Protein AF-A0A9N9VLT6-F1 (afdb_monomer_lite)

pLDDT: mean 82.5, std 13.99, range [30.88, 97.56]

Organism: NCBI:txid160324

Foldseek 3Di:
DPPVVVVCCVCPVVVHQWDFDDFLQLLLLVLLVDQFAWEFEAAAQWTKTWGGDRSRTLLQLIFTDRDHLPLLLVLQCVVLCVPDDDQDDPLSSVQSSVCLLPQAAADLDLVVVVVQCVDPPDWSWDWDADPVRDTRTDTNSRHLSLCCQQPVVSSPDPDGHSLVRNVSSLVSDDPVRSLVHQQHYEYAARSCPHHCSQSSSQSSNCVVDDVPRDGDYDDDPHRNCSSVSSVVVLCPDPCNVVLIDGSVNVPVPLVVLLVVLLVVLVVQLVLLVLLLVQQVPPDCPVHDHSVVVSCVVVVVVVVVVVVVCVVPPADQLCPGPPDDPVRSVSSVVSVVSVVCVVVVQPPPDQDLVSLLVLLPFPLLVLLLLLLLLLLLLVLCSVCQLVQLVLLVDDSSVSSNLSNLLSVLLSVLLNVLSVVCSVVVCLLVSLLVLLVLLLVLLVCLQPDPNSVSNSVSSSSNSSSSSNNNSSSLVVQCVLCVPDPSNSVSSSVVSVVSSVCSNVCSVVQADSVCPNSSNSNSVSSSVSSNVSSVSSNCSVVVVVVGDSADPDPSRNVSVVSVVVVVVSVVSVVVD

InterPro domains:
  IPR004000 Actin family [PF00022] (2-256)
  IPR004000 Actin family [PR00190] (2-15)
  IPR004000 Actin family [PR00190] (27-46)
  IPR004000 Actin family [PR00190] (124-140)
  IPR004000 Actin family [SM00268] (1-260)
  IPR036259 MFS transporter superfamily [G3DSA:1.20.1250.20] (227-548)
  IPR036259 MFS transporter superfamily [SSF103473] (250-545)
  IPR043129 ATPase, nucleotide binding domain [SSF53067] (2-39)
  IPR043129 ATPase, nucleotide binding domain [SSF53067] (34-256)

Structure (mmCIF, N/CA/C/O backbone):
data_AF-A0A9N9VLT6-F1
#
_entry.id   AF-A0A9N9VLT6-F1
#
loop_
_atom_site.group_PDB
_atom_site.id
_atom_site.type_symbol
_atom_site.label_atom_id
_atom_site.label_alt_id
_atom_site.label_comp_id
_atom_site.label_asym_id
_atom_site.label_entity_id
_atom_site.label_seq_id
_atom_site.pdbx_PDB_ins_code
_atom_site.Cartn_x
_atom_site.Cartn_y
_atom_site.Cartn_z
_atom_site.occupancy
_atom_site.B_iso_or_equiv
_atom_site.auth_seq_id
_atom_site.auth_comp_id
_atom_site.auth_asym_id
_atom_site.auth_atom_id
_atom_site.pdbx_PDB_model_num
ATOM 1 N N . MET A 1 1 ? -1.567 -5.854 13.292 1.00 41.25 1 MET A N 1
ATOM 2 C CA . MET A 1 1 ? -0.605 -6.472 12.370 1.00 41.25 1 MET A CA 1
ATOM 3 C C . MET A 1 1 ? -0.709 -5.633 11.121 1.00 41.25 1 MET A C 1
ATOM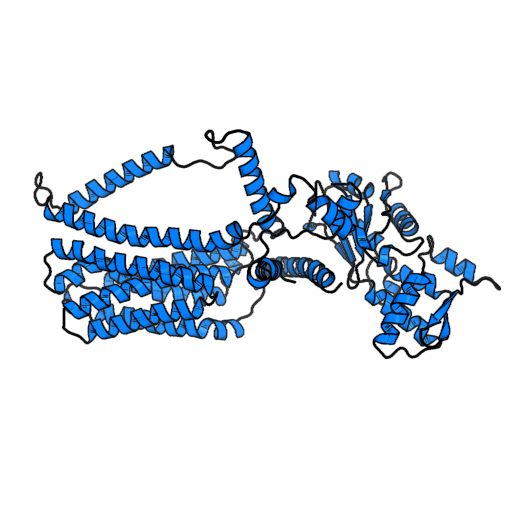 5 O O . MET A 1 1 ? -1.828 -5.259 10.789 1.00 41.25 1 MET A O 1
ATOM 9 N N . ASN A 1 2 ? 0.382 -5.251 10.448 1.00 59.62 2 ASN A N 1
ATOM 10 C CA . ASN A 1 2 ? 0.246 -4.342 9.299 1.00 59.62 2 ASN A CA 1
ATOM 11 C C . ASN A 1 2 ? -0.688 -4.935 8.226 1.00 59.62 2 ASN A C 1
ATOM 13 O O . ASN A 1 2 ? -0.518 -6.097 7.862 1.00 59.62 2 ASN A O 1
ATOM 17 N N . ARG A 1 3 ? -1.687 -4.175 7.744 1.00 60.47 3 ARG A N 1
ATOM 18 C CA . ARG A 1 3 ? -2.652 -4.628 6.723 1.00 60.47 3 ARG A CA 1
ATOM 19 C C . ARG A 1 3 ? -1.933 -5.138 5.479 1.00 60.47 3 ARG A C 1
ATOM 21 O O . ARG A 1 3 ? -2.335 -6.159 4.933 1.00 60.47 3 ARG A O 1
ATOM 28 N N . GLU A 1 4 ? -0.856 -4.472 5.068 1.00 59.03 4 GLU A N 1
ATOM 29 C CA . GLU A 1 4 ? -0.032 -4.896 3.928 1.00 59.03 4 GLU A CA 1
ATOM 30 C C . GLU A 1 4 ? 0.646 -6.233 4.203 1.00 59.03 4 GLU A C 1
ATOM 32 O O . GLU A 1 4 ? 0.506 -7.161 3.418 1.00 59.03 4 GLU A O 1
ATOM 37 N N . LYS A 1 5 ? 1.269 -6.376 5.375 1.00 64.75 5 LYS A N 1
ATOM 38 C CA . LYS A 1 5 ? 1.907 -7.628 5.797 1.00 64.75 5 LYS A CA 1
ATOM 39 C C . LYS A 1 5 ? 0.900 -8.772 5.966 1.00 64.75 5 LYS A C 1
ATOM 41 O O . LYS A 1 5 ? 1.207 -9.913 5.656 1.00 64.75 5 LYS A O 1
ATOM 46 N N . THR A 1 6 ? -0.311 -8.467 6.428 1.00 73.25 6 THR A N 1
ATOM 47 C CA . THR A 1 6 ? -1.417 -9.432 6.536 1.00 73.25 6 THR A CA 1
ATOM 48 C C . THR A 1 6 ? -1.866 -9.880 5.153 1.00 73.25 6 THR A C 1
ATOM 50 O O . THR A 1 6 ? -1.984 -11.071 4.909 1.00 73.25 6 THR A O 1
ATOM 53 N N . THR A 1 7 ? -2.042 -8.933 4.231 1.00 73.69 7 THR A N 1
ATOM 54 C CA . THR A 1 7 ? -2.403 -9.214 2.834 1.00 73.69 7 THR A CA 1
ATOM 55 C C . THR A 1 7 ? -1.322 -10.056 2.153 1.00 73.69 7 THR A C 1
ATOM 57 O O . THR A 1 7 ? -1.642 -11.052 1.515 1.00 73.69 7 THR A O 1
ATOM 60 N N . GLN A 1 8 ? -0.050 -9.709 2.369 1.00 69.88 8 GLN A N 1
ATOM 61 C CA . GLN A 1 8 ? 1.105 -10.461 1.888 1.00 69.88 8 GLN A CA 1
ATOM 62 C C . GLN A 1 8 ? 1.084 -11.902 2.404 1.00 69.88 8 GLN A C 1
ATOM 64 O O . GLN A 1 8 ? 1.137 -12.833 1.617 1.00 69.88 8 GLN A O 1
ATOM 69 N N . ILE A 1 9 ? 0.942 -12.111 3.716 1.00 73.06 9 ILE A N 1
ATOM 70 C CA . ILE A 1 9 ? 0.896 -13.461 4.298 1.00 73.06 9 ILE A CA 1
ATOM 71 C C . ILE A 1 9 ? -0.294 -14.255 3.748 1.00 73.06 9 ILE A C 1
ATOM 73 O O . ILE A 1 9 ? -0.147 -15.429 3.421 1.00 73.06 9 ILE A O 1
ATOM 77 N N . VAL A 1 10 ? -1.463 -13.627 3.610 1.00 78.38 10 VAL A N 1
ATOM 78 C CA . VAL A 1 10 ? -2.670 -14.296 3.113 1.00 78.38 10 VAL A CA 1
ATOM 79 C C . VAL A 1 10 ? -2.521 -14.749 1.657 1.00 78.38 10 VAL A C 1
ATOM 81 O O . VAL A 1 10 ? -2.908 -15.872 1.336 1.00 78.38 10 VAL A O 1
ATOM 84 N N . PHE A 1 11 ? -1.936 -13.927 0.787 1.00 80.38 11 PHE A N 1
ATOM 85 C CA . PHE A 1 11 ? -1.731 -14.308 -0.611 1.00 80.38 11 PHE A CA 1
ATOM 86 C C . PHE A 1 11 ? -0.478 -15.162 -0.820 1.00 80.38 11 PHE A C 1
ATOM 88 O O . PHE A 1 11 ? -0.570 -16.234 -1.407 1.00 80.38 11 PHE A O 1
ATOM 95 N N . GLU A 1 12 ? 0.679 -14.732 -0.319 1.00 76.81 12 GLU A N 1
ATOM 96 C CA . GLU A 1 12 ? 1.973 -15.364 -0.606 1.00 76.81 12 GLU A CA 1
ATOM 97 C C . GLU A 1 12 ? 2.242 -16.599 0.259 1.00 76.81 12 GLU A C 1
ATOM 99 O O . GLU A 1 12 ? 2.795 -17.580 -0.226 1.00 76.81 12 GLU A O 1
ATOM 104 N N . SER A 1 13 ? 1.875 -16.571 1.547 1.00 79.25 13 SER A N 1
ATOM 105 C CA . SER A 1 13 ? 2.158 -17.689 2.464 1.00 79.25 13 SER A CA 1
ATOM 106 C C . SER A 1 13 ? 1.001 -18.681 2.558 1.00 79.25 13 SER A C 1
ATOM 108 O O . SER A 1 13 ? 1.231 -19.885 2.615 1.00 79.25 13 SER A O 1
ATOM 110 N N . LEU A 1 14 ? -0.240 -18.187 2.598 1.00 85.06 14 LEU A N 1
ATOM 111 C CA . LEU A 1 14 ? -1.438 -19.019 2.754 1.00 85.06 14 LEU A CA 1
ATOM 112 C C . LEU A 1 14 ? -2.096 -19.392 1.417 1.00 85.06 14 LEU A C 1
ATOM 114 O O . LEU A 1 14 ? -2.955 -20.271 1.403 1.00 85.06 14 LEU A O 1
ATOM 118 N N . GLY A 1 15 ? -1.709 -18.755 0.305 1.00 79.06 15 GLY A N 1
ATOM 119 C CA . GLY A 1 15 ? -2.224 -19.079 -1.028 1.00 79.06 15 GLY A CA 1
ATOM 120 C C . GLY A 1 15 ? -3.724 -18.822 -1.193 1.00 79.06 15 GLY A C 1
ATOM 121 O O . GLY A 1 15 ? -4.392 -19.534 -1.945 1.00 79.06 15 GLY A O 1
ATOM 122 N N . ALA A 1 16 ? -4.291 -17.856 -0.462 1.00 83.94 16 ALA A N 1
ATOM 123 C CA . ALA A 1 16 ? -5.726 -17.602 -0.507 1.00 83.94 16 ALA A CA 1
ATOM 124 C C . ALA A 1 16 ? -6.155 -17.045 -1.882 1.00 83.94 16 ALA A C 1
ATOM 126 O O . ALA A 1 16 ? -5.515 -16.134 -2.403 1.00 83.94 16 ALA A O 1
ATOM 127 N N . PRO A 1 17 ? -7.273 -17.515 -2.467 1.00 81.81 17 PRO A N 1
ATOM 128 C CA . PRO A 1 17 ? -7.721 -17.053 -3.785 1.00 81.81 17 PRO A CA 1
ATOM 129 C C . PRO A 1 17 ? -8.266 -15.616 -3.765 1.00 81.81 17 PRO A C 1
ATOM 131 O O . PRO A 1 17 ? -8.241 -14.916 -4.780 1.00 81.81 17 PRO A O 1
ATOM 134 N N . ALA A 1 18 ? -8.778 -15.179 -2.615 1.00 81.81 18 ALA A N 1
ATOM 135 C CA . ALA A 1 18 ? -9.333 -13.855 -2.404 1.00 81.81 18 ALA A CA 1
ATOM 136 C C . ALA A 1 18 ? -9.219 -13.466 -0.925 1.00 81.81 18 ALA A C 1
ATOM 138 O O . ALA A 1 18 ? -9.254 -14.332 -0.047 1.00 81.81 18 ALA A O 1
ATOM 139 N N . PHE A 1 19 ? -9.107 -12.169 -0.648 1.00 84.50 19 PHE A N 1
ATOM 140 C CA . PHE A 1 19 ? -8.961 -11.642 0.704 1.00 84.50 19 PHE A CA 1
ATOM 141 C C . PHE A 1 19 ? -9.762 -10.355 0.903 1.00 84.50 19 PHE A C 1
ATOM 143 O O . PHE A 1 19 ? -9.741 -9.449 0.069 1.00 84.50 19 PHE A O 1
ATOM 150 N N . TYR A 1 20 ? -10.425 -10.247 2.053 1.00 81.81 20 TYR A N 1
ATOM 151 C CA . TYR A 1 20 ? -11.079 -9.027 2.507 1.00 81.81 20 TYR A CA 1
ATOM 152 C C . TYR A 1 20 ? -10.730 -8.767 3.969 1.00 81.81 20 TYR A C 1
ATOM 154 O O . TYR A 1 20 ? -10.853 -9.653 4.813 1.00 81.81 20 TYR A O 1
ATOM 162 N N . LEU A 1 21 ? -10.317 -7.535 4.271 1.00 82.06 21 LEU A N 1
ATOM 163 C CA . LEU A 1 21 ? -10.025 -7.099 5.632 1.00 82.06 21 LEU A CA 1
ATOM 164 C C . LEU A 1 21 ? -11.030 -6.030 6.061 1.00 82.06 21 LEU A C 1
ATOM 166 O O . LEU A 1 21 ? -11.066 -4.939 5.488 1.00 82.06 21 LEU A O 1
ATOM 170 N N . ALA A 1 22 ? -11.805 -6.337 7.098 1.00 80.62 22 ALA A N 1
ATOM 171 C CA . ALA A 1 22 ? -12.849 -5.472 7.634 1.00 80.62 22 ALA A CA 1
ATOM 172 C C . ALA A 1 22 ? -12.503 -4.944 9.031 1.00 80.62 22 ALA A C 1
ATOM 174 O O . ALA A 1 22 ? -11.790 -5.586 9.802 1.00 80.62 22 ALA A O 1
ATOM 175 N N . LYS A 1 23 ? -13.061 -3.781 9.386 1.00 82.94 23 LYS A N 1
ATOM 176 C CA . LYS A 1 23 ? -12.949 -3.225 10.742 1.00 82.94 23 LYS A CA 1
ATOM 177 C C . LYS A 1 23 ? -13.940 -3.906 11.680 1.00 82.94 23 LYS A C 1
ATOM 179 O O . LYS A 1 23 ? -15.135 -3.931 11.389 1.00 82.94 23 LYS A O 1
ATOM 184 N N . GLN A 1 24 ? -13.464 -4.370 12.834 1.00 85.94 24 GLN A N 1
ATOM 185 C CA . GLN A 1 24 ? -14.283 -5.088 13.817 1.00 85.94 24 GLN A CA 1
ATOM 186 C C . GLN A 1 24 ? -15.5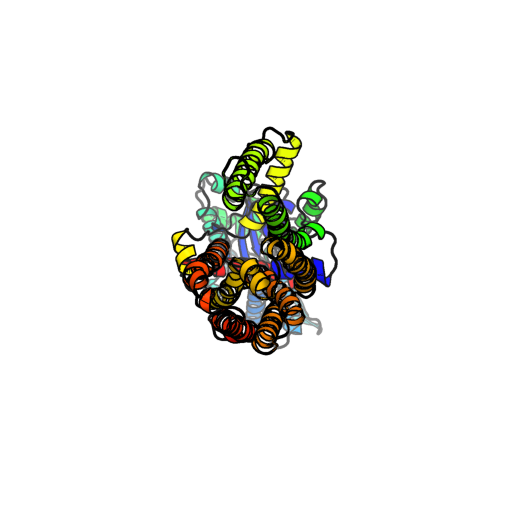31 -4.309 14.243 1.00 85.94 24 GLN A C 1
ATOM 188 O O . GLN A 1 24 ? -16.620 -4.873 14.266 1.00 85.94 24 GLN A O 1
ATOM 193 N N . SER A 1 25 ? -15.400 -3.008 14.517 1.00 87.62 25 SER A N 1
ATOM 194 C CA . SER A 1 25 ? -16.526 -2.159 14.926 1.00 87.62 25 SER A CA 1
ATOM 195 C C . SER A 1 25 ? -17.591 -2.023 13.835 1.00 87.62 25 SER A C 1
ATOM 197 O O . SER A 1 25 ? -18.778 -2.012 14.135 1.00 87.62 25 SER A O 1
ATOM 199 N N . VAL A 1 26 ? -17.195 -1.986 12.559 1.00 88.44 26 VAL A N 1
ATOM 200 C CA . VAL A 1 26 ? -18.152 -1.959 11.438 1.00 88.44 26 VAL A CA 1
ATOM 201 C C . VAL A 1 26 ? -18.900 -3.290 11.354 1.00 88.44 26 VAL A C 1
ATOM 203 O O . VAL A 1 26 ? -20.122 -3.302 11.238 1.00 88.44 26 VAL A O 1
ATOM 206 N N . LEU A 1 27 ? -18.189 -4.413 11.504 1.00 89.44 27 LEU A N 1
ATOM 207 C CA . LEU A 1 27 ? -18.819 -5.733 11.544 1.00 89.44 27 LEU A CA 1
ATOM 208 C C . LEU A 1 27 ? -19.771 -5.878 12.740 1.00 89.44 27 LEU A C 1
ATOM 210 O O . LEU A 1 27 ? -20.885 -6.369 12.583 1.00 89.44 27 LEU A O 1
ATOM 214 N N . ALA A 1 28 ? -19.377 -5.403 13.923 1.00 91.00 28 ALA A N 1
ATOM 215 C CA . ALA A 1 28 ? -20.227 -5.438 15.109 1.00 91.00 28 ALA A CA 1
ATOM 216 C C . ALA A 1 28 ? -21.525 -4.636 14.921 1.00 91.00 28 ALA A C 1
ATOM 218 O O . ALA A 1 28 ? -22.581 -5.060 15.389 1.00 91.00 28 ALA A O 1
ATOM 219 N N . LEU A 1 29 ? -21.474 -3.519 14.188 1.00 90.56 29 LEU A N 1
ATOM 220 C CA . LEU A 1 29 ? -22.670 -2.768 13.822 1.00 90.56 29 LEU A CA 1
ATOM 221 C C . LEU A 1 29 ? -23.565 -3.553 12.853 1.00 90.56 29 LEU A C 1
ATOM 223 O O . LEU A 1 29 ? -24.776 -3.623 13.068 1.00 90.56 29 LEU A O 1
ATOM 227 N N . TYR A 1 30 ? -22.984 -4.201 11.840 1.00 88.19 30 TYR A N 1
ATOM 228 C CA . TYR A 1 30 ? -23.737 -5.042 10.906 1.00 88.19 30 TYR A CA 1
ATOM 229 C C . TYR A 1 30 ? -24.411 -6.233 11.586 1.00 88.19 30 TYR A C 1
ATOM 231 O O . TYR A 1 30 ? -25.539 -6.566 11.230 1.00 88.19 30 TYR A O 1
ATOM 239 N N . ALA A 1 31 ? -23.795 -6.815 12.618 1.00 89.62 31 ALA A N 1
ATOM 240 C CA . ALA A 1 31 ? -24.431 -7.858 13.425 1.00 89.62 31 ALA A CA 1
ATOM 241 C C . ALA A 1 31 ? -25.713 -7.375 14.126 1.00 89.62 31 ALA A C 1
ATOM 243 O O . ALA A 1 31 ? -26.614 -8.170 14.375 1.00 89.62 31 ALA A O 1
ATOM 244 N N . SER A 1 32 ? -25.827 -6.070 14.396 1.00 87.88 32 SER A N 1
ATOM 245 C CA . SER A 1 32 ? -27.049 -5.449 14.927 1.00 87.88 32 SER A CA 1
ATOM 246 C C . SER A 1 32 ? -28.074 -5.066 13.845 1.00 87.88 32 SER A C 1
ATOM 248 O O . SER A 1 32 ? -29.080 -4.426 14.154 1.00 87.88 32 SER A O 1
ATOM 250 N N . GLY A 1 33 ? -27.821 -5.406 12.575 1.00 85.12 33 GLY A N 1
ATOM 251 C CA . GLY A 1 33 ? -28.697 -5.092 11.444 1.00 85.12 33 GLY A CA 1
ATOM 252 C C . GLY A 1 33 ? -28.711 -3.612 11.052 1.00 85.12 33 GLY A C 1
ATOM 253 O O . GLY A 1 33 ? -29.710 -3.129 10.524 1.00 85.12 33 GLY A O 1
ATOM 254 N N . ARG A 1 34 ? -27.639 -2.864 11.345 1.00 86.81 34 ARG A N 1
ATOM 255 C CA . ARG A 1 34 ? -27.557 -1.415 11.102 1.00 86.81 34 ARG A CA 1
ATOM 256 C C . ARG A 1 34 ? -26.361 -1.056 10.242 1.00 86.81 34 ARG A C 1
ATOM 258 O O . ARG A 1 34 ? -25.280 -1.602 10.419 1.00 86.81 34 ARG A O 1
ATOM 265 N N . ALA A 1 35 ? -26.554 -0.084 9.356 1.00 82.50 35 ALA A N 1
ATOM 266 C CA . ALA A 1 35 ? -25.477 0.509 8.565 1.00 82.50 35 ALA A CA 1
ATOM 267 C C . ALA A 1 35 ? -24.911 1.796 9.193 1.00 82.50 35 ALA A C 1
ATOM 269 O O . ALA A 1 35 ? -23.795 2.192 8.869 1.00 82.50 35 ALA A O 1
ATOM 270 N N . SER A 1 36 ? -25.650 2.433 10.107 1.00 90.44 36 SER A N 1
ATOM 271 C CA . SER A 1 36 ? -25.249 3.684 10.758 1.00 90.44 36 SER A CA 1
ATOM 272 C C . SER A 1 36 ? -25.483 3.621 12.264 1.00 90.44 36 SER A C 1
ATOM 274 O O . SER A 1 36 ? -26.509 3.116 12.722 1.00 90.44 36 SER A O 1
ATOM 276 N N . GLY A 1 37 ? -24.535 4.142 13.034 1.00 93.75 37 GLY A N 1
ATOM 277 C CA . GLY A 1 37 ? -24.543 4.119 14.491 1.00 93.75 37 GLY A CA 1
ATOM 278 C C . GLY A 1 37 ? -23.146 4.319 15.057 1.00 93.75 37 GLY A C 1
ATOM 279 O O . GLY A 1 37 ? -22.189 4.536 14.322 1.00 93.75 37 GLY A O 1
ATOM 280 N N . ILE A 1 38 ? -23.009 4.259 16.373 1.00 97.25 38 ILE A N 1
ATOM 281 C CA . ILE A 1 38 ? -21.710 4.321 17.040 1.00 97.25 38 ILE A CA 1
ATOM 282 C C . ILE A 1 38 ? -21.484 3.042 17.829 1.00 97.25 38 ILE A C 1
ATOM 284 O O . ILE A 1 38 ? -22.347 2.607 18.587 1.00 97.25 38 ILE A O 1
ATOM 288 N N . VAL A 1 39 ? -20.314 2.438 17.650 1.00 96.44 39 VAL A N 1
ATOM 289 C CA . VAL A 1 39 ? -19.941 1.211 18.350 1.00 96.44 39 VAL A CA 1
ATOM 290 C C . VAL A 1 39 ? -18.976 1.542 19.472 1.00 96.44 39 VAL A C 1
ATOM 292 O O . VAL A 1 39 ? -17.939 2.155 19.224 1.00 96.44 39 VAL A O 1
ATOM 295 N N . PHE A 1 40 ? -19.305 1.124 20.694 1.00 96.06 40 PHE A N 1
ATOM 296 C CA . PHE A 1 40 ? -18.354 1.101 21.802 1.00 96.06 40 PHE A CA 1
ATOM 297 C C . PHE A 1 40 ? -17.765 -0.302 21.904 1.00 96.06 40 PHE A C 1
ATOM 299 O O . PHE A 1 40 ? -18.404 -1.205 22.440 1.00 96.06 40 PHE A O 1
ATOM 306 N N . SER A 1 41 ? -16.574 -0.490 21.344 1.00 92.75 41 SER A N 1
ATOM 307 C CA . SER A 1 41 ? -15.859 -1.762 21.376 1.00 92.75 41 SER A CA 1
ATOM 308 C C . SER A 1 41 ? -14.894 -1.780 22.557 1.00 92.75 41 SER A C 1
ATOM 310 O O . SER A 1 41 ? -13.982 -0.960 22.595 1.00 92.75 41 SER A O 1
ATOM 312 N N . CYS A 1 42 ? -15.073 -2.697 23.507 1.00 91.88 42 CYS A N 1
ATOM 313 C CA . CYS A 1 42 ? -14.147 -2.915 24.620 1.00 91.88 42 CYS A CA 1
ATOM 314 C C . CYS A 1 42 ? -13.499 -4.300 24.495 1.00 91.88 42 CYS A C 1
ATOM 316 O O . CYS A 1 42 ? -14.127 -5.331 24.767 1.00 91.88 42 CYS A O 1
ATOM 318 N N . GLY A 1 43 ? -12.248 -4.314 24.029 1.00 85.12 43 GLY A N 1
ATOM 319 C CA . GLY A 1 43 ? -11.455 -5.524 23.827 1.00 85.12 43 GLY A CA 1
ATOM 320 C C . GLY A 1 43 ? -10.611 -5.899 25.047 1.00 85.12 43 GLY A C 1
ATOM 321 O O . GLY A 1 43 ? -10.799 -5.380 26.147 1.00 85.12 43 GLY A O 1
ATOM 322 N N . TYR A 1 44 ? -9.650 -6.806 24.845 1.00 85.25 44 TYR A N 1
ATOM 323 C CA . TYR A 1 44 ? -8.708 -7.203 25.895 1.00 85.25 44 TYR A CA 1
ATOM 324 C C . TYR A 1 44 ? -7.763 -6.059 26.277 1.00 85.25 44 TYR A C 1
ATOM 326 O O . TYR A 1 44 ? -7.670 -5.747 27.451 1.00 85.25 44 TYR A O 1
ATOM 334 N N . GLY A 1 45 ? -7.112 -5.400 25.314 1.00 82.62 45 GLY A N 1
ATOM 335 C CA . GLY A 1 45 ? -6.104 -4.373 25.617 1.00 82.62 45 GLY A CA 1
ATOM 336 C C . GLY A 1 45 ? -6.617 -2.933 25.681 1.00 82.62 45 GLY A C 1
ATOM 337 O O . GLY A 1 45 ? -6.035 -2.113 26.375 1.00 82.62 45 GLY A O 1
ATOM 338 N N . GLN A 1 46 ? -7.648 -2.589 24.905 1.00 86.31 46 GLN A N 1
ATOM 339 C CA . GLN A 1 46 ? -8.085 -1.199 24.709 1.00 86.31 46 GLN A CA 1
ATOM 340 C C . GLN A 1 46 ? -9.573 -1.122 24.362 1.00 86.31 46 GLN A C 1
ATOM 342 O O . GLN A 1 46 ? -10.192 -2.123 23.976 1.00 86.31 46 GLN A O 1
ATOM 347 N N . SER A 1 47 ? -10.120 0.093 24.447 1.00 91.12 47 SER A N 1
ATOM 348 C CA . SER A 1 47 ? -11.508 0.401 24.113 1.00 91.12 47 SER A CA 1
ATOM 349 C C . SER A 1 47 ? -11.624 1.549 23.112 1.00 91.12 47 SER A C 1
ATOM 351 O O . SER A 1 47 ? -10.854 2.510 23.140 1.00 91.12 47 SER A O 1
ATOM 353 N N . PHE A 1 48 ? -12.635 1.484 22.248 1.00 92.88 48 PHE A N 1
ATOM 354 C CA . PHE A 1 48 ? -12.842 2.439 21.163 1.00 92.88 48 PHE A CA 1
ATOM 355 C C . PHE A 1 48 ? -14.314 2.804 21.003 1.00 92.88 48 PHE A C 1
ATOM 357 O O . PHE A 1 48 ? -15.186 1.939 20.981 1.00 92.88 48 PHE A O 1
ATOM 364 N N . ALA A 1 49 ? -14.578 4.093 20.810 1.00 95.38 49 ALA A N 1
ATOM 365 C CA . ALA A 1 49 ? -15.836 4.606 20.291 1.00 95.38 49 ALA A CA 1
ATOM 366 C C . ALA A 1 49 ? -15.661 4.910 18.798 1.00 95.38 49 ALA A C 1
ATOM 368 O O . ALA A 1 49 ? -14.919 5.826 18.425 1.00 95.38 49 ALA A O 1
ATOM 369 N N . VAL A 1 50 ? -16.322 4.122 17.949 1.00 94.19 50 VAL A N 1
ATOM 370 C CA . VAL A 1 50 ? -16.200 4.183 16.489 1.00 94.19 50 VAL A CA 1
ATOM 371 C C . VAL A 1 50 ? -17.551 4.562 15.879 1.00 94.19 50 VAL A C 1
ATOM 373 O O . VAL A 1 50 ? -18.452 3.721 15.830 1.00 94.19 50 VAL A O 1
ATOM 376 N N . PRO A 1 51 ? -17.720 5.809 15.412 1.00 91.06 51 PRO A N 1
ATOM 377 C CA . PRO A 1 51 ? -18.918 6.225 14.704 1.00 91.06 51 PRO A CA 1
ATOM 378 C C . PRO A 1 51 ? -18.867 5.708 13.268 1.00 91.06 51 PRO A C 1
ATOM 380 O O . PRO A 1 51 ? -17.840 5.784 12.592 1.00 91.06 51 PRO A O 1
ATOM 383 N N . VAL A 1 52 ? -19.987 5.173 12.806 1.00 86.62 52 VAL A N 1
ATOM 384 C CA . VAL A 1 52 ? -20.170 4.571 11.490 1.00 86.62 52 VAL A CA 1
ATOM 385 C C . VAL A 1 52 ? -21.400 5.200 10.850 1.00 86.62 52 VAL A C 1
ATOM 387 O O . VAL A 1 52 ? -22.456 5.309 11.473 1.00 86.62 52 VAL A O 1
ATOM 390 N N . TYR A 1 53 ? -21.272 5.613 9.599 1.00 86.88 53 TYR A N 1
ATOM 391 C CA . TYR A 1 53 ? -22.353 6.201 8.825 1.00 86.88 53 TYR A CA 1
ATOM 392 C C . TYR A 1 53 ? -22.394 5.539 7.450 1.00 86.88 53 TYR A C 1
ATOM 394 O O . TYR A 1 53 ? -21.382 5.513 6.755 1.00 86.88 53 TYR A O 1
ATOM 402 N N . GLU A 1 54 ? -23.535 4.953 7.090 1.00 80.94 54 GLU A N 1
ATOM 403 C CA . GLU A 1 54 ? -23.768 4.259 5.814 1.00 80.94 54 GLU A CA 1
ATOM 404 C C . GLU A 1 54 ? -22.711 3.183 5.500 1.00 80.94 54 GLU A C 1
ATOM 406 O O . GLU A 1 54 ? -22.268 3.017 4.369 1.00 80.94 54 GLU A O 1
ATOM 411 N N . GLY A 1 55 ? -22.283 2.445 6.527 1.00 70.94 55 GLY A N 1
ATOM 412 C CA . GLY A 1 55 ? -21.265 1.396 6.431 1.00 70.94 55 GLY A CA 1
ATOM 413 C C . GLY A 1 55 ? -19.821 1.898 6.539 1.00 70.94 55 GLY A C 1
ATOM 414 O O . GLY A 1 55 ? -18.887 1.095 6.562 1.00 70.94 55 GLY A O 1
ATOM 415 N N . PHE A 1 56 ? -19.613 3.212 6.670 1.00 74.56 56 PHE A N 1
ATOM 416 C CA . PHE A 1 56 ? -18.291 3.832 6.727 1.00 74.56 56 PHE A CA 1
ATOM 417 C C . PHE A 1 56 ? -17.932 4.310 8.127 1.00 74.56 56 PHE A C 1
ATOM 419 O O . PHE A 1 56 ? -18.593 5.175 8.695 1.00 74.56 56 PHE A O 1
ATOM 426 N N . ALA A 1 57 ? -16.828 3.800 8.675 1.00 79.69 57 ALA A N 1
ATOM 427 C CA . ALA A 1 57 ? -16.290 4.298 9.938 1.00 79.69 57 ALA A CA 1
ATOM 428 C C . ALA A 1 57 ? -15.683 5.705 9.768 1.00 79.69 57 ALA A C 1
ATOM 430 O O . ALA A 1 57 ? -14.694 5.881 9.047 1.00 79.69 57 ALA A O 1
ATOM 431 N N . LEU A 1 58 ? -16.222 6.688 10.488 1.00 79.81 58 LEU A N 1
ATOM 432 C CA . LEU A 1 58 ? -15.789 8.085 10.477 1.00 79.81 58 LEU A CA 1
ATOM 433 C C . LEU A 1 58 ? -14.502 8.251 11.296 1.00 79.81 58 LEU A C 1
ATOM 435 O O . LEU A 1 58 ? -14.516 8.538 12.492 1.00 79.81 58 LEU A O 1
ATOM 439 N N . GLN A 1 59 ? -13.362 8.067 10.631 1.00 80.38 59 GLN A N 1
ATOM 440 C CA . GLN A 1 59 ? -12.041 8.005 11.270 1.00 80.38 59 GLN A CA 1
ATOM 441 C C . GLN A 1 59 ? -11.687 9.240 12.107 1.00 80.38 59 GLN A C 1
ATOM 443 O O . GLN A 1 59 ? -11.151 9.109 13.202 1.00 80.38 59 GLN A O 1
ATOM 448 N N . HIS A 1 60 ? -12.024 10.441 11.627 1.00 71.44 60 HIS A N 1
ATOM 449 C CA . HIS A 1 60 ? -11.742 11.693 12.339 1.00 71.44 60 HIS A CA 1
ATOM 450 C C . HIS A 1 60 ? -12.464 11.785 13.696 1.00 71.44 60 HIS A C 1
ATOM 452 O O . HIS A 1 60 ? -12.028 12.521 14.581 1.00 71.44 60 HIS A O 1
ATOM 458 N N . ALA A 1 61 ? -13.555 11.035 13.860 1.00 83.56 61 ALA A N 1
ATOM 459 C CA . ALA A 1 61 ? -14.395 11.038 15.044 1.00 83.56 61 ALA A CA 1
ATOM 460 C C . ALA A 1 61 ? -14.161 9.826 15.963 1.00 83.56 61 ALA A C 1
ATOM 462 O O . ALA A 1 61 ? -14.748 9.763 17.046 1.00 83.56 61 ALA A O 1
ATOM 463 N N . VAL A 1 62 ? -13.259 8.903 15.605 1.00 88.31 62 VAL A N 1
ATOM 464 C CA . VAL A 1 62 ? -12.868 7.799 16.491 1.00 88.31 62 VAL A CA 1
ATOM 465 C C . VAL A 1 62 ? -12.259 8.367 17.772 1.00 88.31 62 VAL A C 1
ATOM 467 O O . VAL A 1 62 ? -11.474 9.324 17.761 1.00 88.31 62 VAL A O 1
ATOM 470 N N . SER A 1 63 ? -12.679 7.817 18.907 1.00 89.06 63 SER A N 1
ATOM 471 C CA . SER A 1 63 ? -12.129 8.173 20.212 1.00 89.06 63 SER A CA 1
ATOM 472 C C . SER A 1 63 ? -11.700 6.913 20.939 1.00 89.06 63 SER A C 1
ATOM 474 O O . SER A 1 63 ? -12.464 5.959 21.050 1.00 89.06 63 SER A O 1
ATOM 476 N N . ARG A 1 64 ? -10.456 6.925 21.404 1.00 89.88 64 ARG A N 1
ATOM 477 C CA . ARG A 1 64 ? -9.825 5.824 22.119 1.00 89.88 64 ARG A CA 1
ATOM 478 C C . ARG A 1 64 ? -9.933 6.055 23.620 1.00 89.88 64 ARG A C 1
ATOM 480 O O . ARG A 1 64 ? -9.862 7.198 24.078 1.00 89.88 64 ARG A O 1
ATOM 487 N N . LEU A 1 65 ? -10.095 4.959 24.342 1.00 88.31 65 LEU A N 1
ATOM 488 C CA . LEU A 1 65 ? -10.005 4.875 25.786 1.00 88.31 65 LEU A CA 1
ATOM 489 C C . LEU A 1 65 ? -8.954 3.809 26.115 1.00 88.31 65 LEU A C 1
ATOM 491 O O . LEU A 1 65 ? -9.093 2.648 25.724 1.00 88.31 65 LEU A O 1
ATOM 495 N N . ASP A 1 66 ? -7.897 4.230 26.805 1.00 86.50 66 ASP A N 1
ATOM 496 C CA . ASP A 1 66 ? -6.725 3.417 27.160 1.00 86.50 66 ASP A CA 1
ATOM 497 C C . ASP A 1 66 ? -7.002 2.476 28.339 1.00 86.50 66 ASP A C 1
ATOM 499 O O . ASP A 1 66 ? -6.277 2.455 29.325 1.00 86.50 66 ASP A O 1
ATOM 503 N N . ILE A 1 67 ? -8.101 1.732 28.243 1.00 88.56 67 ILE A N 1
ATOM 504 C CA . ILE A 1 67 ? -8.468 0.672 29.174 1.00 88.56 67 ILE A CA 1
ATOM 505 C C . ILE A 1 67 ? -9.100 -0.481 28.392 1.00 88.56 67 ILE A C 1
ATOM 507 O O . ILE A 1 67 ? -9.890 -0.263 27.467 1.00 88.56 67 ILE A O 1
ATOM 511 N N . GLY A 1 68 ? -8.784 -1.709 28.764 1.00 90.06 68 GLY A N 1
ATOM 512 C CA . GLY A 1 68 ? -9.373 -2.928 28.238 1.00 90.06 68 GLY A CA 1
ATOM 513 C C . GLY A 1 68 ? -9.654 -3.952 29.334 1.00 90.06 68 GLY A C 1
ATOM 514 O O . GLY A 1 68 ? -9.540 -3.699 30.532 1.00 90.06 68 GLY A O 1
ATOM 515 N N . GLY A 1 69 ? -10.051 -5.152 28.919 1.00 89.19 69 GLY A N 1
ATOM 516 C CA . GLY A 1 69 ? -10.269 -6.279 29.820 1.00 89.19 69 GLY A CA 1
ATOM 517 C C . GLY A 1 69 ? -9.032 -6.709 30.621 1.00 89.19 69 GLY A C 1
ATOM 518 O O . GLY A 1 69 ? -9.216 -7.256 31.711 1.00 89.19 69 GLY A O 1
ATOM 519 N N . CYS A 1 70 ? -7.811 -6.476 30.125 1.00 88.50 70 CYS A N 1
ATOM 520 C CA . CYS A 1 70 ? -6.562 -6.760 30.834 1.00 88.50 70 CYS A CA 1
ATOM 521 C C . CYS A 1 70 ? -6.405 -5.846 32.046 1.00 88.50 70 CYS A C 1
ATOM 523 O O . CYS A 1 70 ? -6.260 -6.356 33.149 1.00 88.50 70 CYS A O 1
ATOM 525 N N . ASP A 1 71 ? -6.605 -4.538 31.881 1.00 89.94 71 ASP A N 1
ATOM 526 C CA . ASP A 1 71 ? -6.484 -3.565 32.971 1.00 89.94 71 ASP A CA 1
ATOM 527 C C . ASP A 1 71 ? -7.516 -3.828 34.072 1.00 89.94 71 ASP A C 1
ATOM 529 O O . ASP A 1 71 ? -7.216 -3.727 35.259 1.00 89.94 71 ASP A O 1
ATOM 533 N N . LEU A 1 72 ? -8.732 -4.240 33.689 1.00 91.19 72 LEU A N 1
ATOM 534 C CA . LEU A 1 72 ? -9.754 -4.672 34.646 1.00 91.19 72 LEU A CA 1
ATOM 535 C C . LEU A 1 72 ? -9.361 -5.958 35.384 1.00 91.19 72 LEU A C 1
ATOM 537 O O . LEU A 1 72 ? -9.734 -6.133 36.539 1.00 91.19 72 LEU A O 1
ATOM 541 N N . THR A 1 73 ? -8.640 -6.868 34.723 1.00 90.69 73 THR A N 1
ATOM 542 C CA . THR A 1 73 ? -8.129 -8.094 35.359 1.00 90.69 73 THR A CA 1
ATOM 543 C C . THR A 1 73 ? -7.011 -7.756 36.339 1.00 90.69 73 THR A C 1
ATOM 545 O O . THR A 1 73 ? -7.029 -8.233 37.466 1.00 90.69 73 THR A O 1
ATOM 548 N N . ASP A 1 74 ? -6.093 -6.873 35.956 1.00 88.00 74 ASP A N 1
ATOM 549 C CA . ASP A 1 74 ? -5.003 -6.425 36.822 1.00 88.00 74 ASP A CA 1
ATOM 550 C C . ASP A 1 74 ? -5.533 -5.651 38.033 1.00 88.00 74 ASP A C 1
ATOM 552 O O . ASP A 1 74 ? -5.053 -5.827 39.154 1.00 88.00 74 ASP A O 1
ATOM 556 N N . PHE A 1 75 ? -6.565 -4.827 37.833 1.00 89.44 75 PHE A N 1
ATOM 557 C CA . PHE A 1 75 ? -7.248 -4.134 38.920 1.00 89.44 75 PHE A CA 1
ATOM 558 C C . PHE A 1 75 ? -7.972 -5.104 39.860 1.00 89.44 75 PHE A C 1
ATOM 560 O O . PHE A 1 75 ? -7.831 -4.984 41.076 1.00 89.44 75 PHE A O 1
ATOM 567 N N . PHE A 1 76 ? -8.679 -6.099 39.316 1.00 89.44 76 PHE A N 1
ATOM 568 C CA . PHE A 1 76 ? -9.305 -7.165 40.101 1.00 89.44 76 PHE A CA 1
ATOM 569 C C . PHE A 1 76 ? -8.279 -7.919 40.953 1.00 89.44 76 PHE A C 1
ATOM 571 O O . PHE A 1 76 ? -8.447 -8.040 42.165 1.00 89.44 76 PHE A O 1
ATOM 578 N N . ASN A 1 77 ? -7.178 -8.357 40.340 1.00 86.06 77 ASN A N 1
ATOM 579 C CA . ASN A 1 77 ? -6.124 -9.102 41.023 1.00 86.06 77 ASN A CA 1
ATOM 580 C C . ASN A 1 77 ? -5.473 -8.283 42.142 1.00 86.06 77 ASN A C 1
ATOM 582 O O . ASN A 1 77 ? -5.144 -8.836 43.186 1.00 86.06 77 ASN A O 1
ATOM 586 N N . ARG A 1 78 ? -5.331 -6.963 41.967 1.00 84.88 78 ARG A N 1
ATOM 587 C CA . ARG A 1 78 ? -4.823 -6.070 43.016 1.00 84.88 78 ARG A CA 1
ATOM 588 C C . ARG A 1 78 ? -5.760 -6.012 44.223 1.00 84.88 78 ARG A C 1
ATOM 590 O O . ARG A 1 78 ? -5.300 -6.180 45.345 1.00 84.88 78 ARG A O 1
ATOM 597 N N . LEU A 1 79 ? -7.062 -5.836 43.991 1.00 84.69 79 LEU A N 1
ATOM 598 C CA . LEU A 1 79 ? -8.059 -5.758 45.066 1.00 84.69 79 LEU A CA 1
ATOM 599 C C . LEU A 1 79 ? -8.181 -7.074 45.848 1.00 84.69 79 LEU A C 1
ATOM 601 O O . LEU A 1 79 ? -8.262 -7.063 47.074 1.00 84.69 79 LEU A O 1
ATOM 605 N N . ILE A 1 80 ? -8.157 -8.213 45.150 1.00 81.12 80 ILE A N 1
ATOM 606 C CA . ILE A 1 80 ? -8.179 -9.535 45.792 1.00 81.12 80 ILE A CA 1
ATOM 607 C C . ILE A 1 80 ? -6.846 -9.832 46.493 1.00 81.12 80 ILE A C 1
ATOM 609 O O . ILE A 1 80 ? -6.829 -10.392 47.595 1.00 81.12 80 ILE A O 1
ATOM 613 N N . GLY A 1 81 ? -5.728 -9.418 45.894 1.00 71.00 81 GLY A N 1
ATOM 614 C CA . GLY A 1 81 ? -4.397 -9.628 46.451 1.00 71.00 81 GLY A CA 1
ATOM 615 C C . GLY A 1 81 ? -4.138 -8.866 47.747 1.00 71.00 81 GLY A C 1
ATOM 616 O O . GLY A 1 81 ? -3.484 -9.399 48.639 1.00 71.00 81 GLY A O 1
ATOM 617 N N . GLU A 1 82 ? -4.727 -7.678 47.907 1.00 64.44 82 GLU A N 1
ATOM 618 C CA . GLU A 1 82 ? -4.697 -6.915 49.162 1.00 64.44 82 GLU A CA 1
ATOM 619 C C . GLU A 1 82 ? -5.473 -7.594 50.307 1.00 64.44 82 GLU A C 1
ATOM 621 O O . GLU A 1 82 ? -5.177 -7.342 51.475 1.00 64.44 82 GLU A O 1
ATOM 626 N N . ARG A 1 83 ? -6.450 -8.461 49.999 1.00 58.66 83 ARG A N 1
ATOM 627 C CA . ARG A 1 83 ? -7.308 -9.112 51.003 1.00 58.66 83 ARG A CA 1
ATOM 628 C C . ARG A 1 83 ? -6.867 -10.516 51.412 1.00 58.66 83 ARG A C 1
ATOM 630 O O . ARG A 1 83 ? -7.113 -10.868 52.564 1.00 58.66 83 ARG A O 1
ATOM 637 N N . ALA A 1 84 ? -6.256 -11.321 50.533 1.00 52.59 84 ALA A N 1
ATOM 638 C CA . ALA A 1 84 ? -5.936 -12.709 50.906 1.00 52.59 84 ALA A CA 1
ATOM 639 C C . ALA A 1 84 ? -4.919 -13.491 50.044 1.00 52.59 84 ALA A C 1
ATOM 641 O O . ALA A 1 84 ? -4.474 -14.539 50.508 1.00 52.59 84 ALA A O 1
ATOM 642 N N . TYR A 1 85 ? -4.559 -13.071 48.818 1.00 58.44 85 TYR A N 1
ATOM 643 C CA . TYR A 1 85 ? -3.865 -13.964 47.864 1.00 58.44 85 TYR A CA 1
ATOM 644 C C . TYR A 1 85 ? -2.760 -13.287 47.036 1.00 58.44 85 TYR A C 1
ATOM 646 O O . TYR A 1 85 ? -3.035 -12.463 46.170 1.00 58.44 85 TYR A O 1
ATOM 654 N N . ALA A 1 86 ? -1.496 -13.674 47.229 1.00 54.38 86 ALA A N 1
ATOM 655 C CA . ALA A 1 86 ? -0.396 -13.212 46.378 1.00 54.38 86 ALA A CA 1
ATOM 656 C C . ALA A 1 86 ? -0.433 -13.919 45.006 1.00 54.38 86 ALA A C 1
ATOM 658 O O . ALA A 1 86 ? 0.188 -14.961 44.823 1.00 54.38 86 ALA A O 1
ATOM 659 N N . ILE A 1 87 ? -1.168 -13.352 44.048 1.00 57.19 87 ILE A N 1
ATOM 660 C CA . ILE A 1 87 ? -1.199 -13.805 42.649 1.00 57.19 87 ILE A CA 1
ATOM 661 C C . ILE A 1 87 ? 0.126 -13.407 41.983 1.00 57.19 87 ILE A C 1
ATOM 663 O O . ILE A 1 87 ? 0.433 -12.220 41.880 1.00 57.19 87 ILE A O 1
ATOM 667 N N . SER A 1 88 ? 0.931 -14.380 41.552 1.00 57.31 88 SER A N 1
ATOM 668 C CA . SER A 1 88 ? 2.284 -14.138 41.019 1.00 57.31 88 SER A CA 1
ATOM 669 C C . SER A 1 88 ? 2.598 -14.875 39.712 1.00 57.31 88 SER A C 1
ATOM 671 O O . SER A 1 88 ? 3.539 -14.496 39.013 1.00 57.31 88 SER A O 1
ATOM 673 N N . THR A 1 89 ? 1.810 -15.884 39.331 1.00 61.72 89 THR A N 1
ATOM 674 C CA . THR A 1 89 ? 2.027 -16.689 38.118 1.00 61.72 89 THR A CA 1
ATOM 675 C C . THR A 1 89 ? 1.005 -16.395 37.012 1.00 61.72 89 THR A C 1
ATOM 677 O O . THR A 1 89 ? -0.125 -15.982 37.265 1.00 61.72 89 THR A O 1
ATOM 680 N N . ASN A 1 90 ? 1.372 -16.657 35.749 1.00 61.06 90 ASN A N 1
ATOM 681 C CA . ASN A 1 90 ? 0.476 -16.461 34.595 1.00 61.06 90 ASN A CA 1
ATOM 682 C C . ASN A 1 90 ? -0.811 -17.310 34.661 1.00 61.06 90 ASN A C 1
ATOM 684 O O . ASN A 1 90 ? -1.822 -16.915 34.085 1.00 61.06 90 ASN A O 1
ATOM 688 N N . ALA A 1 91 ? -0.778 -18.460 35.343 1.00 61.81 91 ALA A N 1
ATOM 689 C CA . ALA A 1 91 ? -1.952 -19.310 35.545 1.00 61.81 91 ALA A CA 1
ATOM 690 C C . ALA A 1 91 ? -2.962 -18.647 36.498 1.00 61.81 91 ALA A C 1
ATOM 692 O O . ALA A 1 91 ? -4.137 -18.531 36.166 1.00 61.81 91 ALA A O 1
ATOM 693 N N . GLU A 1 92 ? -2.483 -18.090 37.610 1.00 67.88 92 GLU A N 1
ATOM 694 C CA . GLU A 1 92 ? -3.321 -17.385 38.589 1.00 67.88 92 GLU A CA 1
ATOM 695 C C . GLU A 1 92 ? -3.945 -16.098 38.004 1.00 67.88 92 GLU A C 1
ATOM 697 O O . GLU A 1 92 ? -5.069 -15.734 38.348 1.00 67.88 92 GLU A O 1
ATOM 702 N N . ILE A 1 93 ? -3.267 -15.427 37.061 1.00 67.50 93 ILE A N 1
ATOM 703 C CA . ILE A 1 93 ? -3.836 -14.282 36.321 1.00 67.50 93 ILE A CA 1
ATOM 704 C C . ILE A 1 93 ? -5.006 -14.724 35.424 1.00 67.50 93 ILE A C 1
ATOM 706 O O . ILE A 1 93 ? -6.005 -14.006 35.311 1.00 67.50 93 ILE A O 1
ATOM 710 N N . ALA A 1 94 ? -4.902 -15.895 34.786 1.00 68.94 94 ALA A N 1
ATOM 711 C CA . ALA A 1 94 ? -5.976 -16.448 33.963 1.00 68.94 94 ALA A CA 1
ATOM 712 C C . ALA A 1 94 ? -7.201 -16.822 34.815 1.00 68.94 94 ALA A C 1
ATOM 714 O O . ALA A 1 94 ? -8.331 -16.497 34.437 1.00 68.94 94 ALA A O 1
ATOM 715 N N . ASP A 1 95 ? -6.971 -17.402 35.994 1.00 75.31 95 ASP A N 1
ATOM 716 C CA . ASP A 1 95 ? -8.022 -17.715 36.966 1.00 75.31 95 ASP A CA 1
ATOM 717 C C . ASP A 1 95 ? -8.711 -16.445 37.486 1.00 75.31 95 ASP A C 1
ATOM 719 O O . ASP A 1 95 ? -9.942 -16.382 37.538 1.00 75.31 95 ASP A O 1
ATOM 723 N N . GLY A 1 96 ? -7.945 -15.382 37.761 1.00 78.38 96 GLY A N 1
ATOM 724 C CA . GLY A 1 96 ? -8.484 -14.064 38.105 1.00 78.38 96 GLY A CA 1
ATOM 725 C C . GLY A 1 96 ? -9.362 -13.468 36.998 1.00 78.38 96 GLY A C 1
ATOM 726 O O . GLY A 1 96 ? -10.426 -12.909 37.272 1.00 78.38 96 GLY A O 1
ATOM 727 N N . SER A 1 97 ? -8.980 -13.644 35.727 1.00 84.44 97 SER A N 1
ATOM 728 C CA . SER A 1 97 ? -9.801 -13.204 34.591 1.00 84.44 97 SER A CA 1
ATOM 729 C C . SER A 1 97 ? -11.126 -13.962 34.508 1.00 84.44 97 SER A C 1
ATOM 731 O O . SER A 1 97 ? -12.169 -13.338 34.295 1.00 84.44 97 SER A O 1
ATOM 733 N N . LYS A 1 98 ? -11.095 -15.285 34.723 1.00 86.12 98 LYS A N 1
ATOM 734 C CA . LYS A 1 98 ? -12.287 -16.140 34.737 1.00 86.12 98 LYS A CA 1
ATOM 735 C C . LYS A 1 98 ? -13.226 -15.760 35.881 1.00 86.12 98 LYS A C 1
ATOM 737 O O . LYS A 1 98 ? -14.400 -15.489 35.628 1.00 86.12 98 LYS A O 1
ATOM 742 N N . CYS A 1 99 ? -12.689 -15.638 37.095 1.00 85.75 99 CYS A N 1
ATOM 743 C CA . CYS A 1 99 ? -13.431 -15.193 38.271 1.00 85.75 99 CYS A CA 1
ATOM 744 C C . CYS A 1 99 ? -14.130 -13.859 37.993 1.00 85.75 99 CYS A C 1
ATOM 746 O O . CYS A 1 99 ? -15.357 -13.784 38.040 1.00 85.75 99 CYS A O 1
ATOM 748 N N . LYS A 1 100 ? -13.376 -12.843 37.549 1.00 90.50 100 LYS A N 1
ATOM 749 C CA . LYS A 1 100 ? -13.906 -11.532 37.150 1.00 90.50 100 LYS A CA 1
ATOM 750 C C . LYS A 1 100 ? -15.069 -11.651 36.158 1.00 90.50 100 LYS A C 1
ATOM 752 O O . LYS A 1 100 ? -16.081 -10.981 36.326 1.00 90.50 100 LYS A O 1
ATOM 757 N N . THR A 1 101 ? -14.955 -12.480 35.120 1.00 88.62 101 THR A N 1
ATOM 758 C CA . THR A 1 101 ? -16.031 -12.612 34.120 1.00 88.62 101 THR A CA 1
ATOM 759 C C . THR A 1 101 ? -17.293 -13.302 34.635 1.00 88.62 101 THR A C 1
ATOM 761 O O . THR A 1 101 ? -18.365 -13.029 34.099 1.00 88.62 101 THR A O 1
ATOM 764 N N . GLU A 1 102 ? -17.188 -14.169 35.644 1.00 89.44 102 GLU A N 1
ATOM 765 C CA . GLU A 1 102 ? -18.326 -14.919 36.190 1.00 89.44 102 GLU A CA 1
ATOM 766 C C . GLU A 1 102 ? -19.021 -14.181 37.342 1.00 89.44 102 GLU A C 1
ATOM 768 O O . GLU A 1 102 ? -20.249 -14.214 37.438 1.00 89.44 102 GLU A O 1
ATOM 773 N N . VAL A 1 103 ? -18.263 -13.484 38.197 1.00 91.38 103 VAL A N 1
ATOM 774 C CA . VAL A 1 103 ? -18.815 -12.881 39.422 1.00 91.38 103 VAL A CA 1
ATOM 775 C C . VAL A 1 103 ? -19.130 -11.393 39.288 1.00 91.38 103 VAL A C 1
ATOM 777 O O . VAL A 1 103 ? -20.039 -10.911 39.969 1.00 91.38 103 VAL A O 1
ATOM 780 N N . CYS A 1 104 ? -18.409 -10.637 38.455 1.00 95.00 104 CYS A N 1
ATOM 781 C CA . CYS A 1 104 ? -18.561 -9.183 38.401 1.00 95.00 104 CYS A CA 1
ATOM 782 C C . CYS A 1 104 ? -19.819 -8.733 37.641 1.00 95.00 104 CYS A C 1
ATOM 784 O O . CYS A 1 104 ? -20.287 -9.378 36.704 1.00 95.00 104 CYS A O 1
ATOM 786 N N . TYR A 1 105 ? -20.336 -7.564 38.017 1.00 95.56 105 TYR A N 1
ATOM 787 C CA . TYR A 1 105 ? -21.478 -6.908 37.380 1.00 95.56 105 TYR A CA 1
ATOM 788 C C . TYR A 1 105 ? -21.322 -5.386 37.435 1.00 95.56 105 TYR A C 1
ATOM 790 O O . TYR A 1 105 ? -20.537 -4.859 38.213 1.00 95.56 105 TYR A O 1
ATOM 798 N N . VAL A 1 106 ? -22.059 -4.655 36.607 1.00 96.00 106 VAL A N 1
ATOM 799 C CA . VAL A 1 106 ? -22.060 -3.189 36.607 1.00 96.00 106 VAL A CA 1
ATOM 800 C C . VAL A 1 106 ? -23.289 -2.694 37.360 1.00 96.00 106 VAL A C 1
ATOM 802 O O . VAL A 1 106 ? -24.421 -3.018 37.001 1.00 96.00 106 VAL A O 1
ATOM 805 N N . ALA A 1 107 ? -23.075 -1.869 38.383 1.00 94.31 107 ALA A N 1
ATOM 806 C CA . ALA A 1 107 ? -24.160 -1.182 39.074 1.00 94.31 107 ALA A CA 1
ATOM 807 C C . ALA A 1 107 ? -24.692 -0.014 38.223 1.00 94.31 107 ALA A C 1
ATOM 809 O O . ALA A 1 107 ? -23.917 0.795 37.705 1.00 94.31 107 ALA A O 1
ATOM 810 N N . GLU A 1 108 ? -26.019 0.118 38.122 1.00 91.56 108 GLU A N 1
ATOM 811 C CA . GLU A 1 108 ? -26.669 1.241 37.423 1.00 91.56 108 GLU A CA 1
ATOM 812 C C . GLU A 1 108 ? -26.334 2.590 38.082 1.00 91.56 108 GLU A C 1
ATOM 814 O O . GLU A 1 108 ? -26.082 3.579 37.401 1.00 91.56 108 GLU A O 1
ATOM 819 N N . ASN A 1 109 ? -26.264 2.623 39.415 1.00 92.31 109 ASN A N 1
ATOM 820 C CA . ASN A 1 109 ? -25.771 3.767 40.172 1.00 92.31 109 ASN A CA 1
ATOM 821 C C . ASN A 1 109 ? -24.791 3.286 41.245 1.00 92.31 109 ASN A C 1
ATOM 823 O O . ASN A 1 109 ? -25.195 2.734 42.272 1.00 92.31 109 ASN A O 1
ATOM 827 N N . TYR A 1 110 ? -23.503 3.523 40.999 1.00 91.44 110 TYR A N 1
ATOM 828 C CA . TYR A 1 110 ? -22.412 3.088 41.868 1.00 91.44 110 TYR A CA 1
ATOM 829 C C . TYR A 1 110 ? -22.550 3.593 43.312 1.00 91.44 110 TYR A C 1
ATOM 831 O O . TYR A 1 110 ? -22.444 2.815 44.258 1.00 91.44 110 TYR A O 1
ATOM 839 N N . GLY A 1 111 ? -22.848 4.885 43.500 1.00 90.56 111 GLY A N 1
ATOM 840 C CA . GLY A 1 111 ? -22.960 5.484 44.834 1.00 90.56 111 GLY A CA 1
ATOM 841 C C . GLY A 1 111 ? -24.107 4.892 45.656 1.00 90.56 111 GLY A C 1
ATOM 842 O O . GLY A 1 111 ? -23.958 4.649 46.853 1.00 90.56 111 GLY A O 1
ATOM 843 N N . ARG A 1 112 ? -25.241 4.599 45.007 1.00 90.44 112 ARG A N 1
ATOM 844 C CA . ARG A 1 112 ? -26.391 3.958 45.658 1.00 90.44 112 ARG A CA 1
ATOM 845 C C . ARG A 1 112 ? -26.095 2.514 46.058 1.00 90.44 112 ARG A C 1
ATOM 847 O O . ARG A 1 112 ? -26.498 2.102 47.144 1.00 90.44 112 ARG A O 1
ATOM 854 N N . GLU A 1 113 ? -25.398 1.765 45.208 1.00 91.69 113 GLU A N 1
ATOM 855 C CA . GLU A 1 113 ? -25.007 0.381 45.497 1.00 91.69 113 GLU A CA 1
ATOM 856 C C . GLU A 1 113 ? -23.997 0.320 46.653 1.00 91.69 113 GLU A C 1
ATOM 858 O O . GLU A 1 113 ? -24.158 -0.463 47.590 1.00 91.69 113 GLU A O 1
ATOM 863 N N . LEU A 1 114 ? -23.021 1.233 46.667 1.00 90.44 114 LEU A N 1
ATOM 864 C CA . LEU A 1 114 ? -22.051 1.343 47.754 1.00 90.44 114 LEU A CA 1
ATOM 865 C C . LEU A 1 114 ? -22.716 1.709 49.092 1.00 90.44 114 LEU A C 1
ATOM 867 O O . LEU A 1 114 ? -22.385 1.137 50.134 1.00 90.44 114 LEU A O 1
ATOM 871 N N . PHE A 1 115 ? -23.687 2.627 49.070 1.00 89.81 115 PHE A N 1
ATOM 872 C CA . PHE A 1 115 ? -24.462 2.987 50.258 1.00 89.81 115 PHE A CA 1
ATOM 873 C C . PHE A 1 115 ? -25.301 1.807 50.766 1.00 89.81 115 PHE A C 1
ATOM 875 O O . PHE A 1 115 ? -25.313 1.534 51.966 1.00 89.81 115 PHE A O 1
ATOM 882 N N . ARG A 1 116 ? -25.947 1.054 49.863 1.00 89.19 116 ARG A N 1
ATOM 883 C CA . ARG A 1 116 ? -26.720 -0.154 50.202 1.00 89.19 116 ARG A CA 1
ATOM 884 C C . ARG A 1 116 ? -25.864 -1.183 50.950 1.00 89.19 116 ARG A C 1
ATOM 886 O O . ARG A 1 116 ? -26.326 -1.734 51.942 1.00 89.19 116 ARG A O 1
ATOM 893 N N . LEU A 1 117 ? -24.624 -1.397 50.514 1.00 87.56 117 LEU A N 1
ATOM 894 C CA . LEU A 1 117 ? -23.666 -2.324 51.139 1.00 87.56 117 LEU A CA 1
ATOM 895 C C . LEU A 1 117 ? -22.929 -1.747 52.356 1.00 87.56 117 LEU A C 1
ATOM 897 O O . LEU A 1 117 ? -22.057 -2.398 52.930 1.00 87.56 117 LEU A O 1
ATOM 901 N N . SER A 1 118 ? -23.231 -0.507 52.738 1.00 84.31 118 SER A N 1
ATOM 902 C CA . SER A 1 118 ? -22.753 0.083 53.992 1.00 84.31 118 SER A CA 1
ATOM 903 C C . SER A 1 118 ? -23.716 -0.182 55.156 1.00 84.31 118 SER A C 1
ATOM 905 O O . SER A 1 118 ? -23.348 0.022 56.311 1.00 84.31 118 SER A O 1
ATOM 907 N N . ALA A 1 119 ? -24.938 -0.651 54.875 1.00 85.88 119 ALA A N 1
ATOM 908 C CA . ALA A 1 119 ? -25.893 -1.058 55.899 1.00 85.88 119 ALA A CA 1
ATOM 909 C C . ALA A 1 119 ? -25.495 -2.414 56.525 1.00 85.88 119 ALA A C 1
ATOM 911 O O . ALA A 1 119 ? -25.083 -3.324 55.800 1.00 85.88 119 ALA A O 1
ATOM 912 N N . PRO A 1 120 ? -25.630 -2.584 57.854 1.00 79.38 120 PRO A N 1
ATOM 913 C CA . PRO A 1 120 ? -25.253 -3.825 58.524 1.00 79.38 120 PRO A CA 1
ATOM 914 C C . PRO A 1 120 ? -26.081 -5.016 58.017 1.00 79.38 120 PRO A C 1
ATOM 916 O O . PRO A 1 120 ? -27.307 -4.948 57.963 1.00 79.38 120 PRO A O 1
ATOM 919 N N . GLY A 1 121 ? -25.400 -6.111 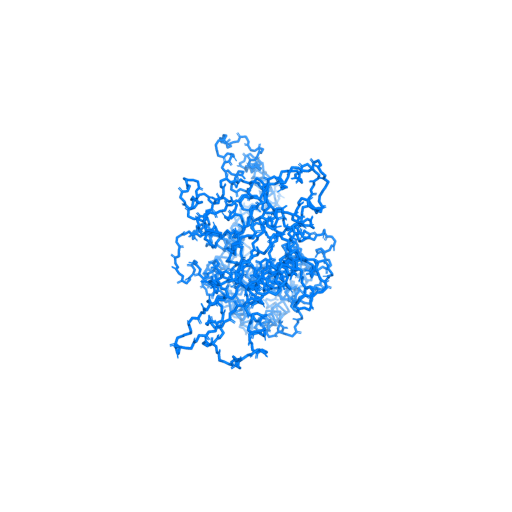57.662 1.00 78.56 121 GLY A N 1
ATOM 920 C CA . GLY A 1 121 ? -26.015 -7.363 57.198 1.00 78.56 121 GLY A CA 1
ATOM 921 C C . GLY A 1 121 ? -26.238 -7.477 55.684 1.00 78.56 121 GLY A C 1
ATOM 922 O O . GLY A 1 121 ? -26.697 -8.520 55.229 1.00 78.56 121 GLY A O 1
ATOM 923 N N . MET A 1 122 ? -25.904 -6.449 54.897 1.00 84.81 122 MET A N 1
ATOM 924 C CA . MET A 1 122 ? -25.982 -6.492 53.433 1.00 84.81 122 MET A CA 1
ATOM 925 C C . MET A 1 122 ? -24.633 -6.905 52.835 1.00 84.81 122 MET A C 1
ATOM 927 O O . MET A 1 122 ? -23.622 -6.257 53.094 1.00 84.81 122 MET A O 1
ATOM 931 N N . SER A 1 123 ? -24.628 -7.954 52.013 1.00 83.44 123 SER A N 1
ATOM 932 C CA . SER A 1 123 ? -23.450 -8.457 51.298 1.00 83.44 123 SER A CA 1
ATOM 933 C C . SER A 1 123 ? -23.853 -8.895 49.889 1.00 83.44 123 SER A C 1
ATOM 935 O O . SER A 1 123 ? -24.965 -9.387 49.685 1.00 83.44 123 SER A O 1
ATOM 937 N N . VAL A 1 124 ? -22.966 -8.691 48.918 1.00 85.81 124 VAL A N 1
ATOM 938 C CA . VAL A 1 124 ? -23.065 -9.252 47.559 1.00 85.81 124 VAL A CA 1
ATOM 939 C C . VAL A 1 124 ? -21.982 -10.302 47.334 1.00 85.81 124 VAL A C 1
ATOM 941 O O . VAL A 1 124 ? -21.686 -10.662 46.196 1.00 85.81 124 VAL A O 1
ATOM 944 N N . GLU A 1 125 ? -21.409 -10.816 48.415 1.00 87.56 125 GLU A N 1
ATOM 945 C CA . GLU A 1 125 ? -20.381 -11.837 48.398 1.00 87.56 125 GLU A CA 1
ATOM 946 C C . GLU A 1 125 ? -20.814 -13.059 47.590 1.00 87.56 125 GLU A C 1
ATOM 948 O O . GLU A 1 125 ? -21.902 -13.611 47.759 1.00 87.56 125 GLU A O 1
ATOM 953 N N . THR A 1 126 ? -19.962 -13.457 46.654 1.00 88.56 126 THR A N 1
ATOM 954 C CA . THR A 1 126 ? -20.149 -14.656 45.842 1.00 88.56 126 THR A CA 1
ATOM 955 C C . THR A 1 126 ? -18.885 -15.501 45.940 1.00 88.56 126 THR A C 1
ATOM 957 O O . THR A 1 126 ? -17.803 -14.978 45.655 1.00 88.56 126 THR A O 1
ATOM 960 N N . PRO A 1 127 ? -18.995 -16.774 46.364 1.00 87.56 127 PRO A N 1
ATOM 961 C CA . PRO A 1 127 ? -17.859 -17.679 46.388 1.00 87.56 127 PRO A CA 1
ATOM 962 C C . PRO A 1 127 ? -17.485 -18.091 44.960 1.00 87.56 127 PRO A C 1
ATOM 964 O O . PRO A 1 127 ? -18.357 -18.363 44.135 1.00 87.56 127 PRO A O 1
ATOM 967 N N . PHE A 1 128 ? -16.187 -18.162 44.683 1.00 85.38 128 PHE A N 1
ATOM 968 C CA . PHE A 1 128 ? -15.630 -18.688 43.443 1.00 85.38 128 PHE A CA 1
ATOM 969 C C . PHE A 1 128 ? -14.569 -19.739 43.764 1.00 85.38 128 PHE A C 1
ATOM 971 O O . PHE A 1 128 ? -13.625 -19.459 44.502 1.00 85.38 128 PHE A O 1
ATOM 978 N N . GLU A 1 129 ? -14.725 -20.944 43.224 1.00 84.00 129 GLU A N 1
ATOM 979 C CA . GLU A 1 129 ? -13.775 -22.040 43.420 1.00 84.00 129 GLU A CA 1
ATOM 980 C C . GLU A 1 129 ? -12.634 -21.950 42.401 1.00 84.00 129 GLU A C 1
ATOM 982 O O . GLU A 1 129 ? -12.847 -21.950 41.185 1.00 84.00 129 GLU A O 1
ATOM 987 N N . LEU A 1 130 ? -11.407 -21.865 42.910 1.00 77.50 130 LEU A N 1
ATOM 988 C CA . LEU A 1 130 ? -10.182 -21.949 42.125 1.00 77.50 130 LEU A CA 1
ATOM 989 C C . LEU A 1 130 ? -9.885 -23.408 41.728 1.00 77.50 130 LEU A C 1
ATOM 991 O O . LEU A 1 130 ? -10.364 -24.341 42.379 1.00 77.50 130 LEU A O 1
ATOM 995 N N . PRO A 1 131 ? -9.046 -23.641 40.699 1.00 77.25 131 PRO A N 1
ATOM 996 C CA . PRO A 1 131 ? -8.636 -24.990 40.300 1.00 77.25 131 PRO A CA 1
ATOM 997 C C . PRO A 1 131 ? -7.920 -25.797 41.396 1.00 77.25 131 PRO A C 1
ATOM 999 O O . PRO A 1 131 ? -7.846 -27.017 41.295 1.00 77.25 131 PRO A O 1
ATOM 1002 N N . ASP A 1 132 ? -7.385 -25.131 42.423 1.00 75.75 132 ASP A N 1
ATOM 1003 C CA . ASP A 1 132 ? -6.749 -25.743 43.595 1.00 75.75 132 ASP A CA 1
ATOM 1004 C C . ASP A 1 132 ? -7.734 -26.017 44.751 1.00 75.75 132 ASP A C 1
ATOM 1006 O O . ASP A 1 132 ? -7.305 -26.226 45.886 1.00 75.75 132 ASP A O 1
ATOM 1010 N N . GLU A 1 133 ? -9.042 -26.010 44.458 1.00 74.19 133 GLU A N 1
ATOM 1011 C CA . GLU A 1 133 ? -10.169 -26.231 45.381 1.00 74.19 133 GLU A CA 1
ATOM 1012 C C . GLU A 1 133 ? -10.326 -25.166 46.477 1.00 74.19 133 GLU A C 1
ATOM 1014 O O . GLU A 1 133 ? -11.129 -25.316 47.401 1.00 74.19 133 GLU A O 1
ATOM 1019 N N . LYS A 1 134 ? -9.602 -24.048 46.388 1.00 77.12 134 LYS A N 1
ATOM 1020 C CA . LYS A 1 134 ? -9.764 -22.943 47.334 1.00 77.12 134 LYS A CA 1
ATOM 1021 C C . LYS A 1 134 ? -10.861 -21.994 46.892 1.00 77.12 134 LYS A C 1
ATOM 1023 O O . LYS A 1 134 ? -10.980 -21.647 45.720 1.00 77.12 134 LYS A O 1
ATOM 1028 N N . THR A 1 135 ? -11.643 -21.523 47.852 1.00 80.38 135 THR A N 1
ATOM 1029 C CA . THR A 1 135 ? -12.760 -20.616 47.589 1.00 80.38 135 THR A CA 1
ATOM 1030 C C . THR A 1 135 ? -12.344 -19.169 47.836 1.00 80.38 135 THR A C 1
ATOM 1032 O O . THR A 1 135 ? -11.932 -18.805 48.938 1.00 80.38 135 THR A O 1
ATOM 1035 N N . VAL A 1 136 ? -12.459 -18.328 46.809 1.00 81.25 136 VAL A N 1
ATOM 1036 C CA . VAL A 1 136 ? -12.276 -16.878 46.913 1.00 81.25 136 VAL A CA 1
ATOM 1037 C C . VAL A 1 136 ? -13.640 -16.226 47.051 1.00 81.25 136 VAL A C 1
ATOM 1039 O O . VAL A 1 136 ? -14.542 -16.459 46.251 1.00 81.25 136 VAL A O 1
ATOM 1042 N N . HIS A 1 137 ? -13.778 -15.385 48.065 1.00 84.12 137 HIS A N 1
ATOM 1043 C CA . HIS A 1 137 ? -15.005 -14.664 48.350 1.00 84.12 137 HIS A CA 1
ATOM 1044 C C . HIS A 1 137 ? -14.898 -13.235 47.821 1.00 84.12 137 HIS A C 1
ATOM 1046 O O . HIS A 1 137 ? -14.079 -12.448 48.298 1.00 84.12 137 HIS A O 1
ATOM 1052 N N . VAL A 1 138 ? -15.703 -12.911 46.808 1.00 87.50 138 VAL A N 1
ATOM 1053 C CA . VAL A 1 138 ? -15.679 -11.605 46.133 1.00 87.50 138 VAL A CA 1
ATOM 1054 C C . VAL A 1 138 ? -16.957 -10.853 46.478 1.00 87.50 138 VAL A C 1
ATOM 1056 O O . VAL A 1 138 ? -18.040 -11.335 46.157 1.00 87.50 138 VAL A O 1
ATOM 1059 N N . ASP A 1 139 ? -16.851 -9.681 47.106 1.00 89.19 139 ASP A N 1
ATOM 1060 C CA . ASP A 1 139 ? -17.994 -8.890 47.581 1.00 89.19 139 ASP A CA 1
ATOM 1061 C C . ASP A 1 139 ? -18.074 -7.560 46.817 1.00 89.19 139 ASP A C 1
ATOM 1063 O O . ASP A 1 139 ? -18.495 -7.529 45.657 1.00 89.19 139 ASP A O 1
ATOM 1067 N N . LYS A 1 140 ? -17.625 -6.446 47.407 1.00 90.19 140 LYS A N 1
ATOM 1068 C CA . LYS A 1 140 ? -17.714 -5.118 46.777 1.00 90.19 140 LYS A CA 1
ATOM 1069 C C . LYS A 1 140 ? -16.938 -5.036 45.458 1.00 90.19 140 LYS A C 1
ATOM 1071 O O . LYS A 1 140 ? -17.307 -4.286 44.556 1.00 90.19 140 LYS A O 1
ATOM 1076 N N . GLU A 1 141 ? -15.879 -5.829 45.315 1.00 89.75 141 GLU A N 1
ATOM 1077 C CA . GLU A 1 141 ? -15.023 -5.893 44.127 1.00 89.75 141 GLU A CA 1
ATOM 1078 C C . GLU A 1 141 ? -15.818 -6.266 42.869 1.00 89.75 141 GLU A C 1
ATOM 1080 O O . GLU A 1 141 ? -15.474 -5.826 41.769 1.00 89.75 141 GLU A O 1
ATOM 1085 N N . ARG A 1 142 ? -16.931 -7.000 43.033 1.00 93.06 142 ARG A N 1
ATOM 1086 C CA . ARG A 1 142 ? -17.810 -7.434 41.940 1.00 93.06 142 ARG A CA 1
ATOM 1087 C C . ARG A 1 142 ? -18.302 -6.273 41.081 1.00 93.06 142 ARG A C 1
ATOM 1089 O O . ARG A 1 142 ? -18.355 -6.426 39.865 1.00 93.06 142 ARG A O 1
ATOM 1096 N N . PHE A 1 143 ? -18.635 -5.132 41.687 1.00 94.00 143 PHE A N 1
ATOM 1097 C CA . PHE A 1 143 ? -19.088 -3.944 40.956 1.00 94.00 143 PHE A CA 1
ATOM 1098 C C . PHE A 1 143 ? -18.074 -2.800 40.944 1.00 94.00 143 PHE A C 1
ATOM 1100 O O . PHE A 1 143 ? -18.138 -1.963 40.046 1.00 94.00 143 PHE A O 1
ATOM 1107 N N . MET A 1 144 ? -17.100 -2.781 41.861 1.00 92.38 144 MET A N 1
ATOM 1108 C CA . MET A 1 144 ? -15.996 -1.813 41.813 1.00 92.38 144 MET A CA 1
ATOM 1109 C C . MET A 1 144 ? -15.091 -2.016 40.594 1.00 92.38 144 MET A C 1
ATOM 1111 O O . MET A 1 144 ? -14.626 -1.043 40.010 1.00 92.38 144 MET A O 1
ATOM 1115 N N . VAL A 1 145 ? -14.843 -3.261 40.178 1.00 92.94 145 VAL A N 1
ATOM 1116 C CA . VAL A 1 145 ? -13.932 -3.528 39.055 1.00 92.94 145 VAL A CA 1
ATOM 1117 C C . VAL A 1 145 ? -14.509 -3.031 37.727 1.00 92.94 145 VAL A C 1
ATOM 1119 O O . VAL A 1 145 ? -13.845 -2.232 37.067 1.00 92.94 145 VAL A O 1
ATOM 1122 N N . PRO A 1 146 ? -15.742 -3.401 37.325 1.00 94.06 146 PRO A N 1
ATOM 1123 C CA . PRO A 1 146 ? -16.343 -2.861 36.107 1.00 94.06 146 PRO A CA 1
ATOM 1124 C C . PRO A 1 146 ? -16.618 -1.351 36.163 1.00 94.06 146 PRO A C 1
ATOM 1126 O O . PRO A 1 146 ? -16.686 -0.718 35.108 1.00 94.06 146 PRO A O 1
ATOM 1129 N N . GLU A 1 147 ? -16.741 -0.755 37.359 1.00 94.31 147 GLU A N 1
ATOM 1130 C CA . GLU A 1 147 ? -16.912 0.697 37.524 1.00 94.31 147 GLU A CA 1
ATOM 1131 C C . GLU A 1 147 ? -15.758 1.489 36.910 1.00 94.31 147 GLU A C 1
ATOM 1133 O O . GLU A 1 147 ? -15.976 2.583 36.391 1.00 94.31 147 GLU A O 1
ATOM 1138 N N . ALA A 1 148 ? -14.552 0.923 36.872 1.00 92.25 148 ALA A N 1
ATOM 1139 C CA . ALA A 1 148 ? -13.397 1.580 36.279 1.00 92.25 148 ALA A CA 1
ATOM 1140 C C . ALA A 1 148 ? -13.556 1.893 34.776 1.00 92.25 148 ALA A C 1
ATOM 1142 O O . ALA A 1 148 ? -12.881 2.784 34.263 1.00 92.25 148 ALA A O 1
ATOM 1143 N N . LEU A 1 149 ? -14.484 1.230 34.069 1.00 92.75 149 LEU A N 1
ATOM 1144 C CA . LEU A 1 149 ? -14.852 1.598 32.694 1.00 92.75 149 LEU A CA 1
ATOM 1145 C C . LEU A 1 149 ? -15.603 2.935 32.620 1.00 92.75 149 LEU A C 1
ATOM 1147 O O . LEU A 1 149 ? -15.576 3.601 31.585 1.00 92.75 149 LEU A O 1
ATOM 1151 N N . PHE A 1 150 ? -16.293 3.327 33.689 1.00 93.50 150 PHE A N 1
ATOM 1152 C CA . PHE A 1 150 ? -17.065 4.565 33.785 1.00 93.50 150 PHE A CA 1
ATOM 1153 C C . PHE A 1 150 ? -16.305 5.641 34.567 1.00 93.50 150 PHE A C 1
ATOM 1155 O O . PHE A 1 150 ? -16.373 6.813 34.195 1.00 93.50 150 PHE A O 1
ATOM 1162 N N . ASN A 1 151 ? -15.520 5.247 35.570 1.00 91.06 151 ASN A N 1
ATOM 1163 C CA . ASN A 1 151 ? -14.713 6.133 36.395 1.00 91.06 151 ASN A CA 1
ATOM 1164 C C . ASN A 1 151 ? -13.242 5.685 36.448 1.00 91.06 151 ASN A C 1
ATOM 1166 O O . ASN A 1 151 ? -12.821 4.933 37.327 1.00 91.06 151 ASN A O 1
ATOM 1170 N N . LEU A 1 152 ? -12.436 6.211 35.526 1.00 86.25 152 LEU A N 1
ATOM 1171 C CA . LEU A 1 152 ? -11.027 5.834 35.368 1.00 86.25 152 LEU A CA 1
ATOM 1172 C C . LEU A 1 152 ? -10.113 6.277 36.523 1.00 86.25 152 LEU A C 1
ATOM 1174 O O . LEU A 1 152 ? -9.004 5.751 36.661 1.00 86.25 152 LEU A O 1
ATOM 1178 N N . SER A 1 153 ? -10.580 7.181 37.391 1.00 85.00 153 SER A N 1
ATOM 1179 C CA . SER A 1 153 ? -9.827 7.598 38.581 1.00 85.00 153 SER A CA 1
ATOM 1180 C C . SER A 1 153 ? -9.527 6.433 39.534 1.00 85.00 153 SER A C 1
ATOM 1182 O O . SER A 1 153 ? -8.565 6.502 40.292 1.00 85.00 153 SER A O 1
ATOM 1184 N N . MET A 1 154 ? -10.278 5.328 39.443 1.00 82.31 154 MET A N 1
ATOM 1185 C CA . MET A 1 154 ? -10.067 4.123 40.253 1.00 82.31 154 MET A CA 1
ATOM 1186 C C . MET A 1 154 ? -8.798 3.333 39.892 1.00 82.31 154 MET A C 1
ATOM 1188 O O . MET A 1 154 ? -8.285 2.601 40.734 1.00 82.31 154 MET A O 1
ATOM 1192 N N . ILE A 1 155 ? -8.280 3.471 38.665 1.00 76.69 155 ILE A N 1
ATOM 1193 C CA . ILE A 1 155 ? -7.100 2.727 38.170 1.00 76.69 155 ILE A CA 1
ATOM 1194 C C . ILE A 1 155 ? -5.887 3.661 37.944 1.00 76.69 155 ILE A C 1
ATOM 1196 O O . ILE A 1 155 ? -4.815 3.193 37.573 1.00 76.69 155 ILE A O 1
ATOM 1200 N N . SER A 1 156 ? -6.015 4.955 38.283 1.00 64.19 156 SER A N 1
ATOM 1201 C CA . SER A 1 156 ? -4.987 6.017 38.167 1.00 64.19 156 SER A CA 1
ATOM 1202 C C . SER A 1 156 ? -4.919 6.769 36.826 1.00 64.19 156 SER A C 1
ATOM 1204 O O . SER A 1 156 ? -3.850 7.239 36.440 1.00 64.19 156 SER A O 1
ATOM 1206 N N . PHE A 1 157 ? -6.044 6.946 36.122 1.00 65.88 157 PHE A N 1
ATOM 1207 C CA . PHE A 1 157 ? -6.098 7.762 34.899 1.00 65.88 157 PHE A CA 1
ATOM 1208 C C . PHE A 1 157 ? -7.010 8.993 35.056 1.00 65.88 157 PHE A C 1
ATOM 1210 O O . PHE A 1 157 ? -8.188 8.869 35.391 1.00 65.88 157 PHE A O 1
ATOM 1217 N N . GLU A 1 158 ? -6.498 10.187 34.734 1.00 63.72 158 GLU A N 1
ATOM 1218 C CA . GLU A 1 158 ? -7.274 11.442 34.667 1.00 63.72 158 GLU A CA 1
ATOM 1219 C C . GLU A 1 158 ? -8.024 11.574 33.325 1.00 63.72 158 GLU A C 1
ATOM 1221 O O . GLU A 1 158 ? -7.815 12.501 32.540 1.00 63.72 158 GLU A O 1
ATOM 1226 N N . ALA A 1 159 ? -8.888 10.607 33.015 1.00 69.69 159 ALA A N 1
ATOM 1227 C CA . ALA A 1 159 ? -9.682 10.601 31.789 1.00 69.69 159 ALA A CA 1
ATOM 1228 C C . ALA A 1 159 ? -11.152 10.254 32.064 1.00 69.69 159 ALA A C 1
ATOM 1230 O O . ALA A 1 159 ? -11.497 9.641 33.069 1.00 69.69 159 ALA A O 1
ATOM 1231 N N . GLY A 1 160 ? -12.042 10.669 31.160 1.00 81.62 160 GLY A N 1
ATOM 1232 C CA . GLY A 1 160 ? -13.453 10.280 31.219 1.00 81.62 160 GLY A CA 1
ATOM 1233 C C . GLY A 1 160 ? -13.655 8.825 30.784 1.00 81.62 160 GLY A C 1
ATOM 1234 O O . GLY A 1 160 ? -12.929 8.340 29.920 1.00 81.62 160 GLY A O 1
ATOM 1235 N N . GLY A 1 161 ? -14.658 8.148 31.350 1.00 91.69 161 GLY A N 1
ATOM 1236 C CA . GLY A 1 161 ? -15.001 6.759 31.028 1.00 91.69 161 GLY A CA 1
ATOM 1237 C C . GLY A 1 161 ? -15.638 6.526 29.659 1.00 91.69 161 GLY A C 1
ATOM 1238 O O . GLY A 1 161 ? -15.601 7.365 28.751 1.00 91.69 161 GLY A O 1
ATOM 1239 N N . ALA A 1 162 ? -16.266 5.360 29.519 1.00 93.50 162 ALA A N 1
ATOM 1240 C CA . ALA A 1 162 ? -16.935 4.897 28.307 1.00 93.50 162 ALA A CA 1
ATOM 1241 C C . ALA A 1 162 ? -17.959 5.912 27.766 1.00 93.50 162 ALA A C 1
ATOM 1243 O O . ALA A 1 162 ? -17.933 6.257 26.583 1.00 93.50 162 ALA A O 1
ATOM 1244 N N . HIS A 1 163 ? -18.814 6.447 28.642 1.00 94.62 163 HIS A N 1
ATOM 1245 C CA . HIS A 1 163 ? -19.853 7.424 28.300 1.00 94.62 163 HIS A CA 1
ATOM 1246 C C . HIS A 1 163 ? -19.264 8.753 27.796 1.00 94.62 163 HIS A C 1
ATOM 1248 O O . HIS A 1 163 ? -19.683 9.265 26.757 1.00 94.62 163 HIS A O 1
ATOM 1254 N N . TYR A 1 164 ? -18.218 9.273 28.448 1.00 94.00 164 TYR A N 1
ATOM 1255 C CA . TYR A 1 164 ? -17.495 10.455 27.966 1.00 94.00 164 TYR A CA 1
ATOM 1256 C C . TYR A 1 164 ? -16.785 10.204 26.635 1.00 94.00 164 TYR A C 1
ATOM 1258 O O . TYR A 1 164 ? -16.762 11.084 25.774 1.00 94.00 164 TYR A O 1
ATOM 1266 N N . THR A 1 165 ? -16.214 9.015 26.445 1.00 94.38 165 THR A N 1
ATOM 1267 C CA . THR A 1 165 ? -15.524 8.640 25.203 1.00 94.38 165 THR A CA 1
ATOM 1268 C C . THR A 1 165 ? -16.501 8.570 24.029 1.00 94.38 165 THR A C 1
ATOM 1270 O O . THR A 1 165 ? -16.215 9.109 22.956 1.00 94.38 165 THR A O 1
ATOM 1273 N N . LEU A 1 166 ? -17.684 7.988 24.245 1.00 95.94 166 LEU A N 1
ATOM 1274 C CA . LEU A 1 166 ? -18.789 7.996 23.287 1.00 95.94 166 LEU A CA 1
ATOM 1275 C C . LEU A 1 166 ? -19.245 9.419 22.968 1.00 95.94 166 LEU A C 1
ATOM 1277 O O . LEU A 1 166 ? -19.279 9.797 21.798 1.00 95.94 166 LEU A O 1
ATOM 1281 N N . GLN A 1 167 ? -19.513 10.242 23.983 1.00 95.25 167 GLN A N 1
ATOM 1282 C CA . GLN A 1 167 ? -19.952 11.623 23.775 1.00 95.25 167 GLN A CA 1
ATOM 1283 C C . GLN A 1 167 ? -18.912 12.459 23.019 1.00 95.25 167 GLN A C 1
ATOM 1285 O O . GLN A 1 167 ? -19.260 13.228 22.125 1.00 95.25 167 GLN A O 1
ATOM 1290 N N . ARG A 1 168 ? -17.624 12.282 23.336 1.00 94.81 168 ARG A N 1
ATOM 1291 C CA . ARG A 1 168 ? -16.499 12.921 22.637 1.00 94.81 168 ARG A CA 1
ATOM 1292 C C . ARG A 1 168 ? -16.419 12.488 21.174 1.00 94.81 168 ARG A C 1
ATOM 1294 O O . ARG A 1 168 ? -16.056 13.288 20.319 1.00 94.81 168 ARG A O 1
ATOM 1301 N N . SER A 1 169 ? -16.724 11.229 20.879 1.00 95.00 169 SER A N 1
ATOM 1302 C CA . SER A 1 169 ? -16.764 10.726 19.509 1.00 95.00 169 SER A CA 1
ATOM 1303 C C . SER A 1 169 ? -17.945 11.313 18.729 1.00 95.00 169 SER A C 1
ATOM 1305 O O . SER A 1 169 ? -17.764 11.826 17.625 1.00 95.00 169 SER A O 1
ATOM 1307 N N . ILE A 1 170 ? -19.135 11.347 19.335 1.00 96.06 170 ILE A N 1
ATOM 1308 C CA . ILE A 1 170 ? -20.336 11.930 18.724 1.00 96.06 170 ILE A CA 1
ATOM 1309 C C . ILE A 1 170 ? -20.164 13.440 18.498 1.00 96.06 170 ILE A C 1
ATOM 1311 O O . ILE A 1 170 ? -20.546 13.952 17.450 1.00 96.06 170 ILE A O 1
ATOM 1315 N N . SER A 1 171 ? -19.541 14.174 19.425 1.00 94.31 171 SER A N 1
ATOM 1316 C CA . SER A 1 171 ? -19.355 15.627 19.289 1.00 94.31 171 SER A CA 1
ATOM 1317 C C . SER A 1 171 ? -18.388 16.030 18.171 1.00 94.31 171 SER A C 1
ATOM 1319 O O . SER A 1 171 ? -18.506 17.136 17.644 1.00 94.31 171 SER A O 1
ATOM 1321 N N . LYS A 1 172 ? -17.475 15.135 17.769 1.00 92.81 172 LYS A N 1
ATOM 1322 C CA . LYS A 1 172 ? -16.602 15.315 16.596 1.00 92.81 172 LYS A CA 1
ATOM 1323 C C . LYS A 1 172 ? -17.336 15.139 15.261 1.00 92.81 172 LYS A C 1
ATOM 1325 O O . LYS A 1 172 ? -16.790 15.533 14.238 1.00 92.81 172 LYS A O 1
ATOM 1330 N N . CYS A 1 173 ? -18.529 14.544 15.267 1.00 89.50 173 CYS A N 1
ATOM 1331 C CA . CYS A 1 173 ? -19.341 14.311 14.075 1.00 89.50 173 CYS A CA 1
ATOM 1332 C C . CYS A 1 173 ? -20.198 15.539 13.714 1.00 89.50 173 CYS A C 1
ATOM 1334 O O . CYS A 1 173 ? -20.485 16.381 14.574 1.00 89.50 173 CYS A O 1
ATOM 1336 N N . ASP A 1 174 ? -20.671 15.612 12.468 1.00 88.06 174 ASP A N 1
ATOM 1337 C CA . ASP A 1 174 ? -21.568 16.675 11.996 1.00 88.06 174 ASP A CA 1
ATOM 1338 C C . ASP A 1 174 ? -22.929 16.645 12.700 1.00 88.06 174 ASP A C 1
ATOM 1340 O O . ASP A 1 174 ? -23.440 15.584 13.064 1.00 88.06 174 ASP A O 1
ATOM 1344 N N . ALA A 1 175 ? -23.540 17.817 12.893 1.00 88.25 175 ALA A N 1
ATOM 1345 C CA . ALA A 1 175 ? -24.770 17.961 13.676 1.00 88.25 175 ALA A CA 1
ATOM 1346 C C . ALA A 1 175 ? -25.928 17.080 13.169 1.00 88.25 175 ALA A C 1
ATOM 1348 O O . ALA A 1 175 ? -26.686 16.546 13.979 1.00 88.25 175 ALA A O 1
ATOM 1349 N N . GLU A 1 176 ? -26.022 16.884 11.852 1.00 87.38 176 GLU A N 1
ATOM 1350 C CA . GLU A 1 176 ? -27.066 16.088 11.197 1.00 87.38 176 GLU A CA 1
ATOM 1351 C C . GLU A 1 176 ? -27.018 14.607 11.599 1.00 87.38 176 GLU A C 1
ATOM 1353 O O . GLU A 1 176 ? -28.058 13.989 11.833 1.00 87.38 176 GLU A O 1
ATOM 1358 N N . ILE A 1 177 ? -25.817 14.046 11.771 1.00 91.44 177 ILE A N 1
ATOM 1359 C CA . ILE A 1 177 ? -25.642 12.624 12.089 1.00 91.44 177 ILE A CA 1
ATOM 1360 C C . ILE A 1 177 ? -25.619 12.345 13.594 1.00 91.44 177 ILE A C 1
ATOM 1362 O O . ILE A 1 177 ? -25.894 11.220 14.006 1.00 91.44 177 ILE A O 1
ATOM 1366 N N . ARG A 1 178 ? -25.367 13.346 14.452 1.00 93.94 178 ARG A N 1
ATOM 1367 C CA . ARG A 1 178 ? -25.309 13.154 15.919 1.00 93.94 178 ARG A CA 1
ATOM 1368 C C . ARG A 1 178 ? -26.568 12.505 16.475 1.00 93.94 178 ARG A C 1
ATOM 1370 O O . ARG A 1 178 ? -26.479 11.580 17.279 1.00 93.94 178 ARG A O 1
ATOM 1377 N N . ARG A 1 179 ? -27.741 12.954 16.018 1.00 92.94 179 ARG A N 1
ATOM 1378 C CA . ARG A 1 179 ? -29.030 12.389 16.441 1.00 92.94 179 ARG A CA 1
ATOM 1379 C C . ARG A 1 179 ? -29.130 10.903 16.095 1.00 92.94 179 ARG A C 1
ATOM 1381 O O . ARG A 1 179 ? -29.556 10.116 16.933 1.00 92.94 179 ARG A O 1
ATOM 1388 N N . LEU A 1 180 ? -28.695 10.524 14.894 1.00 93.69 180 LEU A N 1
ATOM 1389 C CA . LEU A 1 180 ? -28.671 9.134 14.443 1.00 93.69 180 LEU A CA 1
ATOM 1390 C C . LEU A 1 180 ? -27.724 8.281 15.298 1.00 93.69 180 LEU A C 1
ATOM 1392 O O . LEU A 1 180 ? -28.083 7.165 15.665 1.00 93.69 180 LEU A O 1
ATOM 1396 N N . LEU A 1 181 ? -26.546 8.809 15.645 1.00 95.69 181 LEU A N 1
ATOM 1397 C CA . LEU A 1 181 ? -25.569 8.108 16.483 1.00 95.69 181 LEU A CA 1
ATOM 1398 C C . LEU A 1 181 ? -26.095 7.883 17.907 1.00 95.69 181 LEU A C 1
ATOM 1400 O O . LEU A 1 181 ? -25.989 6.775 18.423 1.00 95.69 181 LEU A O 1
ATOM 1404 N N . HIS A 1 182 ? -26.731 8.889 18.514 1.00 96.06 182 HIS A N 1
ATOM 1405 C CA . HIS A 1 182 ? -27.362 8.762 19.834 1.00 96.06 182 HIS A CA 1
ATOM 1406 C C . HIS A 1 182 ? -28.468 7.698 19.880 1.00 96.06 182 HIS A C 1
ATOM 1408 O O . HIS A 1 182 ? -28.646 7.036 20.902 1.00 96.06 182 HIS A O 1
ATOM 1414 N N . GLN A 1 183 ? -29.189 7.516 18.774 1.00 95.19 183 GLN A N 1
ATOM 1415 C CA . GLN A 1 183 ? -30.253 6.519 18.646 1.00 95.19 183 GLN A CA 1
ATOM 1416 C C . GLN A 1 183 ? -29.740 5.110 18.307 1.00 95.19 183 GLN A C 1
ATOM 1418 O O . GLN A 1 183 ? -30.520 4.154 18.303 1.00 95.19 183 GLN A O 1
ATOM 1423 N N . ASN A 1 184 ? -28.452 4.965 17.993 1.00 96.06 184 ASN A N 1
ATOM 1424 C CA . ASN A 1 184 ? -27.868 3.713 17.525 1.00 96.06 184 ASN A CA 1
ATOM 1425 C C . ASN A 1 184 ? -26.503 3.461 18.177 1.00 96.06 184 ASN A C 1
ATOM 1427 O O . ASN A 1 184 ? -25.493 3.321 17.487 1.00 96.06 184 ASN A O 1
ATOM 1431 N N . ILE A 1 185 ? -26.476 3.409 19.510 1.00 97.31 185 ILE A N 1
ATOM 1432 C CA . ILE A 1 185 ? -25.277 3.053 20.275 1.00 97.31 185 ILE A CA 1
ATOM 1433 C C . ILE A 1 185 ? -25.227 1.530 20.419 1.00 97.31 185 ILE A C 1
ATOM 1435 O O . ILE A 1 185 ? -26.157 0.934 20.957 1.00 97.31 185 ILE A O 1
ATOM 1439 N N . VAL A 1 186 ? -24.146 0.894 19.968 1.00 96.25 186 VAL A N 1
ATOM 1440 C CA . VAL A 1 186 ? -23.966 -0.566 20.017 1.00 96.25 186 VAL A CA 1
ATOM 1441 C C . VAL A 1 186 ? -22.726 -0.916 20.845 1.00 96.25 186 VAL A C 1
ATOM 1443 O O . VAL A 1 186 ? -21.602 -0.690 20.395 1.00 96.25 186 VAL A O 1
ATOM 1446 N N . PRO A 1 187 ? -22.885 -1.473 22.054 1.00 95.44 187 PRO A N 1
ATOM 1447 C CA . PRO A 1 187 ? -21.784 -2.073 22.796 1.00 95.44 187 PRO A CA 1
ATOM 1448 C C . PRO A 1 187 ? -21.289 -3.361 22.123 1.00 95.44 187 PRO A C 1
ATOM 1450 O O . PRO A 1 187 ? -22.084 -4.200 21.694 1.00 95.44 187 PRO A O 1
ATOM 1453 N N . ALA A 1 188 ? -19.972 -3.530 22.045 1.00 94.06 188 ALA A N 1
ATOM 1454 C CA . ALA A 1 188 ? -19.322 -4.717 21.504 1.00 94.06 188 ALA A CA 1
ATOM 1455 C C . ALA A 1 188 ? -18.053 -5.068 22.299 1.00 94.06 188 ALA A C 1
ATOM 1457 O O . ALA A 1 188 ? -17.441 -4.216 22.940 1.00 94.06 188 ALA A O 1
ATOM 1458 N N . GLY A 1 189 ? -17.631 -6.329 22.228 1.00 90.31 189 GLY A N 1
ATOM 1459 C CA . GLY A 1 189 ? -16.430 -6.827 22.899 1.00 90.31 189 GLY A CA 1
ATOM 1460 C C . GLY A 1 189 ? -16.694 -7.437 24.279 1.00 90.31 189 GLY A C 1
ATOM 1461 O O . GLY A 1 189 ? -17.766 -7.282 24.867 1.00 90.31 189 GLY A O 1
ATOM 1462 N N . GLY A 1 190 ? -15.714 -8.193 24.781 1.00 89.25 190 GLY A N 1
ATOM 1463 C CA . GLY A 1 190 ? -15.868 -9.070 25.947 1.00 89.25 190 GLY A CA 1
ATOM 1464 C C . GLY A 1 190 ? -16.270 -8.343 27.230 1.00 89.25 190 GLY A C 1
ATOM 1465 O O . GLY A 1 190 ? -17.186 -8.786 27.917 1.00 89.25 190 GLY A O 1
ATOM 1466 N N . SER A 1 191 ? -15.669 -7.190 27.522 1.00 90.19 191 SER A N 1
ATOM 1467 C CA . SER A 1 191 ? -15.954 -6.451 28.763 1.00 90.19 191 SER A CA 1
ATOM 1468 C C . SER A 1 191 ? -17.304 -5.724 28.747 1.00 90.19 191 SER A C 1
ATOM 1470 O O . SER A 1 191 ? -17.718 -5.191 29.769 1.00 90.19 191 SER A O 1
ATOM 1472 N N . THR A 1 192 ? -18.019 -5.705 27.617 1.00 92.50 192 THR A N 1
ATOM 1473 C CA . THR A 1 192 ? -19.405 -5.195 27.562 1.00 92.50 192 THR A CA 1
ATOM 1474 C C . THR A 1 192 ? -20.442 -6.251 27.964 1.00 92.50 192 THR A C 1
ATOM 1476 O O . THR A 1 192 ? -21.632 -5.952 28.010 1.00 92.50 192 THR A O 1
ATOM 1479 N N . LYS A 1 193 ? -20.003 -7.481 28.283 1.00 92.00 193 LYS A N 1
ATOM 1480 C CA . LYS A 1 193 ? -20.866 -8.589 28.726 1.00 92.00 193 LYS A CA 1
ATOM 1481 C C . LYS A 1 193 ? -21.273 -8.527 30.194 1.00 92.00 193 LYS A C 1
ATOM 1483 O O . LYS A 1 193 ? -22.123 -9.322 30.588 1.00 92.00 193 LYS A O 1
ATOM 1488 N N . TYR A 1 194 ? -20.680 -7.644 31.001 1.00 92.81 194 TYR A N 1
ATOM 1489 C CA . TYR A 1 194 ? -21.042 -7.567 32.413 1.00 92.81 194 TYR A CA 1
ATOM 1490 C C . TYR A 1 194 ? -22.551 -7.326 32.570 1.00 92.81 194 TYR A C 1
ATOM 1492 O O . TYR A 1 194 ? -23.094 -6.417 31.927 1.00 92.81 194 TYR A O 1
ATOM 1500 N N . PRO A 1 195 ? -23.233 -8.092 33.438 1.00 94.31 195 PRO A N 1
ATOM 1501 C CA . PRO A 1 195 ? -24.626 -7.826 33.768 1.00 94.31 195 PRO A CA 1
ATOM 1502 C C . PRO A 1 195 ? -24.795 -6.372 34.224 1.00 94.31 195 PRO A C 1
ATOM 1504 O O . PRO A 1 195 ? -23.996 -5.880 35.014 1.00 94.31 195 PRO A O 1
ATOM 1507 N N . GLY A 1 196 ? -25.797 -5.663 33.701 1.00 93.81 196 GLY A N 1
ATOM 1508 C CA . GLY A 1 196 ? -26.046 -4.249 34.023 1.00 93.81 196 GLY A CA 1
ATOM 1509 C C . GLY A 1 196 ? -25.243 -3.222 33.208 1.00 93.81 196 GLY A C 1
ATOM 1510 O O . GLY A 1 196 ? -25.539 -2.031 33.299 1.00 93.81 196 GLY A O 1
ATOM 1511 N N . PHE A 1 197 ? -24.291 -3.639 32.356 1.00 94.75 197 PHE A N 1
ATOM 1512 C CA . PHE A 1 197 ? -23.495 -2.706 31.539 1.00 94.75 197 PHE A CA 1
ATOM 1513 C C . PHE A 1 197 ? -24.369 -1.834 30.627 1.00 94.75 197 PHE A C 1
ATOM 1515 O O . PHE A 1 197 ? -24.162 -0.624 30.539 1.00 94.75 197 PHE A O 1
ATOM 1522 N N . LEU A 1 198 ? -25.360 -2.444 29.964 1.00 93.94 198 LEU A N 1
ATOM 1523 C CA . LEU A 1 198 ? -26.265 -1.745 29.049 1.00 93.94 198 LEU A CA 1
ATOM 1524 C C . LEU A 1 198 ? -27.057 -0.645 29.770 1.00 93.94 198 LEU A C 1
ATOM 1526 O O . LEU A 1 198 ? -27.096 0.490 29.296 1.00 93.94 198 LEU A O 1
ATOM 1530 N N . GLU A 1 199 ? -27.631 -0.969 30.932 1.00 94.62 199 GLU A N 1
ATOM 1531 C CA . GLU A 1 199 ? -28.468 -0.036 31.690 1.00 94.62 199 GLU A CA 1
ATOM 1532 C C . GLU A 1 199 ? -27.651 1.091 32.298 1.00 94.62 199 GLU A C 1
ATOM 1534 O O . GLU A 1 199 ? -28.035 2.255 32.192 1.00 94.62 199 GLU A O 1
ATOM 1539 N N . ARG A 1 200 ? -26.462 0.781 32.824 1.00 95.88 200 ARG A N 1
ATOM 1540 C CA . ARG A 1 200 ? -25.536 1.814 33.282 1.00 95.88 200 ARG A CA 1
ATOM 1541 C C . ARG A 1 200 ? -25.116 2.741 32.147 1.00 95.88 200 ARG A C 1
ATOM 1543 O O . ARG A 1 200 ? -25.138 3.959 32.311 1.00 95.88 200 ARG A O 1
ATOM 1550 N N . LEU A 1 201 ? -24.746 2.195 30.989 1.00 96.00 201 LEU A N 1
ATOM 1551 C CA . LEU A 1 201 ? -24.344 3.018 29.853 1.00 96.00 201 LEU A CA 1
ATOM 1552 C C . LEU A 1 201 ? -25.494 3.912 29.381 1.00 96.00 201 LEU A C 1
ATOM 1554 O O . LEU A 1 201 ? -25.277 5.083 29.078 1.00 96.00 201 LEU A O 1
ATOM 1558 N N . ARG A 1 202 ? -26.721 3.384 29.357 1.00 95.50 202 ARG A N 1
ATOM 1559 C CA . ARG A 1 202 ? -27.921 4.160 29.044 1.00 95.50 202 ARG A CA 1
ATOM 1560 C C . ARG A 1 202 ? -28.146 5.278 30.062 1.00 95.50 202 ARG A C 1
ATOM 1562 O O . ARG A 1 202 ? -28.374 6.411 29.645 1.00 95.50 202 ARG A O 1
ATOM 1569 N N . TYR A 1 203 ? -28.052 4.974 31.355 1.00 94.50 203 TYR A N 1
ATOM 1570 C CA . TYR A 1 203 ? -28.187 5.941 32.443 1.00 94.50 203 TYR A CA 1
ATOM 1571 C C . TYR A 1 203 ? -27.194 7.105 32.290 1.00 94.50 203 TYR A C 1
ATOM 1573 O O . TYR A 1 203 ? -27.605 8.264 32.291 1.00 94.50 203 TYR A O 1
ATOM 1581 N N . GLU A 1 204 ? -25.912 6.811 32.050 1.00 95.38 204 GLU A N 1
ATOM 1582 C CA . GLU A 1 204 ? -24.879 7.839 31.855 1.00 95.38 204 GLU A CA 1
ATOM 1583 C C . GLU A 1 204 ? -25.079 8.644 30.566 1.00 95.38 204 GLU A C 1
ATOM 1585 O O . GLU A 1 204 ? -24.927 9.862 30.542 1.00 95.38 204 GLU A O 1
ATOM 1590 N N . MET A 1 205 ? -25.454 7.991 29.464 1.00 95.31 205 MET A N 1
ATOM 1591 C CA . MET A 1 205 ? -25.692 8.704 28.208 1.00 95.31 205 MET A CA 1
ATOM 1592 C C . MET A 1 205 ? -26.912 9.629 28.297 1.00 95.31 205 MET A C 1
ATOM 1594 O O . MET A 1 205 ? -26.912 10.676 27.654 1.00 95.31 205 MET A O 1
ATOM 1598 N N . VAL A 1 206 ? -27.932 9.279 29.084 1.00 95.31 206 VAL A N 1
ATOM 1599 C CA . VAL A 1 206 ? -29.080 10.158 29.360 1.00 95.31 206 VAL A CA 1
ATOM 1600 C C . VAL A 1 206 ? -28.690 11.301 30.300 1.00 95.31 206 VAL A C 1
ATOM 1602 O O . VAL A 1 206 ? -29.145 12.420 30.086 1.00 95.31 206 VAL A O 1
ATOM 1605 N N . SER A 1 207 ? -27.835 11.059 31.299 1.00 92.88 207 SER A N 1
ATOM 1606 C CA . SER A 1 207 ? -27.438 12.081 32.280 1.00 92.88 207 SER A CA 1
ATOM 1607 C C . SER A 1 207 ? -26.584 13.203 31.672 1.00 92.88 207 SER A C 1
ATOM 1609 O O . SER A 1 207 ? -26.755 14.368 32.030 1.00 92.88 207 SER A O 1
ATOM 1611 N N . ILE A 1 208 ? -25.694 12.877 30.726 1.00 93.50 208 ILE A N 1
ATOM 1612 C CA . ILE A 1 208 ? -24.777 13.848 30.099 1.00 93.50 208 ILE A CA 1
ATOM 1613 C C . ILE A 1 208 ? -25.368 14.573 28.882 1.00 93.50 208 ILE A C 1
ATOM 1615 O O . ILE A 1 208 ? -24.728 15.478 28.340 1.00 93.50 208 ILE A O 1
ATOM 1619 N N . ASN A 1 209 ? -26.550 14.166 28.411 1.00 93.00 209 ASN A N 1
ATOM 1620 C CA . ASN A 1 209 ? -27.201 14.747 27.239 1.00 93.00 209 ASN A CA 1
ATOM 1621 C C . ASN A 1 209 ? -28.469 15.530 27.622 1.00 93.00 209 ASN A C 1
ATOM 1623 O O . ASN A 1 209 ? -29.094 15.247 28.642 1.00 93.00 209 ASN A O 1
ATOM 1627 N N . PRO A 1 210 ? -28.884 16.520 26.808 1.00 90.44 210 PRO A N 1
ATOM 1628 C CA . PRO A 1 210 ? -30.126 17.247 27.047 1.00 90.44 210 PRO A CA 1
ATOM 1629 C C . PRO A 1 210 ? -31.341 16.303 27.104 1.00 90.44 210 PRO A C 1
ATOM 1631 O O . PRO A 1 210 ? -31.382 15.345 26.331 1.00 90.44 210 PRO A O 1
ATOM 1634 N N . PRO A 1 211 ? -32.391 16.611 27.892 1.00 87.31 211 PRO A N 1
ATOM 1635 C CA . PRO A 1 211 ? -33.602 15.781 27.977 1.00 87.31 211 PRO A CA 1
ATOM 1636 C C . PRO A 1 211 ? -34.329 15.570 26.637 1.00 87.31 211 PRO A C 1
ATOM 1638 O O . PRO A 1 211 ? -35.121 14.643 26.495 1.00 87.31 211 PRO A O 1
ATOM 1641 N N . SER A 1 212 ? -34.076 16.431 25.645 1.00 86.88 212 SER A N 1
ATOM 1642 C CA . SER A 1 212 ? -34.607 16.314 24.283 1.00 86.88 212 SER A CA 1
ATOM 1643 C C . SER A 1 212 ? -33.859 15.298 23.407 1.00 86.88 212 SER A C 1
ATOM 1645 O O . SER A 1 212 ? -34.336 14.961 22.320 1.00 86.88 212 SER A O 1
ATOM 1647 N N . ALA A 1 213 ? -32.692 14.809 23.839 1.00 88.19 213 ALA A N 1
ATOM 1648 C CA . ALA A 1 213 ? -31.903 13.835 23.100 1.00 88.19 213 ALA A CA 1
ATOM 1649 C C . ALA A 1 213 ? -32.514 12.431 23.226 1.00 88.19 213 ALA A C 1
ATOM 1651 O O . ALA A 1 213 ? -32.662 11.876 24.311 1.00 88.19 213 ALA A O 1
ATOM 1652 N N . SER A 1 214 ? -32.840 11.824 22.086 1.00 92.50 214 SER A N 1
ATOM 1653 C CA . SER A 1 214 ? -33.309 10.440 22.023 1.00 92.50 214 SER A CA 1
ATOM 1654 C C . SER A 1 214 ? -32.106 9.496 22.080 1.00 92.50 214 SER A C 1
ATOM 1656 O O . SER A 1 214 ? -31.419 9.306 21.078 1.00 92.50 214 SER A O 1
ATOM 1658 N N . ILE A 1 215 ? -31.837 8.941 23.265 1.00 95.75 215 ILE A N 1
ATOM 1659 C CA . ILE A 1 215 ? -30.745 7.990 23.503 1.00 95.75 215 ILE A CA 1
ATOM 1660 C C . ILE A 1 215 ? -31.269 6.557 23.411 1.00 95.75 215 ILE A C 1
ATOM 1662 O O . ILE A 1 215 ? -32.236 6.198 24.086 1.00 95.75 215 ILE A O 1
ATOM 1666 N N . ASN A 1 216 ? -30.604 5.722 22.614 1.00 95.56 216 ASN A N 1
ATOM 1667 C CA . ASN A 1 216 ? -30.907 4.301 22.517 1.00 95.56 216 ASN A CA 1
ATOM 1668 C C . ASN A 1 216 ? -29.619 3.468 22.432 1.00 95.56 216 ASN A C 1
ATOM 1670 O O . ASN A 1 216 ? -28.809 3.629 21.516 1.00 95.56 216 ASN A O 1
ATOM 1674 N N . VAL A 1 217 ? -29.460 2.576 23.412 1.00 95.50 217 VAL A N 1
ATOM 1675 C CA . VAL A 1 217 ? -28.358 1.616 23.519 1.00 95.50 217 VAL A CA 1
ATOM 1676 C C . VAL A 1 217 ? -28.910 0.240 23.172 1.00 95.50 217 VAL A C 1
ATOM 1678 O O . VAL A 1 217 ? -29.862 -0.232 23.788 1.00 95.50 217 VAL A O 1
ATOM 1681 N N . ILE A 1 218 ? -28.336 -0.380 22.150 1.00 93.25 218 ILE A N 1
ATOM 1682 C CA . ILE A 1 218 ? -28.845 -1.602 21.535 1.00 93.25 218 ILE A CA 1
ATOM 1683 C C . ILE A 1 218 ? -28.151 -2.802 22.166 1.00 93.25 218 ILE A C 1
ATOM 1685 O O . ILE A 1 218 ? -26.923 -2.873 22.193 1.00 93.25 218 ILE A O 1
ATOM 1689 N N . SER A 1 219 ? -28.936 -3.765 22.640 1.00 87.12 219 SER A N 1
ATOM 1690 C CA . SER A 1 219 ? -28.410 -5.036 23.123 1.00 87.12 219 SER A CA 1
ATOM 1691 C C . SER A 1 219 ? -28.039 -5.956 21.956 1.00 87.12 219 SER A C 1
ATOM 1693 O O . SER A 1 219 ? -28.745 -6.045 20.952 1.00 87.12 219 SER A O 1
ATOM 1695 N N . SER A 1 220 ? -26.914 -6.656 22.099 1.00 84.75 220 SER A N 1
ATOM 1696 C CA . SER A 1 220 ? -26.529 -7.782 21.242 1.00 84.75 220 SER A CA 1
ATOM 1697 C C . SER A 1 220 ? -26.664 -9.076 22.051 1.00 84.75 220 SER A C 1
ATOM 1699 O O . SER A 1 220 ? -26.318 -9.054 23.235 1.00 84.75 220 SER A O 1
ATOM 1701 N N . PRO A 1 221 ? -27.132 -10.197 21.464 1.00 81.25 221 PRO A N 1
ATOM 1702 C CA . PRO A 1 221 ? -27.223 -11.480 22.168 1.00 81.25 221 PRO A CA 1
ATOM 1703 C C . PRO A 1 221 ? -25.884 -11.953 22.754 1.00 81.25 221 PRO A C 1
ATOM 1705 O O . PRO A 1 221 ? -25.844 -12.478 23.862 1.00 81.25 221 PRO A O 1
ATOM 1708 N N . ASP A 1 222 ? -24.779 -11.741 22.030 1.00 88.12 222 ASP A N 1
ATOM 1709 C CA . ASP A 1 222 ? -23.421 -11.980 22.530 1.00 88.12 222 ASP A CA 1
ATOM 1710 C C . ASP A 1 222 ? -22.474 -10.877 22.022 1.00 88.12 222 ASP A C 1
ATOM 1712 O O . ASP A 1 222 ? -21.901 -11.000 20.932 1.00 88.12 222 ASP A O 1
ATOM 1716 N N . PRO A 1 223 ? -22.277 -9.794 22.802 1.00 88.44 223 PRO A N 1
ATOM 1717 C CA . PRO A 1 223 ? -21.431 -8.667 22.411 1.00 88.44 223 PRO A CA 1
ATOM 1718 C C . PRO A 1 223 ? -19.988 -9.057 22.063 1.00 88.44 223 PRO A C 1
ATOM 1720 O O . PRO A 1 223 ? -19.353 -8.390 21.244 1.00 88.44 223 PRO A O 1
ATOM 1723 N N . SER A 1 224 ? -19.471 -10.150 22.643 1.00 87.94 224 SER A N 1
ATOM 1724 C CA . SER A 1 224 ? -18.110 -10.645 22.375 1.00 87.94 224 SER A CA 1
ATOM 1725 C C . SER A 1 224 ? -17.943 -11.220 20.973 1.00 87.94 224 SER A C 1
ATOM 1727 O O . SER A 1 224 ? -16.855 -11.161 20.409 1.00 87.94 224 SER A O 1
ATOM 1729 N N . LYS A 1 225 ? -19.031 -11.723 20.382 1.00 90.56 225 LYS A N 1
ATOM 1730 C CA . LYS A 1 225 ? -19.028 -12.341 19.053 1.00 90.56 225 LYS A CA 1
ATOM 1731 C C . LYS A 1 225 ? -19.598 -11.430 17.974 1.00 90.56 225 LYS A C 1
ATOM 1733 O O . LYS A 1 225 ? -19.565 -11.815 16.810 1.00 90.56 225 LYS A O 1
ATOM 1738 N N . SER A 1 226 ? -20.072 -10.228 18.313 1.00 90.69 226 SER A N 1
ATOM 1739 C CA . SER A 1 226 ? -20.705 -9.306 17.358 1.00 90.69 226 SER A CA 1
ATOM 1740 C C . SER A 1 226 ? -19.855 -9.071 16.105 1.00 90.69 226 SER A C 1
ATOM 1742 O O . SER A 1 226 ? -20.371 -9.152 14.996 1.00 90.69 226 SER A O 1
ATOM 1744 N N . ALA A 1 227 ? -18.545 -8.840 16.243 1.00 89.56 227 ALA A N 1
ATOM 1745 C CA . ALA A 1 227 ? -17.672 -8.646 15.082 1.00 89.56 227 ALA A CA 1
ATOM 1746 C C . ALA A 1 227 ? -17.576 -9.907 14.203 1.00 89.56 227 ALA A C 1
ATOM 1748 O O . ALA A 1 227 ? -17.616 -9.814 12.979 1.00 89.56 227 ALA A O 1
ATOM 1749 N N . TRP A 1 228 ? -17.502 -11.090 14.816 1.00 91.06 228 TRP A N 1
ATOM 1750 C CA . TRP A 1 228 ? -17.426 -12.360 14.093 1.00 91.06 228 TRP A CA 1
ATOM 1751 C C . TRP A 1 228 ? -18.742 -12.697 13.384 1.00 91.06 228 TRP A C 1
ATOM 1753 O O . TRP A 1 228 ? -18.743 -13.044 12.205 1.00 91.06 228 TRP A O 1
ATOM 1763 N N . VAL A 1 229 ? -19.875 -12.509 14.069 1.00 91.19 229 VAL A N 1
ATOM 1764 C CA . VAL A 1 229 ? -21.217 -12.662 13.491 1.00 91.19 229 VAL A CA 1
ATOM 1765 C C . VAL A 1 229 ? -21.402 -11.701 12.319 1.00 91.19 229 VAL A C 1
ATOM 1767 O O . VAL A 1 229 ? -21.838 -12.120 11.251 1.00 91.19 229 VAL A O 1
ATOM 1770 N N . GLY A 1 230 ? -21.001 -10.438 12.473 1.00 89.38 230 GLY A N 1
ATOM 1771 C CA . GLY A 1 230 ? -21.036 -9.458 11.390 1.00 89.38 230 GLY A CA 1
ATOM 1772 C C . GLY A 1 230 ? -20.173 -9.861 10.198 1.00 89.38 230 GLY A C 1
ATOM 1773 O O . GLY A 1 230 ? -20.608 -9.733 9.059 1.00 89.38 230 GLY A O 1
ATOM 1774 N N . GLY A 1 231 ? -18.979 -10.405 10.452 1.00 88.50 231 GLY A N 1
ATOM 1775 C CA . GLY A 1 231 ? -18.111 -10.967 9.417 1.00 88.50 231 GLY A CA 1
ATOM 1776 C C . GLY A 1 231 ? -18.769 -12.123 8.664 1.00 88.50 231 GLY A C 1
ATOM 1777 O O . GLY A 1 231 ? -18.750 -12.131 7.438 1.00 88.50 231 GLY A O 1
ATOM 1778 N N . SER A 1 232 ? -19.413 -13.046 9.381 1.00 92.12 232 SER A N 1
ATOM 1779 C CA . SER A 1 232 ? -20.157 -14.171 8.796 1.00 92.12 232 SER A CA 1
ATOM 1780 C C . SER A 1 232 ? -21.327 -13.702 7.920 1.00 92.12 232 SER A C 1
ATOM 1782 O O . SER A 1 232 ? -21.488 -14.171 6.792 1.00 92.12 232 SER A O 1
ATOM 1784 N N . VAL A 1 233 ? -22.095 -12.711 8.390 1.00 85.62 233 VAL A N 1
ATOM 1785 C CA . VAL A 1 233 ? -23.188 -12.100 7.618 1.00 85.62 233 VAL A CA 1
ATOM 1786 C C . VAL A 1 233 ? -22.652 -11.447 6.345 1.00 85.62 233 VAL A C 1
ATOM 1788 O O . VAL A 1 233 ? -23.158 -11.727 5.263 1.00 85.62 233 VAL A O 1
ATOM 1791 N N . VAL A 1 234 ? -21.606 -10.620 6.456 1.00 80.50 234 VAL A N 1
ATOM 1792 C CA . VAL A 1 234 ? -21.002 -9.918 5.313 1.00 80.50 234 VAL A CA 1
ATOM 1793 C C . VAL A 1 234 ? -20.412 -10.897 4.300 1.00 80.50 234 VAL A C 1
ATOM 1795 O O . VAL A 1 234 ? -20.649 -10.730 3.108 1.00 80.50 234 VAL A O 1
ATOM 1798 N N . ALA A 1 235 ? -19.703 -11.931 4.759 1.00 83.88 235 ALA A N 1
ATOM 1799 C CA . ALA A 1 235 ? -19.118 -12.964 3.904 1.00 83.88 235 ALA A CA 1
ATOM 1800 C C . ALA A 1 235 ? -20.171 -13.786 3.142 1.00 83.88 235 ALA A C 1
ATOM 1802 O O . ALA A 1 235 ? -19.886 -14.325 2.075 1.00 83.88 235 ALA A O 1
ATOM 1803 N N . SER A 1 236 ? -21.392 -13.855 3.678 1.00 85.69 236 SER A N 1
ATOM 1804 C CA . SER A 1 236 ? -22.517 -14.579 3.080 1.00 85.69 236 SER A CA 1
ATOM 1805 C C . SER A 1 236 ? -23.328 -13.739 2.084 1.00 85.69 236 SER A C 1
ATOM 1807 O O . SER A 1 236 ? -24.247 -14.260 1.451 1.00 85.69 236 SER A O 1
ATOM 1809 N N . LEU A 1 237 ? -23.028 -12.443 1.931 1.00 76.62 237 LEU A N 1
ATOM 1810 C CA . LEU A 1 237 ? -23.709 -11.587 0.958 1.00 76.62 237 LEU A CA 1
ATOM 1811 C C . LEU A 1 237 ? -23.331 -11.988 -0.471 1.00 76.62 237 LEU A C 1
ATOM 1813 O O . LEU A 1 237 ? -22.165 -12.230 -0.777 1.00 76.62 237 LEU A O 1
ATOM 1817 N N . SER A 1 238 ? -24.296 -11.950 -1.392 1.00 70.81 238 SER A N 1
ATOM 1818 C CA . SER A 1 238 ? -24.045 -12.216 -2.818 1.00 70.81 238 SER A CA 1
ATOM 1819 C C . SER A 1 238 ? -23.028 -11.249 -3.437 1.00 70.81 238 SER A C 1
ATOM 1821 O O . SER A 1 238 ? -22.327 -11.607 -4.377 1.00 70.81 238 SER A O 1
ATOM 1823 N N . THR A 1 239 ? -22.925 -10.036 -2.889 1.00 67.94 239 THR A N 1
ATOM 1824 C CA . THR A 1 239 ? -21.980 -8.987 -3.296 1.00 67.94 239 THR A CA 1
ATOM 1825 C C . THR A 1 239 ? -20.607 -9.104 -2.627 1.00 67.94 239 THR A C 1
ATOM 1827 O O . THR A 1 239 ? -19.710 -8.330 -2.947 1.00 67.94 239 THR A O 1
ATOM 1830 N N . PHE A 1 240 ? -20.395 -10.057 -1.709 1.00 72.62 240 PHE A N 1
ATOM 1831 C CA . PHE A 1 240 ? -19.129 -10.190 -0.977 1.00 72.62 240 PHE A CA 1
ATOM 1832 C C . PHE A 1 240 ? -17.931 -10.444 -1.887 1.00 72.62 240 PHE A C 1
ATOM 1834 O O . PHE A 1 240 ? -16.842 -9.917 -1.656 1.00 72.62 240 PHE A O 1
ATOM 1841 N N . LYS A 1 241 ? -18.151 -11.202 -2.964 1.00 66.25 241 LYS A N 1
ATOM 1842 C CA . LYS A 1 241 ? -17.124 -11.485 -3.964 1.00 66.25 241 LYS A CA 1
ATOM 1843 C C . LYS A 1 241 ? -16.572 -10.206 -4.601 1.00 66.25 241 LYS A C 1
ATOM 1845 O O . LYS A 1 241 ? -15.372 -10.133 -4.830 1.00 66.25 241 LYS A O 1
ATOM 1850 N N . ASP A 1 242 ? -17.422 -9.202 -4.812 1.00 61.44 242 ASP A N 1
ATOM 1851 C CA . ASP A 1 242 ? -17.030 -7.913 -5.395 1.00 61.44 242 ASP A CA 1
ATOM 1852 C C . ASP A 1 242 ? -16.286 -7.006 -4.400 1.00 61.44 242 ASP A C 1
ATOM 1854 O O . ASP A 1 242 ? -15.705 -6.001 -4.800 1.00 61.44 242 ASP A O 1
ATOM 1858 N N . MET A 1 243 ? -16.306 -7.342 -3.105 1.00 61.69 243 MET A N 1
ATOM 1859 C CA . MET A 1 243 ? -15.584 -6.615 -2.056 1.00 61.69 243 MET A CA 1
ATOM 1860 C C . MET A 1 243 ? -14.203 -7.205 -1.758 1.00 61.69 243 MET A C 1
ATOM 1862 O O . MET A 1 243 ? -13.430 -6.599 -1.020 1.00 61.69 243 MET A O 1
ATOM 1866 N N . CYS A 1 244 ? -13.901 -8.400 -2.260 1.00 71.69 244 CYS A N 1
ATOM 1867 C CA . CYS A 1 244 ? -12.629 -9.061 -2.012 1.00 71.69 244 CYS A CA 1
ATOM 1868 C C . CYS A 1 244 ? -11.579 -8.625 -3.035 1.00 71.69 244 CYS A C 1
ATOM 1870 O O . CYS A 1 244 ? -11.876 -8.487 -4.217 1.00 71.69 244 CYS A O 1
ATOM 1872 N N . ILE A 1 245 ? -10.330 -8.505 -2.589 1.00 73.00 245 ILE A N 1
ATOM 1873 C CA . ILE A 1 245 ? -9.177 -8.426 -3.487 1.00 73.00 245 ILE A CA 1
ATOM 1874 C C . ILE A 1 245 ? -8.876 -9.852 -3.938 1.00 73.00 245 ILE A C 1
ATOM 1876 O O . ILE A 1 245 ? -8.782 -10.752 -3.101 1.00 73.00 245 ILE A O 1
ATOM 1880 N N . SER A 1 246 ? -8.738 -10.078 -5.239 1.00 77.19 246 SER A N 1
ATOM 1881 C CA . SER A 1 246 ? -8.322 -11.378 -5.776 1.00 77.19 246 SER A CA 1
ATOM 1882 C C . SER A 1 246 ? -6.798 -11.523 -5.799 1.00 77.19 246 SER A C 1
ATOM 1884 O O . SER A 1 246 ? -6.068 -10.536 -5.914 1.00 77.19 246 SER A O 1
ATOM 1886 N N . ALA A 1 247 ? -6.301 -12.763 -5.754 1.00 71.81 247 ALA A N 1
ATOM 1887 C CA . ALA A 1 247 ? -4.869 -13.034 -5.931 1.00 71.81 247 ALA A CA 1
ATOM 1888 C C . ALA A 1 247 ? -4.343 -12.487 -7.275 1.00 71.81 247 ALA A C 1
ATOM 1890 O O . ALA A 1 247 ? -3.235 -11.963 -7.358 1.00 71.81 247 ALA A O 1
ATOM 1891 N N . GLN A 1 248 ? -5.179 -12.522 -8.318 1.00 66.44 248 GLN A N 1
ATOM 1892 C CA . GLN A 1 248 ? -4.845 -11.963 -9.624 1.00 66.44 248 GLN A CA 1
ATOM 1893 C C . GLN A 1 248 ? -4.625 -10.442 -9.561 1.00 66.44 248 GLN A C 1
ATOM 1895 O O . GLN A 1 248 ? -3.617 -9.947 -10.061 1.00 66.44 248 GLN A O 1
ATOM 1900 N N . GLU A 1 249 ? -5.531 -9.693 -8.927 1.00 62.22 249 GLU A N 1
ATOM 1901 C CA . GLU A 1 249 ? -5.386 -8.237 -8.771 1.00 62.22 249 GLU A CA 1
ATOM 1902 C C . GLU A 1 249 ? -4.151 -7.865 -7.942 1.00 62.22 249 GLU A C 1
ATOM 1904 O O . GLU A 1 249 ? -3.487 -6.870 -8.242 1.00 62.22 249 GLU A O 1
ATOM 1909 N N . TYR A 1 250 ? -3.811 -8.681 -6.939 1.00 64.25 250 TYR A N 1
ATOM 1910 C CA . TYR A 1 250 ? -2.604 -8.504 -6.132 1.00 64.25 250 TYR A CA 1
ATOM 1911 C C . TYR A 1 250 ? -1.324 -8.609 -6.982 1.00 64.25 250 TYR A C 1
ATOM 1913 O O . TYR A 1 250 ? -0.451 -7.744 -6.898 1.00 64.25 250 TYR A O 1
ATOM 1921 N N . GLU A 1 251 ? -1.242 -9.598 -7.874 1.00 62.97 251 GLU A N 1
ATOM 1922 C CA . GLU A 1 251 ? -0.077 -9.810 -8.745 1.00 62.97 251 GLU A CA 1
ATOM 1923 C C . GLU A 1 251 ? 0.031 -8.824 -9.926 1.00 62.97 251 GLU A C 1
ATOM 1925 O O . GLU A 1 251 ? 1.104 -8.645 -10.509 1.00 62.97 251 GLU A O 1
ATOM 1930 N N . GLU A 1 252 ? -1.070 -8.195 -10.344 1.00 60.28 252 GLU A N 1
ATOM 1931 C CA . GLU A 1 252 ? -1.110 -7.405 -11.581 1.00 60.28 252 GLU A CA 1
ATOM 1932 C C . GLU A 1 252 ? -0.379 -6.053 -11.501 1.00 60.28 252 GLU A C 1
ATOM 1934 O O . GLU A 1 252 ? -0.008 -5.501 -12.539 1.00 60.28 252 GLU A O 1
ATOM 1939 N N . THR A 1 253 ? -0.127 -5.506 -10.308 1.00 53.47 253 THR A N 1
ATOM 1940 C CA . THR A 1 253 ? 0.468 -4.160 -10.170 1.00 53.47 253 THR A CA 1
ATOM 1941 C C . THR A 1 253 ? 1.921 -4.104 -10.667 1.00 53.47 253 THR A C 1
ATOM 1943 O O . THR A 1 253 ? 2.269 -3.194 -11.424 1.00 53.47 253 THR A O 1
ATOM 1946 N N . GLY A 1 254 ? 2.749 -5.101 -10.329 1.00 54.12 254 GLY A N 1
ATOM 1947 C CA . GLY A 1 254 ? 4.126 -5.222 -10.840 1.00 54.12 254 GLY A CA 1
ATOM 1948 C C . GLY A 1 254 ? 4.167 -5.519 -12.343 1.00 54.12 254 GLY A C 1
ATOM 1949 O O . GLY A 1 254 ? 4.859 -4.837 -13.108 1.00 54.12 254 GLY A O 1
ATOM 1950 N N . LYS A 1 255 ? 3.297 -6.432 -12.806 1.00 59.62 255 LYS A N 1
ATOM 1951 C CA . LYS A 1 255 ? 3.136 -6.780 -14.232 1.00 59.62 255 LYS A CA 1
ATOM 1952 C C . LYS A 1 255 ? 2.789 -5.552 -15.087 1.00 59.62 255 LYS A C 1
ATOM 1954 O O . LYS A 1 255 ? 3.399 -5.345 -16.135 1.00 59.62 255 LYS A O 1
ATOM 1959 N N . ARG A 1 256 ? 1.867 -4.688 -14.637 1.00 62.84 256 ARG A N 1
ATOM 1960 C CA . ARG A 1 256 ? 1.484 -3.449 -15.351 1.00 62.84 256 ARG A CA 1
ATOM 1961 C C . ARG A 1 256 ? 2.647 -2.462 -15.478 1.00 62.84 256 ARG A C 1
ATOM 1963 O O . ARG A 1 256 ? 2.820 -1.863 -16.539 1.00 62.84 256 ARG A O 1
ATOM 1970 N N . PHE A 1 257 ? 3.459 -2.318 -14.430 1.00 59.44 257 PHE A N 1
ATOM 1971 C CA . PHE A 1 257 ? 4.634 -1.444 -14.449 1.00 59.44 257 PHE A CA 1
ATOM 1972 C C . PHE A 1 257 ? 5.716 -1.971 -15.408 1.00 59.44 257 PHE A C 1
ATOM 1974 O O . PHE A 1 257 ? 6.249 -1.212 -16.217 1.00 59.44 257 PHE A O 1
ATOM 1981 N N . SER A 1 258 ? 5.975 -3.284 -15.397 1.00 60.25 258 SER A N 1
ATOM 1982 C CA . SER A 1 258 ? 6.927 -3.930 -16.311 1.00 60.25 258 SER A CA 1
ATOM 1983 C C . SER A 1 258 ? 6.496 -3.832 -17.782 1.00 60.25 258 SER A C 1
ATOM 1985 O O . SER A 1 258 ? 7.309 -3.484 -18.641 1.00 60.25 258 SER A O 1
ATOM 1987 N N . ILE A 1 259 ? 5.208 -4.039 -18.088 1.00 69.75 259 ILE A N 1
ATOM 1988 C CA . ILE A 1 259 ? 4.665 -3.888 -19.451 1.00 69.75 259 ILE A CA 1
ATOM 1989 C C . ILE A 1 259 ? 4.849 -2.450 -19.962 1.00 69.75 259 ILE A C 1
ATOM 1991 O O . ILE A 1 259 ? 5.275 -2.253 -21.102 1.00 69.75 259 ILE A O 1
ATOM 1995 N N . PHE A 1 260 ? 4.585 -1.444 -19.120 1.00 73.56 260 PHE A N 1
ATOM 1996 C CA . PHE A 1 260 ? 4.731 -0.034 -19.489 1.00 73.56 260 PHE A CA 1
ATOM 1997 C C . PHE A 1 260 ? 6.175 0.322 -19.873 1.00 73.56 260 PHE A C 1
ATOM 1999 O O . PHE A 1 260 ? 6.409 0.931 -20.917 1.00 73.56 260 PHE A O 1
ATOM 2006 N N . PHE A 1 261 ? 7.160 -0.098 -19.073 1.00 70.94 261 PHE A N 1
ATOM 2007 C CA . PHE A 1 261 ? 8.568 0.173 -19.376 1.00 70.94 261 PHE A CA 1
ATOM 2008 C C . PHE A 1 261 ? 9.110 -0.684 -20.522 1.00 70.94 261 PHE A C 1
ATOM 2010 O O . PHE A 1 261 ? 9.923 -0.197 -21.307 1.00 70.94 261 PHE A O 1
ATOM 2017 N N . THR A 1 262 ? 8.610 -1.909 -20.696 1.00 79.06 262 THR A N 1
ATOM 2018 C CA . THR A 1 262 ? 8.962 -2.759 -21.844 1.00 79.06 262 THR A CA 1
ATOM 2019 C C . THR A 1 262 ? 8.565 -2.088 -23.159 1.00 79.06 262 THR A C 1
ATOM 2021 O O . THR A 1 262 ? 9.366 -2.051 -24.094 1.00 79.06 262 THR A O 1
ATOM 2024 N N . ALA A 1 263 ? 7.396 -1.438 -23.215 1.00 83.12 263 ALA A N 1
ATOM 2025 C CA . ALA A 1 263 ? 6.977 -0.665 -24.386 1.00 83.12 263 ALA A CA 1
ATOM 2026 C C . ALA A 1 263 ? 7.967 0.464 -24.752 1.00 83.12 263 ALA A C 1
ATOM 2028 O O . ALA A 1 263 ? 8.198 0.713 -25.937 1.00 83.12 263 ALA A O 1
ATOM 2029 N N . SER A 1 264 ? 8.603 1.107 -23.760 1.00 80.50 264 SER A N 1
ATOM 2030 C CA . SER A 1 264 ? 9.616 2.147 -24.007 1.00 80.50 264 SER A CA 1
ATOM 2031 C C . SER A 1 264 ? 10.855 1.612 -24.735 1.00 80.50 264 SER A C 1
ATOM 2033 O O . SER A 1 264 ? 11.359 2.256 -25.654 1.00 80.50 264 SER A O 1
ATOM 2035 N N . VAL A 1 265 ? 11.296 0.399 -24.398 1.00 85.12 265 VAL A N 1
ATOM 2036 C CA . VAL A 1 265 ? 12.470 -0.240 -25.007 1.00 85.12 265 VAL A CA 1
ATOM 2037 C C . VAL A 1 265 ? 12.158 -0.709 -26.431 1.00 85.12 265 VAL A C 1
ATOM 2039 O O . VAL A 1 265 ? 12.944 -0.483 -27.352 1.00 85.12 265 VAL A O 1
ATOM 2042 N N . PHE A 1 266 ? 10.967 -1.276 -26.647 1.00 85.94 266 PHE A N 1
ATOM 2043 C CA . PHE A 1 266 ? 10.483 -1.621 -27.989 1.00 85.94 266 PHE A CA 1
ATOM 2044 C C . PHE A 1 266 ? 10.351 -0.396 -28.903 1.00 85.94 266 PHE A C 1
ATOM 2046 O O . PHE A 1 266 ? 10.646 -0.489 -30.095 1.00 85.94 266 PHE A O 1
ATOM 2053 N N . SER A 1 267 ? 9.966 0.760 -28.355 1.00 86.31 267 SER A N 1
ATOM 2054 C CA . SER A 1 267 ? 9.938 2.021 -29.103 1.00 86.31 267 SER A CA 1
ATOM 2055 C C . SER A 1 267 ? 11.320 2.388 -29.660 1.00 86.31 267 SER A C 1
ATOM 2057 O O . SER A 1 267 ? 11.430 2.768 -30.825 1.00 86.31 267 SER A O 1
ATOM 2059 N N . GLY A 1 268 ? 12.391 2.182 -28.884 1.00 83.69 268 GLY A N 1
ATOM 2060 C CA . GLY A 1 268 ? 13.769 2.393 -29.343 1.00 83.69 268 GLY A CA 1
ATOM 2061 C C . GLY A 1 268 ? 14.147 1.512 -30.540 1.00 83.69 268 GLY A C 1
ATOM 2062 O O . GLY A 1 268 ? 14.736 1.998 -31.507 1.00 83.69 268 GLY A O 1
ATOM 2063 N N . ALA A 1 269 ? 13.744 0.236 -30.524 1.00 87.81 269 ALA A N 1
ATOM 2064 C CA . ALA A 1 269 ? 13.957 -0.683 -31.644 1.00 87.81 269 ALA A CA 1
ATOM 2065 C C . ALA A 1 269 ? 13.194 -0.242 -32.909 1.00 87.81 269 ALA A C 1
ATOM 2067 O O . ALA A 1 269 ? 13.760 -0.211 -34.003 1.00 87.81 269 ALA A O 1
ATOM 2068 N N . LEU A 1 270 ? 11.921 0.144 -32.763 1.00 89.00 270 LEU A N 1
ATOM 2069 C CA . LEU A 1 270 ? 11.100 0.636 -33.875 1.00 89.00 270 LEU A CA 1
ATOM 2070 C C . LEU A 1 270 ? 11.633 1.956 -34.448 1.00 89.00 270 LEU A C 1
ATOM 2072 O O . LEU A 1 270 ? 11.648 2.128 -35.667 1.00 89.00 270 LEU A O 1
ATOM 2076 N N . SER A 1 271 ? 12.119 2.856 -33.590 1.00 87.12 271 SER A N 1
ATOM 2077 C CA . SER A 1 271 ? 12.746 4.113 -34.009 1.00 87.12 271 SER A CA 1
ATOM 2078 C C . SER A 1 271 ? 14.009 3.859 -34.838 1.00 87.12 271 SER A C 1
ATOM 2080 O O . SER A 1 271 ? 14.157 4.439 -35.910 1.00 87.12 271 SER A O 1
ATOM 2082 N N . GLY A 1 272 ? 14.872 2.920 -34.429 1.00 87.50 272 GLY A N 1
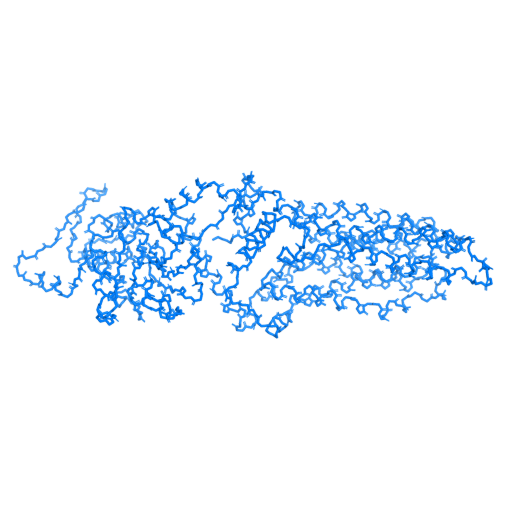ATOM 2083 C CA . GLY A 1 272 ? 16.050 2.523 -35.211 1.00 87.50 272 GLY A CA 1
ATOM 2084 C C . GLY A 1 272 ? 15.709 1.965 -36.598 1.00 87.50 272 GLY A C 1
ATOM 2085 O O . GLY A 1 272 ? 16.360 2.305 -37.590 1.00 87.50 272 GLY A O 1
ATOM 2086 N N . LEU A 1 273 ? 14.653 1.148 -36.681 1.00 90.38 273 LEU A N 1
ATOM 2087 C CA . LEU A 1 273 ? 14.145 0.594 -37.940 1.00 90.38 273 LEU A CA 1
ATOM 2088 C C . LEU A 1 273 ? 13.627 1.692 -38.881 1.00 90.38 273 LEU A C 1
ATOM 2090 O O . LEU A 1 273 ? 14.018 1.733 -40.049 1.00 90.38 273 LEU A O 1
ATOM 2094 N N . LEU A 1 274 ? 12.777 2.590 -38.371 1.00 89.38 274 LEU A N 1
ATOM 2095 C CA . LEU A 1 274 ? 12.235 3.719 -39.133 1.00 89.38 274 LEU A CA 1
ATOM 2096 C C . LEU A 1 274 ? 13.344 4.674 -39.584 1.00 89.38 274 LEU A C 1
ATOM 2098 O O . LEU A 1 274 ? 13.394 5.046 -40.758 1.00 89.38 274 LEU A O 1
ATOM 2102 N N . ALA A 1 275 ? 14.276 5.011 -38.690 1.00 87.31 275 ALA A N 1
ATOM 2103 C CA . ALA A 1 275 ? 15.410 5.871 -38.996 1.00 87.31 275 ALA A CA 1
ATOM 2104 C C . ALA A 1 275 ? 16.290 5.287 -40.106 1.00 87.31 275 ALA A C 1
ATOM 2106 O O . ALA A 1 275 ? 16.637 6.003 -41.048 1.00 87.31 275 ALA A O 1
ATOM 2107 N N . GLY A 1 276 ? 16.611 3.991 -40.046 1.00 87.75 276 GLY A N 1
ATOM 2108 C CA . GLY A 1 276 ? 17.361 3.304 -41.099 1.00 87.75 276 GLY A CA 1
ATOM 2109 C C . GLY A 1 276 ? 16.622 3.294 -42.441 1.00 87.75 276 GLY A C 1
ATOM 2110 O O . GLY A 1 276 ? 17.211 3.629 -43.470 1.00 87.75 276 GLY A O 1
ATOM 2111 N N . ALA A 1 277 ? 15.322 2.988 -42.434 1.00 90.25 277 ALA A N 1
ATOM 2112 C CA . ALA A 1 277 ? 14.514 2.915 -43.650 1.00 90.25 277 ALA A CA 1
ATOM 2113 C C . ALA A 1 277 ? 14.359 4.281 -44.337 1.00 90.25 277 ALA A C 1
ATOM 2115 O O . ALA A 1 277 ? 14.508 4.388 -45.556 1.00 90.25 277 ALA A O 1
ATOM 2116 N N . ILE A 1 278 ? 14.096 5.336 -43.562 1.00 89.62 278 ILE A N 1
ATOM 2117 C CA . ILE A 1 278 ? 13.885 6.689 -44.087 1.00 89.62 278 ILE A CA 1
ATOM 2118 C C . ILE A 1 278 ? 15.206 7.289 -44.567 1.00 89.62 278 ILE 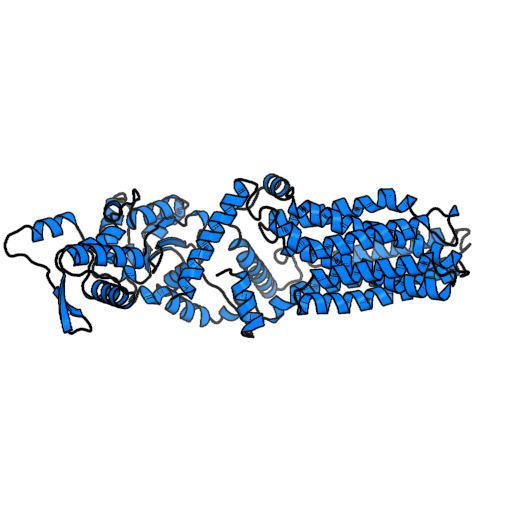A C 1
ATOM 2120 O O . ILE A 1 278 ? 15.290 7.776 -45.693 1.00 89.62 278 ILE A O 1
ATOM 2124 N N . THR A 1 279 ? 16.265 7.229 -43.755 1.00 85.62 279 THR A N 1
ATOM 2125 C CA . THR A 1 279 ? 17.557 7.823 -44.141 1.00 85.62 279 THR A CA 1
ATOM 2126 C C . THR A 1 279 ? 18.248 7.073 -45.280 1.00 85.62 279 THR A C 1
ATOM 2128 O O . THR A 1 279 ? 19.001 7.690 -46.027 1.00 85.62 279 THR A O 1
ATOM 2131 N N . GLY A 1 280 ? 17.972 5.776 -45.458 1.00 86.44 280 GLY A N 1
ATOM 2132 C CA . GLY A 1 280 ? 18.482 4.997 -46.587 1.00 86.44 280 GLY A CA 1
ATOM 2133 C C . GLY A 1 280 ? 17.758 5.261 -47.910 1.00 86.44 280 GLY A C 1
ATOM 2134 O O . GLY A 1 280 ? 18.405 5.278 -48.953 1.00 86.44 280 GLY A O 1
ATOM 2135 N N . ASN A 1 281 ? 16.441 5.493 -47.875 1.00 88.38 281 ASN A N 1
ATOM 2136 C CA . ASN A 1 281 ? 15.611 5.533 -49.086 1.00 88.38 281 ASN A CA 1
ATOM 2137 C C . ASN A 1 281 ? 15.112 6.934 -49.472 1.00 88.38 281 ASN A C 1
ATOM 2139 O O . ASN A 1 281 ? 14.624 7.113 -50.586 1.00 88.38 281 ASN A O 1
ATOM 2143 N N . MET A 1 282 ? 15.195 7.923 -48.574 1.00 88.81 282 MET A N 1
ATOM 2144 C CA . MET A 1 282 ? 14.624 9.263 -48.787 1.00 88.81 282 MET A CA 1
ATOM 2145 C C . MET A 1 282 ? 15.663 10.386 -48.884 1.00 88.81 282 MET A C 1
ATOM 2147 O O . MET A 1 282 ? 15.310 11.566 -48.833 1.00 88.81 282 MET A O 1
ATOM 2151 N N . GLU A 1 283 ? 16.945 10.056 -49.034 1.00 86.50 283 GLU A N 1
ATOM 2152 C CA . GLU A 1 283 ? 17.984 11.066 -49.246 1.00 86.50 283 GLU A CA 1
ATOM 2153 C C . GLU A 1 283 ? 17.815 11.735 -50.621 1.00 86.50 283 GLU A C 1
ATOM 2155 O O . GLU A 1 283 ? 17.791 11.070 -51.654 1.00 86.50 283 GLU A O 1
ATOM 2160 N N . GLY A 1 284 ? 17.673 13.064 -50.643 1.00 86.56 284 GLY A N 1
ATOM 2161 C CA . GLY A 1 284 ? 17.531 13.841 -51.879 1.00 86.56 284 GLY A CA 1
ATOM 2162 C C . GLY A 1 284 ? 16.136 13.790 -52.511 1.00 86.56 284 GLY A C 1
ATOM 2163 O O . GLY A 1 284 ? 15.892 14.484 -53.501 1.00 86.56 284 GLY A O 1
ATOM 2164 N N . VAL A 1 285 ? 15.192 13.042 -51.928 1.00 88.88 285 VAL A N 1
ATOM 2165 C CA . VAL A 1 285 ? 13.797 13.013 -52.385 1.00 88.88 285 VAL A CA 1
ATOM 2166 C C . VAL A 1 285 ? 13.194 14.406 -52.230 1.00 88.88 285 VAL A C 1
ATOM 2168 O O . VAL A 1 285 ? 13.213 14.988 -51.144 1.00 88.88 285 VAL A O 1
ATOM 2171 N N . GLN A 1 286 ? 12.694 14.955 -53.341 1.00 88.12 286 GLN A N 1
ATOM 2172 C CA . GLN A 1 286 ? 12.211 16.340 -53.449 1.00 88.12 286 GLN A CA 1
ATOM 2173 C C . GLN A 1 286 ? 13.250 17.403 -53.031 1.00 88.12 286 GLN A C 1
ATOM 2175 O O . GLN A 1 286 ? 12.891 18.489 -52.584 1.00 88.12 286 GLN A O 1
ATOM 2180 N N . GLY A 1 287 ? 14.549 17.104 -53.160 1.00 89.75 287 GLY A N 1
ATOM 2181 C CA . GLY A 1 287 ? 15.631 18.017 -52.769 1.00 89.75 287 GLY A CA 1
ATOM 2182 C C . GLY A 1 287 ? 15.819 18.159 -51.252 1.00 89.75 287 GLY A C 1
ATOM 2183 O O . GLY A 1 287 ? 16.534 19.052 -50.796 1.00 89.75 287 GLY A O 1
ATOM 2184 N N . ILE A 1 288 ? 15.188 17.293 -50.455 1.00 91.31 288 ILE A N 1
ATOM 2185 C CA . ILE A 1 288 ? 15.234 17.317 -48.992 1.00 91.31 288 ILE A CA 1
ATOM 2186 C C . ILE A 1 288 ? 16.196 16.225 -48.494 1.00 91.31 288 ILE A C 1
ATOM 2188 O O . ILE A 1 288 ? 16.205 15.103 -48.995 1.00 91.31 288 ILE A O 1
ATOM 2192 N N . ARG A 1 289 ? 17.021 16.548 -47.489 1.00 87.19 289 ARG A N 1
ATOM 2193 C CA . ARG A 1 289 ? 17.899 15.569 -46.818 1.00 87.19 289 ARG A CA 1
ATOM 2194 C C . ARG A 1 289 ? 17.076 14.575 -45.993 1.00 87.19 289 ARG A C 1
ATOM 2196 O O . ARG A 1 289 ? 16.139 14.990 -45.312 1.00 87.19 289 ARG A O 1
ATOM 2203 N N . GLY A 1 290 ? 17.467 13.304 -45.964 1.00 84.38 290 GLY A N 1
ATOM 2204 C CA . GLY A 1 290 ? 16.703 12.210 -45.352 1.00 84.38 290 GLY A CA 1
ATOM 2205 C C . GLY A 1 290 ? 16.389 12.411 -43.864 1.00 84.38 290 GLY A C 1
ATOM 2206 O O . GLY A 1 290 ? 15.310 12.052 -43.404 1.00 84.38 290 GLY A O 1
ATOM 2207 N N . TRP A 1 291 ? 17.262 13.085 -43.107 1.00 83.31 291 TRP A N 1
ATOM 2208 C CA . TRP A 1 291 ? 16.995 13.406 -41.696 1.00 83.31 291 TRP A CA 1
ATOM 2209 C C . TRP A 1 291 ? 15.800 14.357 -41.495 1.00 83.31 291 TRP A C 1
ATOM 2211 O O . TRP A 1 291 ? 15.163 14.326 -40.449 1.00 83.31 291 TRP A O 1
ATOM 2221 N N . ARG A 1 292 ? 15.463 15.208 -42.477 1.00 90.19 292 ARG A N 1
ATOM 2222 C CA . ARG A 1 292 ? 14.268 16.071 -42.405 1.00 90.19 292 ARG A CA 1
ATOM 2223 C C . ARG A 1 292 ? 12.997 15.269 -42.659 1.00 90.19 292 ARG A C 1
ATOM 2225 O O . ARG A 1 292 ? 11.986 15.517 -42.010 1.00 90.19 292 ARG A O 1
ATOM 2232 N N . TRP A 1 293 ? 13.067 14.298 -43.572 1.00 91.31 293 TRP A N 1
ATOM 2233 C CA . TRP A 1 293 ? 11.982 13.349 -43.812 1.00 91.31 293 TRP A CA 1
ATOM 2234 C C . TRP A 1 293 ? 11.672 12.515 -42.572 1.00 91.31 293 TRP A C 1
ATOM 2236 O O . TRP A 1 293 ? 10.498 12.290 -42.294 1.00 91.31 293 TRP A O 1
ATOM 2246 N N . LEU A 1 294 ? 12.693 12.148 -41.789 1.00 87.31 294 LEU A N 1
ATOM 2247 C CA . LEU A 1 294 ? 12.516 11.477 -40.499 1.00 87.31 294 LEU A CA 1
ATOM 2248 C C . LEU A 1 294 ? 11.571 12.271 -39.584 1.00 87.31 294 LEU A C 1
ATOM 2250 O O . LEU A 1 294 ? 10.533 11.755 -39.181 1.00 87.31 294 LEU A O 1
ATOM 2254 N N . TYR A 1 295 ? 11.872 13.554 -39.348 1.00 88.62 295 TYR A N 1
ATOM 2255 C CA . TYR A 1 295 ? 11.042 14.417 -38.501 1.00 88.62 295 TYR A CA 1
ATOM 2256 C C . TYR A 1 295 ? 9.625 14.626 -39.048 1.00 88.62 295 TYR A C 1
ATOM 2258 O O . TYR A 1 295 ? 8.671 14.665 -38.273 1.00 88.62 295 TYR A O 1
ATOM 2266 N N . LEU A 1 296 ? 9.472 14.763 -40.370 1.00 91.06 296 LEU A N 1
ATOM 2267 C CA . LEU A 1 296 ? 8.159 14.939 -40.996 1.00 91.06 296 LEU A CA 1
ATOM 2268 C C . LEU A 1 296 ? 7.290 13.688 -40.841 1.00 91.06 296 LEU A C 1
ATOM 2270 O O . LEU A 1 296 ? 6.145 13.789 -40.410 1.00 91.06 296 LEU A O 1
ATOM 2274 N N . ILE A 1 297 ? 7.831 12.511 -41.162 1.00 90.44 297 ILE A N 1
ATOM 2275 C CA . ILE A 1 297 ? 7.081 11.252 -41.124 1.00 90.44 297 ILE A CA 1
ATOM 2276 C C . ILE A 1 297 ? 6.741 10.872 -39.684 1.00 90.44 297 ILE A C 1
ATOM 2278 O O . ILE A 1 297 ? 5.574 10.604 -39.394 1.00 90.44 297 ILE A O 1
ATOM 2282 N N . GLU A 1 298 ? 7.718 10.893 -38.772 1.00 88.00 298 GLU A N 1
ATOM 2283 C CA . GLU A 1 298 ? 7.479 10.577 -37.359 1.00 88.00 298 GLU A CA 1
ATOM 2284 C C . GLU A 1 298 ? 6.500 11.572 -36.723 1.00 88.00 298 GLU A C 1
ATOM 2286 O O . GLU A 1 298 ? 5.571 11.166 -36.019 1.00 88.00 298 GLU A O 1
ATOM 2291 N N . GLY A 1 299 ? 6.636 12.868 -37.030 1.00 90.06 299 GLY A N 1
ATOM 2292 C CA . GLY A 1 299 ? 5.719 13.908 -36.567 1.00 90.06 299 GLY A CA 1
ATOM 2293 C C . GLY A 1 299 ? 4.287 13.699 -37.065 1.00 90.06 299 GLY A C 1
ATOM 2294 O O . GLY A 1 299 ? 3.349 13.698 -36.266 1.00 90.06 299 GLY A O 1
ATOM 2295 N N . CYS A 1 300 ? 4.100 13.455 -38.365 1.00 93.25 300 CYS A N 1
ATOM 2296 C CA . CYS A 1 300 ? 2.783 13.188 -38.948 1.00 93.25 300 CYS A CA 1
ATOM 2297 C C . CYS A 1 300 ? 2.137 11.917 -38.378 1.00 93.25 300 CYS A C 1
ATOM 2299 O O . CYS A 1 300 ? 0.956 11.945 -38.027 1.00 93.25 300 CYS A O 1
ATOM 2301 N N . CYS A 1 301 ? 2.899 10.827 -38.233 1.00 90.06 301 CYS A N 1
ATOM 2302 C CA . CYS A 1 301 ? 2.402 9.586 -37.631 1.00 90.06 301 CYS A CA 1
ATOM 2303 C C . CYS A 1 301 ? 1.974 9.805 -36.174 1.00 90.06 301 CYS A C 1
ATOM 2305 O O . CYS A 1 301 ? 0.913 9.335 -35.766 1.00 90.06 301 CYS A O 1
ATOM 2307 N N . THR A 1 302 ? 2.753 10.576 -35.410 1.00 89.94 302 THR A N 1
ATOM 2308 C CA . THR A 1 302 ? 2.440 10.910 -34.013 1.00 89.94 302 THR A CA 1
ATOM 2309 C C . THR A 1 302 ? 1.151 11.724 -33.905 1.00 89.94 302 THR A C 1
ATOM 2311 O O . THR A 1 302 ? 0.297 11.412 -33.077 1.00 89.94 302 THR A O 1
ATOM 2314 N N . ILE A 1 303 ? 0.959 12.729 -34.769 1.00 94.00 303 ILE A N 1
ATOM 2315 C CA . ILE A 1 303 ? -0.272 13.535 -34.807 1.00 94.00 303 ILE A CA 1
ATOM 2316 C C . ILE A 1 303 ? -1.479 12.659 -35.164 1.00 94.00 303 ILE A C 1
ATOM 2318 O O . ILE A 1 303 ? -2.509 12.730 -34.493 1.00 94.00 303 ILE A O 1
ATOM 2322 N N . ALA A 1 304 ? -1.356 11.805 -36.183 1.00 92.44 304 ALA A N 1
ATOM 2323 C CA . ALA A 1 304 ? -2.425 10.894 -36.583 1.00 92.44 304 ALA A CA 1
ATOM 2324 C C . ALA A 1 304 ? -2.805 9.934 -35.445 1.00 92.44 304 ALA A C 1
ATOM 2326 O O . ALA A 1 304 ? -3.989 9.760 -35.146 1.00 92.44 304 ALA A O 1
ATOM 2327 N N . PHE A 1 305 ? -1.810 9.367 -34.757 1.00 90.50 305 PHE A N 1
ATOM 2328 C CA . PHE A 1 305 ? -2.035 8.491 -33.613 1.00 90.50 305 PHE A CA 1
ATOM 2329 C C . PHE A 1 305 ? -2.679 9.236 -32.436 1.00 90.50 305 PHE A C 1
ATOM 2331 O O . PHE A 1 305 ? -3.618 8.722 -31.836 1.00 90.50 305 PHE A O 1
ATOM 2338 N N . ALA A 1 306 ? -2.261 10.473 -32.145 1.00 88.81 306 ALA A N 1
ATOM 2339 C CA . ALA A 1 306 ? -2.869 11.308 -31.107 1.00 88.81 306 ALA A CA 1
ATOM 2340 C C . ALA A 1 306 ? -4.348 11.619 -31.398 1.00 88.81 306 ALA A C 1
ATOM 2342 O O . ALA A 1 306 ? -5.190 11.549 -30.499 1.00 88.81 306 ALA A O 1
ATOM 2343 N N . ILE A 1 307 ? -4.689 11.902 -32.661 1.00 92.69 307 ILE A N 1
ATOM 2344 C CA . ILE A 1 307 ? -6.081 12.076 -33.094 1.00 92.69 307 ILE A CA 1
ATOM 2345 C C . ILE A 1 307 ? -6.861 10.772 -32.891 1.00 92.69 307 ILE A C 1
ATOM 2347 O O . ILE A 1 307 ? -7.955 10.807 -32.333 1.00 92.69 307 ILE A O 1
ATOM 2351 N N . CYS A 1 308 ? -6.299 9.619 -33.268 1.00 90.06 308 CYS A N 1
ATOM 2352 C CA . CYS A 1 308 ? -6.937 8.318 -33.046 1.00 90.06 308 CYS A CA 1
ATOM 2353 C C . CYS A 1 308 ? -7.144 8.023 -31.553 1.00 90.06 308 CYS A C 1
ATOM 2355 O O . CYS A 1 308 ? -8.225 7.591 -31.161 1.00 90.06 308 CYS A O 1
ATOM 2357 N N . LEU A 1 309 ? -6.152 8.304 -30.701 1.00 86.88 309 LEU A N 1
ATOM 2358 C CA . LEU A 1 309 ? -6.245 8.111 -29.253 1.00 86.88 309 LEU A CA 1
ATOM 2359 C C . LEU A 1 309 ? -7.342 8.965 -28.622 1.00 86.88 309 LEU A C 1
ATOM 2361 O O . LEU A 1 309 ? -8.064 8.452 -27.774 1.00 86.88 309 LEU A O 1
ATOM 2365 N N . LYS A 1 310 ? -7.535 10.213 -29.072 1.00 82.31 310 LYS A N 1
ATOM 2366 C CA . LYS A 1 310 ? -8.662 11.053 -28.630 1.00 82.31 310 LYS A CA 1
ATOM 2367 C C . LYS A 1 310 ? -10.009 10.355 -28.834 1.00 82.31 310 LYS A C 1
ATOM 2369 O O . LYS A 1 310 ? -10.932 10.560 -28.053 1.00 82.31 310 LYS A O 1
ATOM 2374 N N . PHE A 1 311 ? -10.126 9.547 -29.885 1.00 82.56 311 PHE A N 1
ATOM 2375 C CA . PHE A 1 311 ? -11.333 8.780 -30.150 1.00 82.56 311 PHE A CA 1
ATOM 2376 C C . PHE A 1 311 ? -11.301 7.378 -29.557 1.00 82.56 311 PHE A C 1
ATOM 2378 O O . PHE A 1 311 ? -12.374 6.840 -29.371 1.00 82.56 311 PHE A O 1
ATOM 2385 N N . SER A 1 312 ? -10.167 6.750 -29.257 1.00 79.62 312 SER A N 1
ATOM 2386 C CA . SER A 1 312 ? -10.135 5.372 -28.734 1.00 79.62 312 SER A CA 1
ATOM 2387 C C . SER A 1 312 ? -10.078 5.291 -27.208 1.00 79.62 312 SER A C 1
ATOM 2389 O O . SER A 1 312 ? -10.667 4.372 -26.641 1.00 79.62 312 SER A O 1
ATOM 2391 N N . LEU A 1 313 ? -9.415 6.241 -26.541 1.00 79.50 313 LEU A N 1
ATOM 2392 C CA . LEU A 1 313 ? -9.244 6.230 -25.090 1.00 79.50 313 LEU A CA 1
ATOM 2393 C C . LEU A 1 313 ? -10.557 6.617 -24.394 1.00 79.50 313 LEU A C 1
ATOM 2395 O O . LEU A 1 313 ? -11.210 7.591 -24.765 1.00 79.50 313 LEU A O 1
ATOM 2399 N N . LEU A 1 314 ? -10.969 5.823 -23.409 1.00 72.62 314 LEU A N 1
ATOM 2400 C CA . LEU A 1 314 ? -12.172 6.083 -22.622 1.00 72.62 314 LEU A CA 1
ATOM 2401 C C . LEU A 1 314 ? -11.888 7.195 -21.606 1.00 72.62 314 LEU A C 1
ATOM 2403 O O . LEU A 1 314 ? -10.866 7.158 -20.921 1.00 72.62 314 LEU A O 1
ATOM 2407 N N . ASP A 1 315 ? -12.813 8.147 -21.484 1.00 68.62 315 ASP A N 1
ATOM 2408 C CA . ASP A 1 315 ? -12.827 9.092 -20.365 1.00 68.62 315 ASP A CA 1
ATOM 2409 C C . ASP A 1 315 ? -13.147 8.374 -19.040 1.00 68.62 315 ASP A C 1
ATOM 2411 O O . ASP A 1 315 ? -13.474 7.182 -19.023 1.00 68.62 315 ASP A O 1
ATOM 2415 N N . PHE A 1 316 ? -13.068 9.105 -17.920 1.00 62.44 316 PHE A N 1
ATOM 2416 C CA . PHE A 1 316 ? -13.428 8.594 -16.594 1.00 62.44 316 PHE A CA 1
ATOM 2417 C C . PHE A 1 316 ? -14.748 7.798 -16.627 1.00 62.44 316 PHE A C 1
ATOM 2419 O O . PHE A 1 316 ? -15.688 8.210 -17.309 1.00 62.44 316 PHE A O 1
ATOM 2426 N N . PRO A 1 317 ? -14.872 6.687 -15.876 1.00 59.84 317 PRO A N 1
ATOM 2427 C CA . PRO A 1 317 ? -16.045 5.814 -15.962 1.00 59.84 317 PRO A CA 1
ATOM 2428 C C . PRO A 1 317 ? -17.391 6.516 -15.737 1.00 59.84 317 PRO A C 1
ATOM 2430 O O . PRO A 1 317 ? -18.393 6.121 -16.327 1.00 59.84 317 PRO A O 1
ATOM 2433 N N . GLU A 1 318 ? -17.407 7.587 -14.937 1.00 56.59 318 GLU A N 1
ATOM 2434 C CA . GLU A 1 318 ? -18.590 8.423 -14.688 1.00 56.59 318 GLU A CA 1
ATOM 2435 C C . GLU A 1 318 ? -19.018 9.240 -15.921 1.00 56.59 318 GLU A C 1
ATOM 2437 O O . GLU A 1 318 ? -20.212 9.409 -16.170 1.00 56.59 318 GLU A O 1
ATOM 2442 N N . SER A 1 319 ? -18.062 9.724 -16.721 1.00 63.56 319 SER A N 1
ATOM 2443 C CA . SER A 1 319 ? -18.302 10.575 -17.895 1.00 63.56 319 SER A CA 1
ATOM 2444 C C . SER A 1 319 ? -18.269 9.817 -19.228 1.00 63.56 319 SER A C 1
ATOM 2446 O O . SER A 1 319 ? -18.748 10.331 -20.244 1.00 63.56 319 SER A O 1
ATOM 2448 N N . SER A 1 320 ? -17.738 8.592 -19.245 1.00 71.75 320 SER A N 1
ATOM 2449 C CA . SER A 1 320 ? -17.556 7.802 -20.462 1.00 71.75 320 SER A CA 1
ATOM 2450 C C . SER A 1 320 ? -18.883 7.366 -21.065 1.00 71.75 320 SER A C 1
ATOM 2452 O O . SER A 1 320 ? -19.593 6.526 -20.521 1.00 71.75 320 SER A O 1
ATOM 2454 N N . LYS A 1 321 ? -19.197 7.867 -22.263 1.00 67.62 321 LYS A N 1
ATOM 2455 C CA . LYS A 1 321 ? -20.435 7.518 -22.981 1.00 67.62 321 LYS A CA 1
ATOM 2456 C C . LYS A 1 321 ? -20.456 6.093 -23.548 1.00 67.62 321 LYS A C 1
ATOM 2458 O O . LYS A 1 321 ? -21.511 5.643 -23.983 1.00 67.62 321 LYS A O 1
ATOM 2463 N N . ARG A 1 322 ? -19.317 5.398 -23.551 1.00 73.81 322 ARG A N 1
ATOM 2464 C CA . ARG A 1 322 ? -19.143 4.083 -24.192 1.00 73.81 322 ARG A CA 1
ATOM 2465 C C . ARG A 1 322 ? -19.412 2.889 -23.289 1.00 73.81 322 ARG A C 1
ATOM 2467 O O . ARG A 1 322 ? -19.662 1.812 -23.809 1.00 73.81 322 ARG A O 1
ATOM 2474 N N . LEU A 1 323 ? -19.364 3.078 -21.975 1.00 76.19 323 LEU A N 1
ATOM 2475 C CA . LEU A 1 323 ? -19.717 2.038 -21.011 1.00 76.19 323 LEU A CA 1
ATOM 2476 C C . LEU A 1 323 ? -21.241 1.968 -20.868 1.00 76.19 323 LEU A C 1
ATOM 2478 O O . LEU A 1 323 ? -21.904 3.016 -20.822 1.00 76.19 323 LEU A O 1
ATOM 2482 N N . CYS A 1 324 ? -21.792 0.759 -20.763 1.00 80.19 324 CYS A N 1
ATOM 2483 C CA . CYS A 1 324 ? -23.196 0.552 -20.404 1.00 80.19 324 CYS A CA 1
ATOM 2484 C C . CYS A 1 324 ? -23.464 1.047 -18.970 1.00 80.19 324 CYS A C 1
ATOM 2486 O O . CYS A 1 324 ? -22.547 1.124 -18.158 1.00 80.19 324 CYS A O 1
ATOM 2488 N N . LEU A 1 325 ? -24.715 1.367 -18.620 1.00 72.44 325 LEU A N 1
ATOM 2489 C CA . LEU A 1 325 ? -25.081 1.829 -17.270 1.00 72.44 325 LEU A CA 1
ATOM 2490 C C . LEU A 1 325 ? -24.603 0.870 -16.165 1.00 72.44 325 LEU A C 1
ATOM 2492 O O . LEU A 1 325 ? -24.042 1.332 -15.173 1.00 72.44 325 LEU A O 1
ATOM 2496 N N . GLY A 1 326 ? -24.742 -0.444 -16.371 1.00 71.50 326 GLY A N 1
ATOM 2497 C CA . GLY A 1 326 ? -24.246 -1.455 -15.430 1.00 71.50 326 GLY A CA 1
ATOM 2498 C C . GLY A 1 326 ? -22.717 -1.501 -15.337 1.00 71.50 326 GLY A C 1
ATOM 2499 O O . GLY A 1 326 ? -22.168 -1.607 -14.246 1.00 71.50 326 GLY A O 1
ATOM 2500 N N . GLU A 1 327 ? -22.010 -1.336 -16.457 1.00 72.31 327 GLU A N 1
ATOM 2501 C CA . GLU A 1 327 ? -20.540 -1.295 -16.484 1.00 72.31 327 GLU A CA 1
ATOM 2502 C C . GLU A 1 327 ? -19.989 -0.007 -15.870 1.00 72.31 327 GLU A C 1
ATOM 2504 O O . GLU A 1 327 ? -18.964 -0.046 -15.199 1.00 72.31 327 GLU A O 1
ATOM 2509 N N . ARG A 1 328 ? -20.675 1.131 -16.050 1.00 70.19 328 ARG A N 1
ATOM 2510 C CA . ARG A 1 328 ? -20.331 2.389 -15.375 1.00 70.19 328 ARG A CA 1
ATOM 2511 C C . ARG A 1 328 ? -20.507 2.260 -13.881 1.00 70.19 328 ARG A C 1
ATOM 2513 O O . ARG A 1 328 ? -19.597 2.615 -13.151 1.00 70.19 328 ARG A O 1
ATOM 2520 N N . GLN A 1 329 ? -21.643 1.735 -13.428 1.00 64.94 329 GLN A N 1
ATOM 2521 C CA . GLN A 1 329 ? -21.875 1.506 -12.005 1.00 64.94 329 GLN A CA 1
ATOM 2522 C C . GLN A 1 329 ? -20.837 0.542 -11.433 1.00 64.94 329 GLN A C 1
ATOM 2524 O O . GLN A 1 329 ? -20.256 0.850 -10.402 1.00 64.94 329 GLN A O 1
ATOM 2529 N N . LEU A 1 330 ? -20.513 -0.551 -12.129 1.00 68.50 330 LEU A N 1
ATOM 2530 C CA . LEU A 1 330 ? -19.467 -1.481 -11.703 1.00 68.50 330 LEU A CA 1
ATOM 2531 C C . LEU A 1 330 ? -18.078 -0.830 -11.680 1.00 68.50 330 LEU A C 1
ATOM 2533 O O . LEU A 1 330 ? -17.330 -1.026 -10.731 1.00 68.50 330 LEU A O 1
ATOM 2537 N N . ALA A 1 331 ? -17.720 -0.039 -12.691 1.00 63.09 331 ALA A N 1
ATOM 2538 C CA . ALA A 1 331 ? -16.437 0.655 -12.755 1.00 63.09 331 ALA A CA 1
ATOM 2539 C C . ALA A 1 331 ? -16.329 1.765 -11.701 1.00 63.09 331 ALA A C 1
ATOM 2541 O O . ALA A 1 331 ? -15.270 1.933 -11.105 1.00 63.09 331 ALA A O 1
ATOM 2542 N N . VAL A 1 332 ? -17.422 2.479 -11.421 1.00 61.81 332 VAL A N 1
ATOM 2543 C CA . VAL A 1 332 ? -17.521 3.462 -10.335 1.00 61.81 332 VAL A CA 1
ATOM 2544 C C . VAL A 1 332 ? -17.445 2.766 -8.984 1.00 61.81 332 VAL A C 1
ATOM 2546 O O . VAL A 1 332 ? -16.701 3.223 -8.132 1.00 61.81 332 VAL A O 1
ATOM 2549 N N . VAL A 1 333 ? -18.128 1.637 -8.791 1.00 58.09 333 VAL A N 1
ATOM 2550 C CA . VAL A 1 333 ? -18.050 0.835 -7.562 1.00 58.09 333 VAL A CA 1
ATOM 2551 C C . VAL A 1 333 ? -16.647 0.271 -7.371 1.00 58.09 333 VAL A C 1
ATOM 2553 O O . VAL A 1 333 ? -16.113 0.409 -6.282 1.00 58.09 333 VAL A O 1
ATOM 2556 N N . ARG A 1 334 ? -15.995 -0.261 -8.411 1.00 61.94 334 ARG A N 1
ATOM 2557 C CA . ARG A 1 334 ? -14.590 -0.697 -8.360 1.00 61.94 334 ARG A CA 1
ATOM 2558 C C . ARG A 1 334 ? -13.646 0.461 -8.075 1.00 61.94 334 ARG A C 1
ATOM 2560 O O . ARG A 1 334 ? -12.789 0.325 -7.221 1.00 61.94 334 ARG A O 1
ATOM 2567 N N . MET A 1 335 ? -13.834 1.622 -8.702 1.00 55.88 335 MET A N 1
ATOM 2568 C CA . MET A 1 335 ? -13.057 2.826 -8.393 1.00 55.88 335 MET A CA 1
ATOM 2569 C C . MET A 1 335 ? -13.323 3.354 -6.987 1.00 55.88 335 MET A C 1
ATOM 2571 O O . MET A 1 335 ? -12.410 3.892 -6.375 1.00 55.88 335 MET A O 1
ATOM 2575 N N . LEU A 1 336 ? -14.552 3.244 -6.476 1.00 48.94 336 LEU A N 1
ATOM 2576 C CA . LEU A 1 336 ? -14.930 3.589 -5.109 1.00 48.94 336 LEU A CA 1
ATOM 2577 C C . LEU A 1 336 ? -14.403 2.556 -4.117 1.00 48.94 336 LEU A C 1
ATOM 2579 O O . LEU A 1 336 ? -14.084 2.941 -3.004 1.00 48.94 336 LEU A O 1
ATOM 2583 N N . HIS A 1 337 ? -14.252 1.297 -4.519 1.00 47.25 337 HIS A N 1
ATOM 2584 C CA . HIS A 1 337 ? -13.677 0.201 -3.747 1.00 47.25 337 HIS A CA 1
ATOM 2585 C C . HIS A 1 337 ? -12.140 0.290 -3.695 1.00 47.25 337 HIS A C 1
ATOM 2587 O O . HIS A 1 337 ? -11.564 0.256 -2.611 1.00 47.25 337 HIS A O 1
ATOM 2593 N N . ASP A 1 338 ? -11.480 0.570 -4.822 1.00 45.09 338 ASP A N 1
ATOM 2594 C CA . ASP A 1 338 ? -10.063 0.962 -4.904 1.00 45.09 338 ASP A CA 1
ATOM 2595 C C . ASP A 1 338 ? -9.818 2.299 -4.199 1.00 45.09 338 ASP A C 1
ATOM 2597 O O . ASP A 1 338 ? -8.811 2.511 -3.516 1.00 45.09 338 ASP A O 1
ATOM 2601 N N . ARG A 1 339 ? -10.778 3.227 -4.282 1.00 37.97 339 ARG A N 1
ATOM 2602 C CA . ARG A 1 339 ? -10.773 4.401 -3.417 1.00 37.97 339 ARG A CA 1
ATOM 2603 C C . ARG A 1 339 ? -10.996 3.988 -1.981 1.00 37.97 339 ARG A C 1
ATOM 2605 O O . ARG A 1 339 ? -10.327 4.581 -1.177 1.00 37.97 339 ARG A O 1
ATOM 2612 N N . GLN A 1 340 ? -11.817 3.016 -1.598 1.00 37.34 340 GLN A N 1
ATOM 2613 C CA . GLN A 1 340 ? -12.001 2.592 -0.202 1.00 37.34 340 GLN A CA 1
ATOM 2614 C C . GLN A 1 340 ? -10.753 1.899 0.357 1.00 37.34 340 GLN A C 1
ATOM 2616 O O . GLN A 1 340 ? -10.418 2.146 1.512 1.00 37.34 340 GLN A O 1
ATOM 2621 N N . THR A 1 341 ? -9.992 1.130 -0.431 1.00 39.59 341 THR A N 1
ATOM 2622 C CA . THR A 1 341 ? -8.655 0.650 -0.028 1.00 39.59 341 THR A CA 1
ATOM 2623 C C . THR A 1 341 ? -7.665 1.812 0.136 1.00 39.59 341 THR A C 1
ATOM 2625 O O . THR A 1 341 ? -6.776 1.742 0.984 1.00 39.59 341 THR A O 1
ATOM 2628 N N . THR A 1 342 ? -7.872 2.924 -0.577 1.00 31.67 342 THR A N 1
ATOM 2629 C CA . THR A 1 342 ? -7.051 4.150 -0.507 1.00 31.67 342 THR A CA 1
ATOM 2630 C C . THR A 1 342 ? -7.584 5.233 0.469 1.00 31.67 342 THR A C 1
ATOM 2632 O O . THR A 1 342 ? -6.823 6.059 0.962 1.00 31.67 342 THR A O 1
ATOM 2635 N N . VAL A 1 343 ? -8.872 5.223 0.820 1.00 34.03 343 VAL A N 1
ATOM 2636 C CA . VAL A 1 343 ? -9.622 6.203 1.637 1.00 34.03 343 VAL A CA 1
ATOM 2637 C C . VAL A 1 343 ? -9.767 5.674 3.059 1.00 34.03 343 VAL A C 1
ATOM 2639 O O . VAL A 1 343 ? -9.626 6.450 3.999 1.00 34.03 343 VAL A O 1
ATOM 2642 N N . ALA A 1 344 ? -9.888 4.352 3.250 1.00 38.66 344 ALA A N 1
ATOM 2643 C CA . ALA A 1 344 ? -9.615 3.731 4.547 1.00 38.66 344 ALA A CA 1
ATOM 2644 C C . ALA A 1 344 ? -8.143 3.908 4.976 1.00 38.66 344 ALA A C 1
ATOM 2646 O O . ALA A 1 344 ? -7.853 3.759 6.160 1.00 38.66 344 ALA A O 1
ATOM 2647 N N . ARG A 1 345 ? -7.241 4.245 4.033 1.00 39.44 345 ARG A N 1
ATOM 2648 C CA . ARG A 1 345 ? -5.821 4.575 4.262 1.00 39.44 345 ARG A CA 1
ATOM 2649 C C . ARG A 1 345 ? -5.562 6.038 4.663 1.00 39.44 345 ARG A C 1
ATOM 2651 O O . ARG A 1 345 ? -4.516 6.302 5.232 1.00 39.44 345 ARG A O 1
ATOM 2658 N N . HIS A 1 346 ? -6.460 6.998 4.406 1.00 44.66 346 HIS A N 1
ATOM 2659 C CA . HIS A 1 346 ? -6.137 8.423 4.606 1.00 44.66 346 HIS A CA 1
ATOM 2660 C C . HIS A 1 346 ? -7.353 9.283 4.987 1.00 44.66 346 HIS A C 1
ATOM 2662 O O . HIS A 1 346 ? -7.962 9.937 4.141 1.00 44.66 346 HIS A O 1
ATOM 2668 N N . SER A 1 347 ? -7.669 9.361 6.284 1.00 43.03 347 SER A N 1
ATOM 2669 C CA . SER A 1 347 ? -8.578 10.387 6.828 1.00 43.03 347 SER A CA 1
ATOM 2670 C C . SER A 1 347 ? -7.924 11.761 6.997 1.00 43.03 347 SER A C 1
ATOM 2672 O O . SER A 1 347 ? -8.618 12.761 7.159 1.00 43.03 347 SER A O 1
ATOM 2674 N N . LEU A 1 348 ? -6.594 11.826 6.915 1.00 52.94 348 LEU A N 1
ATOM 2675 C CA . LEU A 1 348 ? -5.802 13.051 6.891 1.00 52.94 348 LEU A CA 1
ATOM 2676 C C . LEU A 1 348 ? -4.889 13.000 5.665 1.00 52.94 348 LEU A C 1
ATOM 2678 O O . LEU A 1 348 ? -3.898 12.273 5.647 1.00 52.94 348 LEU A O 1
ATOM 2682 N N . LYS A 1 349 ? -5.237 13.762 4.628 1.00 61.81 349 LYS A N 1
ATOM 2683 C CA . LYS A 1 349 ? -4.346 13.986 3.486 1.00 61.81 349 LYS A CA 1
ATOM 2684 C C . LYS A 1 349 ? -3.333 15.060 3.849 1.00 61.81 349 LYS A C 1
ATOM 2686 O O . LYS A 1 349 ? -3.696 16.076 4.447 1.00 61.81 349 LYS A O 1
ATOM 2691 N N . LEU A 1 350 ? -2.077 14.877 3.448 1.00 67.62 350 LEU A N 1
ATOM 2692 C CA . LEU A 1 350 ? -1.135 15.993 3.446 1.00 67.62 350 LEU A CA 1
ATOM 2693 C C . LEU A 1 350 ? -1.614 17.020 2.419 1.00 67.62 350 LEU A C 1
ATOM 2695 O O . LEU A 1 350 ? -1.953 16.672 1.288 1.00 67.62 350 LEU A O 1
ATOM 2699 N N . THR A 1 351 ? -1.602 18.303 2.779 1.00 80.12 351 THR A N 1
ATOM 2700 C CA . THR A 1 351 ? -1.750 19.343 1.753 1.00 80.12 351 THR A CA 1
ATOM 2701 C C . THR A 1 351 ? -0.582 19.250 0.771 1.00 80.12 351 THR A C 1
ATOM 2703 O O . THR A 1 351 ? 0.502 18.793 1.140 1.00 80.12 351 THR A O 1
ATOM 2706 N N . HIS A 1 352 ? -0.755 19.719 -0.469 1.00 80.50 352 HIS A N 1
ATOM 2707 C CA . HIS A 1 352 ? 0.309 19.665 -1.484 1.00 80.50 352 HIS A CA 1
ATOM 2708 C C . HIS A 1 352 ? 1.653 20.202 -0.962 1.00 80.50 352 HIS A C 1
ATOM 2710 O O . HIS A 1 352 ? 2.700 19.591 -1.159 1.00 80.50 352 HIS A O 1
ATOM 2716 N N . TRP A 1 353 ? 1.621 21.299 -0.202 1.00 81.50 353 TRP A N 1
ATOM 2717 C CA . TRP A 1 353 ? 2.819 21.892 0.392 1.00 81.50 353 TRP A CA 1
ATOM 2718 C C . TRP A 1 353 ? 3.430 21.055 1.522 1.00 81.50 353 TRP A C 1
ATOM 2720 O O . TRP A 1 353 ? 4.652 20.975 1.657 1.00 81.50 353 TRP A O 1
ATOM 2730 N N . GLN A 1 354 ? 2.596 20.414 2.341 1.00 82.19 354 GLN A N 1
ATOM 2731 C CA . GLN A 1 354 ? 3.068 19.500 3.380 1.00 82.19 354 GLN A CA 1
ATOM 2732 C C . GLN A 1 354 ? 3.683 18.237 2.770 1.00 82.19 354 GLN A C 1
ATOM 2734 O O . GLN A 1 354 ? 4.724 17.794 3.246 1.00 82.19 354 GLN A O 1
ATOM 2739 N N . ALA A 1 355 ? 3.097 17.713 1.689 1.00 82.75 355 ALA A N 1
ATOM 2740 C CA . ALA A 1 355 ? 3.635 16.582 0.940 1.00 82.75 355 ALA A CA 1
ATOM 2741 C C . ALA A 1 355 ? 5.008 16.905 0.337 1.00 82.75 355 ALA A C 1
ATOM 2743 O O . ALA A 1 355 ? 5.939 16.121 0.499 1.00 82.75 355 ALA A O 1
ATOM 2744 N N . ILE A 1 356 ? 5.175 18.095 -0.255 1.00 86.25 356 ILE A N 1
ATOM 2745 C CA . ILE A 1 356 ? 6.475 18.568 -0.761 1.00 86.25 356 ILE A CA 1
ATOM 2746 C C . ILE A 1 356 ? 7.509 18.647 0.362 1.00 86.25 356 ILE A C 1
ATOM 2748 O O . ILE A 1 356 ? 8.604 18.105 0.235 1.00 86.25 356 ILE A O 1
ATOM 2752 N N . LYS A 1 357 ? 7.168 19.265 1.498 1.00 85.06 357 LYS A N 1
ATOM 2753 C CA . LYS A 1 357 ? 8.091 19.345 2.640 1.00 85.06 357 LYS A CA 1
ATOM 2754 C C . LYS A 1 357 ? 8.459 17.969 3.196 1.00 85.06 357 LYS A C 1
ATOM 2756 O O . LYS A 1 357 ? 9.615 17.754 3.547 1.00 85.06 357 LYS A O 1
ATOM 2761 N N . ALA A 1 358 ? 7.500 17.048 3.268 1.00 82.38 358 ALA A N 1
ATOM 2762 C CA . ALA A 1 358 ? 7.736 15.680 3.721 1.00 82.38 358 ALA A CA 1
ATOM 2763 C C . ALA A 1 358 ? 8.601 14.883 2.728 1.00 82.38 358 ALA A C 1
ATOM 2765 O O . ALA A 1 358 ? 9.417 14.062 3.144 1.00 82.38 358 ALA A O 1
ATOM 2766 N N . ALA A 1 359 ? 8.471 15.154 1.425 1.00 85.75 359 ALA A N 1
ATOM 2767 C CA . ALA A 1 359 ? 9.263 14.520 0.376 1.00 85.75 359 ALA A CA 1
ATOM 2768 C C . ALA A 1 359 ? 10.752 14.906 0.427 1.00 85.75 359 ALA A C 1
ATOM 2770 O O . ALA A 1 359 ? 11.589 14.112 0.007 1.00 85.75 359 ALA A O 1
ATOM 2771 N N . LEU A 1 360 ? 11.117 16.057 1.007 1.00 86.25 360 LEU A N 1
ATOM 2772 C CA . LEU A 1 360 ? 12.509 16.504 1.200 1.00 86.25 360 LEU A CA 1
ATOM 2773 C C . LEU A 1 360 ? 13.204 15.802 2.393 1.00 86.25 360 LEU A C 1
ATOM 2775 O O . LEU A 1 360 ? 13.863 16.423 3.235 1.00 86.25 360 LEU A O 1
ATOM 2779 N N . ALA A 1 361 ? 13.041 14.484 2.488 1.00 83.31 361 ALA A N 1
ATOM 2780 C CA . ALA A 1 361 ? 13.655 13.632 3.500 1.00 83.31 361 ALA A CA 1
ATOM 2781 C C . ALA A 1 361 ? 15.013 13.085 3.032 1.00 83.31 361 ALA A C 1
ATOM 2783 O O . ALA A 1 361 ? 15.229 12.868 1.844 1.00 83.31 361 ALA A O 1
ATOM 2784 N N . ALA A 1 362 ? 15.914 12.786 3.976 1.00 82.69 362 ALA A N 1
ATOM 2785 C CA . ALA A 1 362 ? 17.237 12.215 3.686 1.00 82.69 362 ALA A CA 1
ATOM 2786 C C . ALA A 1 362 ? 17.165 10.941 2.820 1.00 82.69 362 ALA A C 1
ATOM 2788 O O . ALA A 1 362 ? 17.955 10.771 1.896 1.00 82.69 362 ALA A O 1
ATOM 2789 N N . ARG A 1 363 ? 16.159 10.090 3.071 1.00 86.12 363 ARG A N 1
ATOM 2790 C CA . ARG A 1 363 ? 15.903 8.860 2.304 1.00 86.12 363 ARG A CA 1
ATOM 2791 C C . ARG A 1 363 ? 15.602 9.140 0.830 1.00 86.12 363 ARG A C 1
ATOM 2793 O O . ARG A 1 363 ? 16.089 8.418 -0.029 1.00 86.12 363 ARG A O 1
ATOM 2800 N N . THR A 1 364 ? 14.873 10.215 0.533 1.00 89.94 364 THR A N 1
ATOM 2801 C CA . THR A 1 364 ? 14.577 10.637 -0.842 1.00 89.94 364 THR A CA 1
ATOM 2802 C C . THR A 1 364 ? 15.850 10.987 -1.602 1.00 89.94 364 THR A C 1
ATOM 2804 O O . THR A 1 364 ? 16.003 10.590 -2.751 1.00 89.94 364 THR A O 1
ATOM 2807 N N . TYR A 1 365 ? 16.793 11.684 -0.960 1.00 91.38 365 TYR A N 1
ATOM 2808 C CA . TYR A 1 365 ? 18.045 12.082 -1.609 1.00 91.38 365 TYR A CA 1
ATOM 2809 C C . TYR A 1 365 ? 18.918 10.889 -2.003 1.00 91.38 365 TYR A C 1
ATOM 2811 O O . TYR A 1 365 ? 19.560 10.946 -3.045 1.00 91.38 365 TYR A O 1
ATOM 2819 N N . ILE A 1 366 ? 18.899 9.795 -1.235 1.00 92.94 366 ILE A N 1
ATOM 2820 C CA . ILE A 1 366 ? 19.602 8.559 -1.609 1.00 92.94 366 ILE A CA 1
ATOM 2821 C C . ILE A 1 366 ? 19.067 8.020 -2.942 1.00 92.94 366 ILE A C 1
ATOM 2823 O O . ILE A 1 366 ? 19.852 7.726 -3.842 1.00 92.94 366 ILE A O 1
ATOM 2827 N N . PHE A 1 367 ? 17.742 7.942 -3.093 1.00 93.81 367 PHE A N 1
ATOM 2828 C CA . PHE A 1 367 ? 17.116 7.484 -4.335 1.00 93.81 367 PHE A CA 1
ATOM 2829 C C . PHE A 1 367 ? 17.274 8.482 -5.484 1.00 93.81 367 PHE A C 1
ATOM 2831 O O . PHE A 1 367 ? 17.461 8.055 -6.618 1.00 93.81 367 PHE A O 1
ATOM 2838 N N . ILE A 1 368 ? 17.281 9.793 -5.209 1.00 94.81 368 ILE A N 1
ATOM 2839 C CA . ILE A 1 368 ? 17.635 10.810 -6.212 1.00 94.81 368 ILE A CA 1
ATOM 2840 C C . ILE A 1 368 ? 19.048 10.552 -6.736 1.00 94.81 368 ILE A C 1
ATOM 2842 O O . ILE A 1 368 ? 19.239 10.506 -7.944 1.00 94.81 368 ILE A O 1
ATOM 2846 N N . ILE A 1 369 ? 20.032 10.372 -5.850 1.00 95.06 369 ILE A N 1
ATOM 2847 C CA . ILE A 1 369 ? 21.422 10.138 -6.257 1.00 95.06 369 ILE A CA 1
ATOM 2848 C C . ILE A 1 369 ? 21.514 8.846 -7.067 1.00 95.06 369 ILE A C 1
ATOM 2850 O O . ILE A 1 369 ? 22.058 8.877 -8.166 1.00 95.06 369 ILE A O 1
ATOM 2854 N N . LEU A 1 370 ? 20.938 7.743 -6.577 1.00 95.94 370 LEU A N 1
ATOM 2855 C CA . LEU A 1 370 ? 20.942 6.464 -7.289 1.00 95.94 370 LEU A CA 1
ATOM 2856 C C . LEU A 1 370 ? 20.338 6.591 -8.695 1.00 95.94 370 LEU A C 1
ATOM 2858 O O . LEU A 1 370 ? 20.947 6.158 -9.670 1.00 95.94 370 LEU A O 1
ATOM 2862 N N . PHE A 1 371 ? 19.177 7.237 -8.809 1.00 95.38 371 PHE A N 1
ATOM 2863 C CA . PHE A 1 371 ? 18.498 7.419 -10.088 1.00 95.38 371 PHE A CA 1
ATOM 2864 C C . PHE A 1 371 ? 19.254 8.370 -11.028 1.00 95.38 371 PHE A C 1
ATOM 2866 O O . PHE A 1 371 ? 19.284 8.143 -12.231 1.00 95.38 371 PHE A O 1
ATOM 2873 N N . VAL A 1 372 ? 19.918 9.409 -10.504 1.00 94.81 372 VAL A N 1
ATOM 2874 C CA . VAL A 1 372 ? 20.780 10.301 -11.301 1.00 94.81 372 VAL A CA 1
ATOM 2875 C C . VAL A 1 372 ? 22.006 9.559 -11.840 1.00 94.81 372 VAL A C 1
ATOM 2877 O O . VAL A 1 372 ? 22.407 9.831 -12.969 1.00 94.81 372 VAL A O 1
ATOM 2880 N N . MET A 1 373 ? 22.596 8.630 -11.081 1.00 94.62 373 MET A N 1
ATOM 2881 C CA . MET A 1 373 ? 23.725 7.819 -11.563 1.00 94.62 373 MET A CA 1
ATOM 2882 C C . MET A 1 373 ? 23.312 6.903 -12.724 1.00 94.62 373 MET A C 1
ATOM 2884 O O . MET A 1 373 ? 24.010 6.820 -13.737 1.00 94.62 373 MET A O 1
ATOM 2888 N N . ASP A 1 374 ? 22.156 6.253 -12.602 1.00 95.06 374 ASP A N 1
ATOM 2889 C CA . ASP A 1 374 ? 21.634 5.350 -13.628 1.00 95.06 374 ASP A CA 1
ATOM 2890 C C . ASP A 1 374 ? 21.146 6.110 -14.877 1.00 95.06 374 ASP A C 1
ATOM 2892 O O . ASP A 1 374 ? 21.651 5.917 -15.987 1.00 95.06 374 ASP A O 1
ATOM 2896 N N . LEU A 1 375 ? 20.250 7.088 -14.703 1.00 92.81 375 LEU A N 1
ATOM 2897 C CA . LEU A 1 375 ? 19.718 7.885 -15.813 1.00 92.81 375 LEU A CA 1
ATOM 2898 C C . LEU A 1 375 ? 20.795 8.763 -16.471 1.00 92.81 375 LEU A C 1
ATOM 2900 O O . LEU A 1 375 ? 20.780 8.964 -17.685 1.00 92.81 375 LEU A O 1
ATOM 2904 N N . GLY A 1 376 ? 21.787 9.223 -15.701 1.00 91.19 376 GLY A N 1
ATOM 2905 C CA . GLY A 1 376 ? 22.983 9.881 -16.229 1.00 91.19 376 GLY A CA 1
ATOM 2906 C C . GLY A 1 376 ? 23.777 8.999 -17.185 1.00 91.19 376 GLY A C 1
ATOM 2907 O O . GLY A 1 376 ? 24.264 9.474 -18.214 1.00 91.19 376 GLY A O 1
ATOM 2908 N N . SER A 1 377 ? 23.840 7.702 -16.897 1.00 92.75 377 SER A N 1
ATOM 2909 C CA . SER A 1 377 ? 24.491 6.712 -17.753 1.00 92.75 377 SER A CA 1
ATOM 2910 C C . SER A 1 377 ? 23.675 6.404 -19.011 1.00 92.75 377 SER A C 1
ATOM 2912 O O . SER A 1 377 ? 24.250 6.209 -20.080 1.00 92.75 377 SER A O 1
ATOM 2914 N N . CYS A 1 378 ? 22.343 6.494 -18.941 1.00 91.31 378 CYS A N 1
ATOM 2915 C CA . CYS A 1 378 ? 21.446 6.314 -20.092 1.00 91.31 378 CYS A CA 1
ATOM 2916 C C . CYS A 1 378 ? 21.629 7.364 -21.205 1.00 91.31 378 CYS A C 1
ATOM 2918 O O . CYS A 1 378 ? 21.139 7.169 -22.319 1.00 91.31 378 CYS A O 1
ATOM 2920 N N . THR A 1 379 ? 22.365 8.454 -20.959 1.00 89.38 379 THR A N 1
ATOM 2921 C CA . THR A 1 379 ? 22.660 9.497 -21.963 1.00 89.38 379 THR A CA 1
ATOM 2922 C C . THR A 1 379 ? 23.462 8.987 -23.164 1.00 89.38 379 THR A C 1
ATOM 2924 O O . THR A 1 379 ? 23.431 9.615 -24.223 1.00 89.38 379 THR A O 1
ATOM 2927 N N . ILE A 1 380 ? 24.121 7.826 -23.049 1.00 89.50 380 ILE A N 1
ATOM 2928 C CA . ILE A 1 380 ? 24.736 7.134 -24.193 1.00 89.50 380 ILE A CA 1
ATOM 2929 C C . ILE A 1 380 ? 23.727 6.866 -25.322 1.00 89.50 380 ILE A C 1
ATOM 2931 O O . ILE A 1 380 ? 24.109 6.880 -26.491 1.00 89.50 380 ILE A O 1
ATOM 2935 N N . SER A 1 381 ? 22.441 6.671 -24.995 1.00 88.50 381 SER A N 1
ATOM 2936 C CA . SER A 1 381 ? 21.379 6.346 -25.957 1.00 88.50 381 SER A CA 1
ATOM 2937 C C . SER A 1 381 ? 21.263 7.367 -27.091 1.00 88.50 381 SER A C 1
ATOM 2939 O O . SER A 1 381 ? 21.004 6.989 -28.233 1.00 88.50 381 SER A O 1
ATOM 2941 N N . TYR A 1 382 ? 21.564 8.639 -26.813 1.00 86.62 382 TYR A N 1
ATOM 2942 C CA . TYR A 1 382 ? 21.557 9.725 -27.797 1.00 86.62 382 TYR A CA 1
ATOM 2943 C C . TYR A 1 382 ? 22.639 9.568 -28.873 1.00 86.62 382 TYR A C 1
ATOM 2945 O O . TYR A 1 382 ? 22.522 10.121 -29.965 1.00 86.62 382 TYR A O 1
ATOM 2953 N N . PHE A 1 383 ? 23.700 8.822 -28.563 1.00 88.25 383 PHE A N 1
ATOM 2954 C CA . PHE A 1 383 ? 24.905 8.718 -29.376 1.00 88.25 383 PHE A CA 1
ATOM 2955 C C . PHE A 1 383 ? 25.170 7.297 -29.882 1.00 88.25 383 PHE A C 1
ATOM 2957 O O . PHE A 1 383 ? 26.162 7.100 -30.582 1.00 88.25 383 PHE A O 1
ATOM 2964 N N . ILE A 1 384 ? 24.288 6.323 -29.609 1.00 90.25 384 ILE A N 1
ATOM 2965 C CA . ILE A 1 384 ? 24.456 4.927 -30.053 1.00 90.25 384 ILE A CA 1
ATOM 2966 C C . ILE A 1 384 ? 24.739 4.838 -31.563 1.00 90.25 384 ILE A C 1
ATOM 2968 O O . ILE A 1 384 ? 25.745 4.222 -31.913 1.00 90.25 384 ILE A O 1
ATOM 2972 N N . PRO A 1 385 ? 23.965 5.465 -32.478 1.00 90.00 385 PRO A N 1
ATOM 2973 C CA . PRO A 1 385 ? 24.262 5.368 -33.910 1.00 90.00 385 PRO A CA 1
ATOM 2974 C C . PRO A 1 385 ? 25.641 5.934 -34.269 1.00 90.00 385 PRO A C 1
ATOM 2976 O O . PRO A 1 385 ? 26.337 5.392 -35.123 1.00 90.00 385 PRO A O 1
ATOM 2979 N N . THR A 1 386 ? 26.070 7.006 -33.598 1.00 88.62 386 THR A N 1
ATOM 2980 C CA . THR A 1 386 ? 27.389 7.622 -33.800 1.00 88.62 386 THR A CA 1
ATOM 2981 C C . THR A 1 386 ? 28.515 6.703 -33.326 1.00 88.62 386 THR A C 1
ATOM 2983 O O . THR A 1 386 ? 29.513 6.548 -34.030 1.00 88.62 386 THR A O 1
ATOM 2986 N N . ILE A 1 387 ? 28.337 6.058 -32.171 1.00 89.38 387 ILE A N 1
ATOM 2987 C CA . ILE A 1 387 ? 29.280 5.087 -31.603 1.00 89.38 387 ILE A CA 1
ATOM 2988 C C . ILE A 1 387 ? 29.368 3.845 -32.495 1.00 89.38 387 ILE A C 1
ATOM 2990 O O . ILE A 1 387 ? 30.452 3.394 -32.834 1.00 89.38 387 ILE A O 1
ATOM 2994 N N . VAL A 1 388 ? 28.239 3.317 -32.963 1.00 90.94 388 VAL A N 1
ATOM 2995 C CA . VAL A 1 388 ? 28.243 2.172 -33.881 1.00 90.94 388 VAL A CA 1
ATOM 2996 C C . VAL A 1 388 ? 28.864 2.554 -35.228 1.00 90.94 388 VAL A C 1
ATOM 2998 O O . VAL A 1 388 ? 29.599 1.770 -35.822 1.00 90.94 388 VAL A O 1
ATOM 3001 N N . LYS A 1 389 ? 28.657 3.779 -35.715 1.00 90.00 389 LYS A N 1
ATOM 3002 C CA . LYS A 1 389 ? 29.304 4.255 -36.944 1.00 90.00 389 LYS A CA 1
ATOM 3003 C C . LYS A 1 389 ? 30.833 4.308 -36.821 1.00 90.00 389 LYS A C 1
ATOM 3005 O O . LYS A 1 389 ? 31.516 3.979 -37.790 1.00 90.00 389 LYS A O 1
ATOM 3010 N N . SER A 1 390 ? 31.390 4.663 -35.657 1.00 87.38 390 SER A N 1
ATOM 3011 C CA . SER A 1 390 ? 32.852 4.654 -35.456 1.00 87.38 390 SER A CA 1
ATOM 3012 C C . SER A 1 390 ? 33.460 3.248 -35.487 1.00 87.38 390 SER A C 1
ATOM 3014 O O . SER A 1 390 ? 34.652 3.111 -35.750 1.00 87.38 390 SER A O 1
ATOM 3016 N N . MET A 1 391 ? 32.643 2.207 -35.296 1.00 88.75 391 MET A N 1
ATOM 3017 C CA . MET A 1 391 ? 33.037 0.797 -35.394 1.00 88.75 391 MET A CA 1
ATOM 3018 C C . MET A 1 391 ? 33.152 0.292 -36.846 1.00 88.75 391 MET A C 1
ATOM 3020 O O . MET A 1 391 ? 33.411 -0.890 -37.065 1.00 88.75 391 MET A O 1
ATOM 3024 N N . GLY A 1 392 ? 32.956 1.165 -37.843 1.00 87.38 392 GLY A N 1
ATOM 3025 C CA . GLY A 1 392 ? 33.113 0.851 -39.269 1.00 87.38 392 GLY A CA 1
ATOM 3026 C C . GLY A 1 392 ? 31.806 0.572 -40.018 1.00 87.38 392 GLY A C 1
ATOM 3027 O O . GLY A 1 392 ? 31.843 0.247 -41.204 1.00 87.38 392 GLY A O 1
ATOM 3028 N N . TYR A 1 393 ? 30.648 0.717 -39.368 1.00 89.88 393 TYR A N 1
ATOM 3029 C CA . TYR A 1 393 ? 29.349 0.590 -40.032 1.00 89.88 393 TYR A CA 1
ATOM 3030 C C . TYR A 1 393 ? 28.992 1.853 -40.829 1.00 89.88 393 TYR A C 1
ATOM 3032 O O . TYR A 1 393 ? 29.321 2.979 -40.451 1.00 89.88 393 TYR A O 1
ATOM 3040 N N . THR A 1 394 ? 28.261 1.683 -41.934 1.00 90.69 394 THR A N 1
ATOM 3041 C CA . THR A 1 394 ? 27.714 2.814 -42.700 1.00 90.69 394 THR A CA 1
ATOM 3042 C C . THR A 1 394 ? 26.658 3.566 -41.888 1.00 90.69 394 THR A C 1
ATOM 3044 O O . THR A 1 394 ? 26.081 3.028 -40.945 1.00 90.69 394 THR A O 1
ATOM 3047 N N . SER A 1 395 ? 26.356 4.813 -42.267 1.00 85.62 395 SER A N 1
ATOM 3048 C CA . SER A 1 395 ? 25.390 5.644 -41.527 1.00 85.62 395 SER A CA 1
ATOM 3049 C C . SER A 1 395 ? 23.998 5.011 -41.422 1.00 85.62 395 SER A C 1
ATOM 3051 O O . SER A 1 395 ? 23.341 5.184 -40.404 1.00 85.62 395 SER A O 1
ATOM 3053 N N . VAL A 1 396 ? 23.566 4.281 -42.456 1.00 87.88 396 VAL A N 1
ATOM 3054 C CA . VAL A 1 396 ? 22.275 3.576 -42.483 1.00 87.88 396 VAL A CA 1
ATOM 3055 C C . VAL A 1 396 ? 22.350 2.293 -41.657 1.00 87.88 396 VAL A C 1
ATOM 3057 O O . VAL A 1 396 ? 21.483 2.042 -40.825 1.00 87.88 396 VAL A O 1
ATOM 3060 N N . MET A 1 397 ? 23.418 1.503 -41.822 1.00 90.38 397 MET A N 1
ATOM 3061 C CA . MET A 1 397 ? 23.577 0.259 -41.068 1.00 90.38 397 MET A CA 1
ATOM 3062 C C . MET A 1 397 ? 23.712 0.518 -39.564 1.00 90.38 397 MET A C 1
ATOM 3064 O O . MET A 1 397 ? 23.157 -0.227 -38.765 1.00 90.38 397 MET A O 1
ATOM 3068 N N . ALA A 1 398 ? 24.376 1.604 -39.164 1.00 90.19 398 ALA A N 1
ATOM 3069 C CA . ALA A 1 398 ? 24.484 2.005 -37.765 1.00 90.19 398 ALA A CA 1
ATOM 3070 C C . ALA A 1 398 ? 23.113 2.262 -37.107 1.00 90.19 398 ALA A C 1
ATOM 3072 O O . ALA A 1 398 ? 22.963 1.980 -35.921 1.00 90.19 398 ALA A O 1
ATOM 3073 N N . GLN A 1 399 ? 22.108 2.727 -37.866 1.00 90.44 399 GLN A N 1
ATOM 3074 C CA . GLN A 1 399 ? 20.734 2.868 -37.367 1.00 90.44 399 GLN A CA 1
ATOM 3075 C C . GLN A 1 399 ? 20.075 1.504 -37.144 1.00 90.44 399 GLN A C 1
ATOM 3077 O O . GLN A 1 399 ? 19.541 1.251 -36.066 1.00 90.44 399 GLN A O 1
ATOM 3082 N N . TYR A 1 400 ? 20.181 0.577 -38.103 1.00 91.69 400 TYR A N 1
ATOM 3083 C CA . TYR A 1 400 ? 19.645 -0.782 -37.936 1.00 91.69 400 TYR A CA 1
ATOM 3084 C C . TYR A 1 400 ? 20.326 -1.555 -36.806 1.00 91.69 400 TYR A C 1
ATOM 3086 O O . TYR A 1 400 ? 19.676 -2.310 -36.086 1.00 91.69 400 TYR A O 1
ATOM 3094 N N . MET A 1 401 ? 21.617 -1.319 -36.587 1.00 92.19 401 MET A N 1
ATOM 3095 C CA . MET A 1 401 ? 22.377 -1.917 -35.491 1.00 92.19 401 MET A CA 1
ATOM 3096 C C . MET A 1 401 ? 21.961 -1.402 -34.104 1.00 92.19 401 MET A C 1
ATOM 3098 O O . MET A 1 401 ? 22.429 -1.934 -33.101 1.00 92.19 401 MET A O 1
ATOM 3102 N N . THR A 1 402 ? 21.051 -0.431 -33.998 1.00 92.44 402 THR A N 1
ATOM 3103 C CA . THR A 1 402 ? 20.410 -0.108 -32.713 1.00 92.44 402 THR A CA 1
ATOM 3104 C C . THR A 1 402 ? 19.317 -1.108 -32.327 1.00 92.44 402 THR A C 1
ATOM 3106 O O . THR A 1 402 ? 19.066 -1.301 -31.140 1.00 92.44 402 THR A O 1
ATOM 3109 N N . ILE A 1 403 ? 18.713 -1.810 -33.295 1.00 92.88 403 ILE A N 1
ATOM 3110 C CA . ILE A 1 403 ? 17.611 -2.752 -33.050 1.00 92.88 403 ILE A CA 1
ATOM 3111 C C . ILE A 1 403 ? 18.040 -3.885 -32.103 1.00 92.88 403 ILE A C 1
ATOM 3113 O O . ILE A 1 403 ? 17.357 -4.085 -31.098 1.00 92.88 403 ILE A O 1
ATOM 3117 N N . PRO A 1 404 ? 19.163 -4.605 -32.331 1.00 94.19 404 PRO A N 1
ATOM 3118 C CA . PRO A 1 404 ? 19.570 -5.681 -31.428 1.00 94.19 404 PRO A CA 1
ATOM 3119 C C . PRO A 1 404 ? 19.882 -5.187 -30.013 1.00 94.19 404 PRO A C 1
ATOM 3121 O O . PRO A 1 404 ? 19.561 -5.879 -29.052 1.00 94.19 404 PRO A O 1
ATOM 3124 N N . ILE A 1 405 ? 20.440 -3.979 -29.876 1.00 94.25 405 ILE A N 1
ATOM 3125 C CA . ILE A 1 405 ? 20.747 -3.363 -28.577 1.00 94.25 405 ILE A CA 1
ATOM 3126 C C . ILE A 1 405 ? 19.463 -3.231 -27.747 1.00 94.25 405 ILE A C 1
ATOM 3128 O O . ILE A 1 405 ? 19.404 -3.690 -26.606 1.00 94.25 405 ILE A O 1
ATOM 3132 N N . TRP A 1 406 ? 18.411 -2.663 -28.339 1.00 93.19 406 TRP A N 1
ATOM 3133 C CA . TRP A 1 406 ? 17.122 -2.503 -27.669 1.00 93.19 406 TRP A CA 1
ATOM 3134 C C . TRP A 1 406 ? 16.405 -3.839 -27.442 1.00 93.19 406 TRP A C 1
ATOM 3136 O O . TRP A 1 406 ? 15.826 -4.042 -26.380 1.00 93.19 406 TRP A O 1
ATOM 3146 N N . MET A 1 407 ? 16.483 -4.789 -28.379 1.00 92.62 407 MET A N 1
ATOM 3147 C CA . MET A 1 407 ? 15.861 -6.111 -28.212 1.00 92.62 407 MET A CA 1
ATOM 3148 C C . MET A 1 407 ? 16.485 -6.917 -27.069 1.00 92.62 407 MET A C 1
ATOM 3150 O O . MET A 1 407 ? 15.757 -7.529 -26.289 1.00 92.62 407 MET A O 1
ATOM 3154 N N . VAL A 1 408 ? 17.815 -6.887 -26.924 1.00 94.00 408 VAL A N 1
ATOM 3155 C CA . VAL A 1 408 ? 18.497 -7.500 -25.773 1.00 94.00 408 VAL A CA 1
ATOM 3156 C C . VAL A 1 408 ? 18.052 -6.820 -24.478 1.00 94.00 408 VAL A C 1
ATOM 3158 O O . VAL A 1 408 ? 17.724 -7.509 -23.512 1.00 94.00 408 VAL A O 1
ATOM 3161 N N . GLY A 1 409 ? 17.946 -5.488 -24.477 1.00 91.62 409 GLY A N 1
ATOM 3162 C CA . GLY A 1 409 ? 17.409 -4.743 -23.340 1.00 91.62 409 GLY A CA 1
ATOM 3163 C C . GLY A 1 409 ? 15.980 -5.138 -22.971 1.00 91.62 409 GLY A C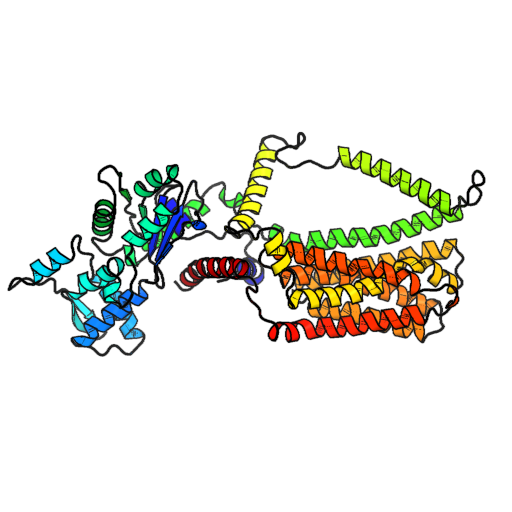 1
ATOM 3164 O O . GLY A 1 409 ? 15.691 -5.308 -21.792 1.00 91.62 409 GLY A O 1
ATOM 3165 N N . ALA A 1 410 ? 15.102 -5.361 -23.951 1.00 90.44 410 ALA A N 1
ATOM 3166 C CA . ALA A 1 410 ? 13.718 -5.760 -23.700 1.00 90.44 410 ALA A CA 1
ATOM 3167 C C . ALA A 1 410 ? 13.638 -7.142 -23.036 1.00 90.44 410 ALA A C 1
ATOM 3169 O O . ALA A 1 410 ? 12.876 -7.332 -22.090 1.00 90.44 410 ALA A O 1
ATOM 3170 N N . VAL A 1 411 ? 14.456 -8.095 -23.495 1.00 91.31 411 VAL A N 1
ATOM 3171 C CA . VAL A 1 411 ? 14.524 -9.443 -22.910 1.00 91.31 411 VAL A CA 1
ATOM 3172 C C . VAL A 1 411 ? 15.020 -9.386 -21.463 1.00 91.31 411 VAL A C 1
ATOM 3174 O O . VAL A 1 411 ? 14.390 -9.969 -20.582 1.00 91.31 411 VAL A O 1
ATOM 3177 N N . PHE A 1 412 ? 16.107 -8.654 -21.202 1.00 91.94 412 PHE A N 1
ATOM 3178 C CA . PHE A 1 412 ? 16.638 -8.479 -19.846 1.00 91.94 412 PHE A CA 1
ATOM 3179 C C . PHE A 1 412 ? 15.629 -7.803 -18.924 1.00 91.94 412 PHE A C 1
ATOM 3181 O O . PHE A 1 412 ? 15.401 -8.291 -17.819 1.00 91.94 412 PHE A O 1
ATOM 3188 N N . LEU A 1 413 ? 14.983 -6.737 -19.398 1.00 89.75 413 LEU A N 1
ATOM 3189 C CA . LEU A 1 413 ? 13.999 -5.993 -18.626 1.00 89.75 413 LEU A CA 1
ATOM 3190 C C . LEU A 1 413 ? 12.830 -6.884 -18.202 1.00 89.75 413 LEU A C 1
ATOM 3192 O O . LEU A 1 413 ? 12.463 -6.866 -17.029 1.00 89.75 413 LEU A O 1
ATOM 3196 N N . VAL A 1 414 ? 12.265 -7.681 -19.113 1.00 87.69 414 VAL A N 1
ATOM 3197 C CA . VAL A 1 414 ? 11.144 -8.580 -18.793 1.00 87.69 414 VAL A CA 1
ATOM 3198 C C . VAL A 1 414 ? 11.569 -9.653 -17.791 1.00 87.69 414 VAL A C 1
ATOM 3200 O O . VAL A 1 414 ? 10.888 -9.846 -16.785 1.00 87.69 414 VAL A O 1
ATOM 3203 N N . ILE A 1 415 ? 12.702 -10.322 -18.032 1.00 88.88 415 ILE A N 1
ATOM 3204 C CA . ILE A 1 415 ? 13.181 -11.409 -17.168 1.00 88.88 415 ILE A CA 1
ATOM 3205 C C . ILE A 1 415 ? 13.497 -10.880 -15.767 1.00 88.88 415 ILE A C 1
ATOM 3207 O O . ILE A 1 415 ? 12.989 -11.413 -14.786 1.00 88.88 415 ILE A O 1
ATOM 3211 N N . LEU A 1 416 ? 14.298 -9.818 -15.666 1.00 89.06 416 LEU A N 1
ATOM 3212 C CA . LEU A 1 416 ? 14.763 -9.303 -14.380 1.00 89.06 416 LEU A CA 1
ATOM 3213 C C . LEU A 1 416 ? 13.681 -8.538 -13.618 1.00 89.06 416 LEU A C 1
ATOM 3215 O O . LEU A 1 416 ? 13.704 -8.549 -12.391 1.00 89.06 416 LEU A O 1
ATOM 3219 N N . SER A 1 417 ? 12.712 -7.919 -14.304 1.00 84.75 417 SER A N 1
ATOM 3220 C CA . SER A 1 417 ? 11.525 -7.374 -13.627 1.00 84.75 417 SER A CA 1
ATOM 3221 C C . SER A 1 417 ? 10.691 -8.492 -13.013 1.00 84.75 417 SER A C 1
ATOM 3223 O O . SER A 1 417 ? 10.297 -8.393 -11.856 1.00 84.75 417 SER A O 1
ATOM 3225 N N . TYR A 1 418 ? 10.468 -9.577 -13.763 1.00 81.88 418 TYR A N 1
ATOM 3226 C CA . TYR A 1 418 ? 9.718 -10.727 -13.268 1.00 81.88 418 TYR A CA 1
ATOM 3227 C C . TYR A 1 418 ? 10.409 -11.383 -12.069 1.00 81.88 418 TYR A C 1
ATOM 3229 O O . TYR A 1 418 ? 9.759 -11.658 -11.063 1.00 81.88 418 TYR A O 1
ATOM 3237 N N . THR A 1 419 ? 11.725 -11.605 -12.134 1.00 84.06 419 THR A N 1
ATOM 3238 C CA . THR A 1 419 ? 12.457 -12.201 -11.008 1.00 84.06 419 THR A CA 1
ATOM 3239 C C . THR A 1 419 ? 12.556 -11.256 -9.814 1.00 84.06 419 THR A C 1
ATOM 3241 O O . THR A 1 419 ? 12.458 -11.727 -8.687 1.00 84.06 419 THR A O 1
ATOM 3244 N N . ALA A 1 420 ? 12.690 -9.942 -10.029 1.00 84.88 420 ALA A N 1
ATOM 3245 C CA . ALA A 1 420 ? 12.709 -8.962 -8.943 1.00 84.88 420 ALA A CA 1
ATOM 3246 C C . ALA A 1 420 ? 11.379 -8.917 -8.183 1.00 84.88 420 ALA A C 1
ATOM 3248 O O . ALA A 1 420 ? 11.380 -8.800 -6.958 1.00 84.88 420 ALA A O 1
ATOM 3249 N N . ASP A 1 421 ? 10.259 -9.036 -8.898 1.00 77.88 421 ASP A N 1
ATOM 3250 C CA . ASP A 1 421 ? 8.940 -9.135 -8.280 1.00 77.88 421 ASP A CA 1
ATOM 3251 C C . ASP A 1 421 ? 8.756 -10.493 -7.581 1.00 77.88 421 ASP A C 1
ATOM 3253 O O . ASP A 1 421 ? 8.247 -10.532 -6.465 1.00 77.88 421 ASP A O 1
ATOM 3257 N N . ALA A 1 422 ? 9.232 -11.594 -8.176 1.00 73.12 422 ALA A N 1
ATOM 3258 C CA . ALA A 1 422 ? 9.115 -12.933 -7.594 1.00 73.12 422 ALA A CA 1
ATOM 3259 C C . ALA A 1 422 ? 9.953 -13.133 -6.318 1.00 73.12 422 ALA A C 1
ATOM 3261 O O . ALA A 1 422 ? 9.536 -13.869 -5.427 1.00 73.12 422 ALA A O 1
ATOM 3262 N N . THR A 1 423 ? 11.136 -12.518 -6.215 1.00 77.69 423 THR A N 1
ATOM 3263 C CA . THR A 1 423 ? 11.977 -12.632 -5.011 1.00 77.69 423 THR A CA 1
ATOM 3264 C C . THR A 1 423 ? 11.714 -11.534 -3.983 1.00 77.69 423 THR A C 1
ATOM 3266 O O . THR A 1 423 ? 12.168 -11.657 -2.849 1.00 77.69 423 THR A O 1
ATOM 3269 N N . GLY A 1 424 ? 11.072 -10.427 -4.373 1.00 71.69 424 GLY A N 1
ATOM 3270 C CA . GLY A 1 424 ? 10.926 -9.222 -3.546 1.00 71.69 424 GLY A CA 1
ATOM 3271 C C . GLY A 1 424 ? 12.241 -8.468 -3.273 1.00 71.69 424 GLY A C 1
ATOM 3272 O O . GLY A 1 424 ? 12.236 -7.397 -2.666 1.00 71.69 424 GLY A O 1
ATOM 3273 N N . ASP A 1 425 ? 13.380 -8.984 -3.746 1.00 79.31 425 ASP A N 1
ATOM 3274 C CA . ASP A 1 425 ? 14.723 -8.472 -3.458 1.00 79.31 425 ASP A CA 1
ATOM 3275 C C . ASP A 1 425 ? 15.228 -7.546 -4.575 1.00 79.31 425 ASP A C 1
ATOM 3277 O O . ASP A 1 425 ? 16.124 -7.877 -5.362 1.00 79.31 425 ASP A O 1
ATOM 3281 N N . ARG A 1 426 ? 14.681 -6.325 -4.627 1.00 85.19 426 ARG A N 1
ATOM 3282 C CA . ARG A 1 426 ? 15.042 -5.315 -5.647 1.00 85.19 426 ARG A CA 1
ATOM 3283 C C . ARG A 1 426 ? 16.491 -4.848 -5.563 1.00 85.19 426 ARG A C 1
ATOM 3285 O O . ARG A 1 426 ? 17.101 -4.553 -6.587 1.00 85.19 426 ARG A O 1
ATOM 3292 N N . ARG A 1 427 ? 17.066 -4.837 -4.356 1.00 89.62 427 ARG A N 1
ATOM 3293 C CA . ARG A 1 427 ? 18.460 -4.441 -4.098 1.00 89.62 427 ARG A CA 1
ATOM 3294 C C . ARG A 1 427 ? 19.437 -5.173 -5.020 1.00 89.62 427 ARG A C 1
ATOM 3296 O O . ARG A 1 427 ? 20.201 -4.530 -5.730 1.00 89.62 427 ARG A O 1
ATOM 3303 N N . TRP A 1 428 ? 19.416 -6.505 -4.998 1.00 92.56 428 TRP A N 1
ATOM 3304 C CA . TRP A 1 428 ? 20.396 -7.315 -5.724 1.00 92.56 428 TRP A CA 1
ATOM 3305 C C . TRP A 1 428 ? 20.162 -7.314 -7.230 1.00 92.56 428 TRP A C 1
ATOM 3307 O O . TRP A 1 428 ? 21.126 -7.357 -7.988 1.00 92.56 428 TRP A O 1
ATOM 3317 N N . HIS A 1 429 ? 18.910 -7.168 -7.665 1.00 94.12 429 HIS A N 1
ATOM 3318 C CA . HIS A 1 429 ? 18.587 -6.997 -9.078 1.00 94.12 429 HIS A CA 1
ATOM 3319 C C . HIS A 1 429 ? 19.141 -5.675 -9.624 1.00 94.12 429 HIS A C 1
ATOM 3321 O O . HIS A 1 429 ? 19.806 -5.674 -10.659 1.00 94.12 429 HIS A O 1
ATOM 3327 N N . ILE A 1 430 ? 18.946 -4.563 -8.905 1.00 95.62 430 ILE A N 1
ATOM 3328 C CA . ILE A 1 430 ? 19.473 -3.248 -9.301 1.00 95.62 430 ILE A CA 1
ATOM 3329 C C . ILE A 1 430 ? 21.004 -3.252 -9.279 1.00 95.62 430 ILE A C 1
ATOM 3331 O O . ILE A 1 430 ? 21.625 -2.848 -10.259 1.00 95.62 430 ILE A O 1
ATOM 3335 N N . THR A 1 431 ? 21.618 -3.742 -8.196 1.00 96.62 431 THR A N 1
ATOM 3336 C CA . THR A 1 431 ? 23.081 -3.856 -8.097 1.00 96.62 431 THR A CA 1
ATOM 3337 C C . THR A 1 431 ? 23.643 -4.698 -9.242 1.00 96.62 431 THR A C 1
ATOM 3339 O O . THR A 1 431 ? 24.542 -4.231 -9.929 1.00 96.62 431 THR A O 1
ATOM 3342 N N . GLY A 1 432 ? 23.064 -5.868 -9.529 1.00 96.12 432 GLY A N 1
ATOM 3343 C CA . GLY A 1 432 ? 23.510 -6.726 -10.628 1.00 96.12 432 GLY A CA 1
ATOM 3344 C C . GLY A 1 432 ? 23.392 -6.071 -12.009 1.00 96.12 432 GLY A C 1
ATOM 3345 O O . GLY A 1 432 ? 24.293 -6.214 -12.832 1.00 96.12 432 GLY A O 1
ATOM 3346 N N . CYS A 1 433 ? 22.324 -5.306 -12.263 1.00 96.44 433 CYS A N 1
ATOM 3347 C CA . CYS A 1 433 ? 22.156 -4.563 -13.518 1.00 96.44 433 CYS A CA 1
ATOM 3348 C C . CYS A 1 433 ? 23.216 -3.466 -13.696 1.00 96.44 433 CYS A C 1
ATOM 3350 O O . CYS A 1 433 ? 23.789 -3.311 -14.781 1.00 96.44 433 CYS A O 1
ATOM 3352 N N . LEU A 1 434 ? 23.482 -2.705 -12.632 1.00 97.56 434 LEU A N 1
ATOM 3353 C CA . LEU A 1 434 ? 24.472 -1.631 -12.644 1.00 97.56 434 LEU A CA 1
ATOM 3354 C C . LEU A 1 434 ? 25.905 -2.179 -12.698 1.00 97.56 434 LEU A C 1
ATOM 3356 O O . LEU A 1 434 ? 26.721 -1.642 -13.442 1.00 97.56 434 LEU A O 1
ATOM 3360 N N . ASP A 1 435 ? 26.195 -3.285 -12.011 1.00 97.12 435 ASP A N 1
ATOM 3361 C CA . ASP A 1 435 ? 27.490 -3.975 -12.073 1.00 97.12 435 ASP A CA 1
ATOM 3362 C C . ASP A 1 435 ? 27.754 -4.568 -13.460 1.00 97.12 435 ASP A C 1
ATOM 3364 O O . ASP A 1 435 ? 28.844 -4.399 -14.009 1.00 97.12 435 ASP A O 1
ATOM 3368 N N . LEU A 1 436 ? 26.752 -5.210 -14.074 1.00 96.94 436 LEU A N 1
ATOM 3369 C CA . LEU A 1 436 ? 26.850 -5.679 -15.457 1.00 96.94 436 LEU A CA 1
ATOM 3370 C C . LEU A 1 436 ? 27.190 -4.515 -16.392 1.00 96.94 436 LEU A C 1
ATOM 3372 O O . LEU A 1 436 ? 28.089 -4.624 -17.228 1.00 96.94 436 LEU A O 1
ATOM 3376 N N . SER A 1 437 ? 26.500 -3.388 -16.216 1.00 96.88 437 SER A N 1
ATOM 3377 C CA . SER A 1 437 ? 26.723 -2.180 -17.004 1.00 96.88 437 SER A CA 1
ATOM 3378 C C . SER A 1 437 ? 28.142 -1.637 -16.810 1.00 96.88 437 SER A C 1
ATOM 3380 O O . SER A 1 437 ? 28.833 -1.358 -17.789 1.00 96.88 437 SER A O 1
ATOM 3382 N N . PHE A 1 438 ? 28.613 -1.573 -15.565 1.00 97.31 438 PHE A N 1
ATOM 3383 C CA . PHE A 1 438 ? 29.964 -1.148 -15.215 1.00 97.31 438 PHE A CA 1
ATOM 3384 C C . PHE A 1 438 ? 31.032 -2.026 -15.877 1.00 97.31 438 PHE A C 1
ATOM 3386 O O . PHE A 1 438 ? 31.914 -1.511 -16.568 1.00 97.31 438 PHE A O 1
ATOM 3393 N N . ILE A 1 439 ? 30.916 -3.352 -15.758 1.00 96.75 439 ILE A N 1
ATOM 3394 C CA . ILE A 1 439 ? 31.841 -4.304 -16.388 1.00 96.75 439 ILE A CA 1
ATOM 3395 C C . ILE A 1 439 ? 31.855 -4.110 -17.909 1.00 96.75 439 ILE A C 1
ATOM 3397 O O . ILE A 1 439 ? 32.928 -4.033 -18.509 1.00 96.75 439 ILE A O 1
ATOM 3401 N N . CYS A 1 440 ? 30.686 -3.952 -18.538 1.00 96.00 440 CYS A N 1
ATOM 3402 C CA . CYS A 1 440 ? 30.597 -3.716 -19.979 1.00 96.00 440 CYS A CA 1
ATOM 3403 C C . CYS A 1 440 ? 31.317 -2.426 -20.400 1.00 96.00 440 CYS A C 1
ATOM 3405 O O . CYS A 1 440 ? 32.026 -2.436 -21.407 1.00 96.00 440 CYS A O 1
ATOM 3407 N N . THR A 1 441 ? 31.213 -1.335 -19.627 1.00 94.25 441 THR A N 1
ATOM 3408 C CA . THR A 1 441 ? 31.956 -0.096 -19.934 1.00 94.25 441 THR A CA 1
ATOM 3409 C C . THR A 1 441 ? 33.472 -0.286 -19.867 1.00 94.25 441 THR A C 1
ATOM 3411 O O . THR A 1 441 ? 34.179 0.198 -20.751 1.00 94.25 441 THR A O 1
ATOM 3414 N N . ILE A 1 442 ? 33.979 -1.050 -18.891 1.00 94.19 442 ILE A N 1
ATOM 3415 C CA . ILE A 1 442 ? 35.411 -1.369 -18.778 1.00 94.19 442 ILE A CA 1
ATOM 3416 C C . ILE A 1 442 ? 35.880 -2.150 -20.007 1.00 94.19 442 ILE A C 1
ATOM 3418 O O . ILE A 1 442 ? 36.912 -1.822 -20.598 1.00 94.19 442 ILE A O 1
ATOM 3422 N N . VAL A 1 443 ? 35.115 -3.160 -20.428 1.00 93.62 443 VAL A N 1
ATOM 3423 C CA . VAL A 1 443 ? 35.451 -3.959 -21.615 1.00 93.62 443 VAL A CA 1
ATOM 3424 C C . VAL A 1 443 ? 35.424 -3.092 -22.877 1.00 93.62 443 VAL A C 1
ATOM 3426 O O . VAL A 1 443 ? 36.349 -3.168 -23.680 1.00 93.62 443 VAL A O 1
ATOM 3429 N N . CYS A 1 444 ? 34.434 -2.208 -23.032 1.00 90.81 444 CYS A N 1
ATOM 3430 C CA . CYS A 1 444 ? 34.356 -1.292 -24.174 1.00 90.81 444 CYS A CA 1
ATOM 3431 C C . CYS A 1 444 ? 35.560 -0.340 -24.275 1.00 90.81 444 CYS A C 1
ATOM 3433 O O . CYS A 1 444 ? 35.995 -0.037 -25.385 1.00 90.81 444 CYS A O 1
ATOM 3435 N N . VAL A 1 445 ? 36.106 0.113 -23.141 1.00 90.06 445 VAL A N 1
ATOM 3436 C CA . VAL A 1 445 ? 37.286 0.998 -23.099 1.00 90.06 445 VAL A CA 1
ATOM 3437 C C . VAL A 1 445 ? 38.588 0.237 -23.353 1.00 90.06 445 VAL A C 1
ATOM 3439 O O . VAL A 1 445 ? 39.501 0.770 -23.979 1.00 90.06 445 VAL A O 1
ATOM 3442 N N . THR A 1 446 ? 38.697 -0.997 -22.859 1.00 88.81 446 THR A N 1
ATOM 3443 C CA . THR A 1 446 ? 39.950 -1.772 -22.887 1.00 88.81 446 THR A CA 1
ATOM 3444 C C . THR A 1 446 ? 40.127 -2.598 -24.159 1.00 88.81 446 THR A C 1
ATOM 3446 O O . THR A 1 446 ? 41.256 -2.831 -24.591 1.00 88.81 446 THR A O 1
ATOM 3449 N N . VAL A 1 447 ? 39.032 -3.037 -24.781 1.00 88.56 447 VAL A N 1
ATOM 3450 C CA . VAL A 1 447 ? 39.060 -3.918 -25.950 1.00 88.56 447 VAL A CA 1
ATOM 3451 C C . VAL A 1 447 ? 38.830 -3.118 -27.226 1.00 88.56 447 VAL A C 1
ATOM 3453 O O . VAL A 1 447 ? 37.736 -2.630 -27.472 1.00 88.56 447 VAL A O 1
ATOM 3456 N N . GLY A 1 448 ? 39.838 -3.064 -28.100 1.00 82.19 448 GLY A N 1
ATOM 3457 C CA . GLY A 1 448 ? 39.759 -2.375 -29.399 1.00 82.19 448 GLY A CA 1
ATOM 3458 C C . GLY A 1 448 ? 39.027 -3.139 -30.515 1.00 82.19 448 GLY A C 1
ATOM 3459 O O . GLY A 1 448 ? 39.091 -2.741 -31.675 1.00 82.19 448 GLY A O 1
ATOM 3460 N N . ASN A 1 449 ? 38.373 -4.266 -30.212 1.00 89.75 449 ASN A N 1
ATOM 3461 C CA . ASN A 1 449 ? 37.643 -5.056 -31.206 1.00 89.75 449 ASN A CA 1
ATOM 3462 C C . ASN A 1 449 ? 36.186 -4.583 -31.319 1.00 89.75 449 ASN A C 1
ATOM 3464 O O . ASN A 1 449 ? 35.378 -4.840 -30.426 1.00 89.75 449 ASN A O 1
ATOM 3468 N N . ALA A 1 450 ? 35.840 -3.995 -32.466 1.00 88.12 450 ALA A N 1
ATOM 3469 C CA . ALA A 1 450 ? 34.510 -3.472 -32.785 1.00 88.12 450 ALA A CA 1
ATOM 3470 C C . ALA A 1 450 ? 33.351 -4.453 -32.512 1.00 88.12 450 ALA A C 1
ATOM 3472 O O . ALA A 1 450 ? 32.297 -4.048 -32.024 1.00 88.12 450 ALA A O 1
ATOM 3473 N N . LYS A 1 451 ? 33.526 -5.755 -32.789 1.00 90.44 451 LYS A N 1
ATOM 3474 C CA . LYS A 1 451 ? 32.469 -6.760 -32.559 1.00 90.44 451 LYS A CA 1
ATOM 3475 C C . LYS A 1 451 ? 32.234 -7.004 -31.070 1.00 90.44 451 LYS A C 1
ATOM 3477 O O . LYS A 1 451 ? 31.091 -7.144 -30.645 1.00 90.44 451 LYS A O 1
ATOM 3482 N N . VAL A 1 452 ? 33.313 -7.038 -30.286 1.00 92.00 452 VAL A N 1
ATOM 3483 C CA . VAL A 1 452 ? 33.243 -7.212 -28.828 1.00 92.00 452 VAL A CA 1
ATOM 3484 C C . VAL A 1 452 ? 32.636 -5.970 -28.185 1.00 92.00 452 VAL A C 1
ATOM 3486 O O . VAL A 1 452 ? 31.726 -6.098 -27.374 1.00 92.00 452 VAL A O 1
ATOM 3489 N N . GLN A 1 453 ? 33.068 -4.777 -28.601 1.00 90.94 453 GLN A N 1
ATOM 3490 C CA . GLN A 1 453 ? 32.504 -3.513 -28.122 1.00 90.94 453 GLN A CA 1
ATOM 3491 C C . GLN A 1 453 ? 31.001 -3.418 -28.411 1.00 90.94 453 GLN A C 1
ATOM 3493 O O . GLN A 1 453 ? 30.233 -3.039 -27.533 1.00 90.94 453 GLN A O 1
ATOM 3498 N N . TYR A 1 454 ? 30.557 -3.827 -29.603 1.00 93.50 454 TYR A N 1
ATOM 3499 C CA . TYR A 1 454 ? 29.134 -3.859 -29.940 1.00 93.50 454 TYR A CA 1
ATOM 3500 C C . TYR A 1 454 ? 28.333 -4.853 -29.079 1.00 93.50 454 TYR A C 1
ATOM 3502 O O . TYR A 1 454 ? 27.250 -4.523 -28.595 1.00 93.50 454 TYR A O 1
ATOM 3510 N N . ALA A 1 455 ? 28.863 -6.059 -28.844 1.00 95.00 455 ALA A N 1
ATOM 3511 C CA . ALA A 1 455 ? 28.209 -7.039 -27.975 1.00 95.00 455 ALA A CA 1
ATOM 3512 C C . ALA A 1 455 ? 28.079 -6.518 -26.532 1.00 95.00 455 ALA A C 1
ATOM 3514 O O . ALA A 1 455 ? 27.010 -6.610 -25.933 1.00 95.00 455 ALA A O 1
ATOM 3515 N N . MET A 1 456 ? 29.138 -5.904 -25.999 1.00 95.00 456 MET A N 1
ATOM 3516 C CA . MET A 1 456 ? 29.126 -5.294 -24.666 1.00 95.00 456 MET A CA 1
ATOM 3517 C C . MET A 1 456 ? 28.198 -4.081 -24.593 1.00 95.00 456 MET A C 1
ATOM 3519 O O . MET A 1 456 ? 27.548 -3.878 -23.574 1.00 95.00 456 MET A O 1
ATOM 3523 N N . LEU A 1 457 ? 28.054 -3.320 -25.681 1.00 93.81 457 LEU A N 1
ATOM 3524 C CA . LEU A 1 457 ? 27.085 -2.230 -25.773 1.00 93.81 457 LEU A CA 1
ATOM 3525 C C . LEU A 1 457 ? 25.638 -2.733 -25.622 1.00 93.81 457 LEU A C 1
ATOM 3527 O O . LEU A 1 457 ? 24.830 -2.060 -24.988 1.00 93.81 457 LEU A O 1
ATOM 3531 N N . CYS A 1 458 ? 25.314 -3.927 -26.134 1.00 95.44 458 CYS A N 1
ATOM 3532 C CA . CYS A 1 458 ? 23.989 -4.533 -25.957 1.00 95.44 458 CYS A CA 1
ATOM 3533 C C . CYS A 1 458 ? 23.693 -4.823 -24.476 1.00 95.44 458 CYS A C 1
ATOM 3535 O O . CYS A 1 458 ? 22.644 -4.432 -23.969 1.00 95.44 458 CYS A O 1
ATOM 3537 N N . PHE A 1 459 ? 24.630 -5.462 -23.769 1.00 96.62 459 PHE A N 1
ATOM 3538 C CA . PHE A 1 459 ? 24.476 -5.774 -22.342 1.00 96.62 459 PHE A CA 1
ATOM 3539 C C . PHE A 1 459 ? 24.536 -4.530 -21.452 1.00 96.62 459 PHE A C 1
ATOM 3541 O O . PHE A 1 459 ? 23.822 -4.454 -20.454 1.00 96.62 459 PHE A O 1
ATOM 3548 N N . TYR A 1 460 ? 25.331 -3.533 -21.842 1.00 95.56 460 TYR A N 1
ATOM 3549 C CA . TYR A 1 460 ? 25.406 -2.249 -21.157 1.00 95.56 460 TYR A CA 1
ATOM 3550 C C . TYR A 1 460 ? 24.049 -1.536 -21.144 1.00 95.56 460 TYR A C 1
ATOM 3552 O O . TYR A 1 460 ? 23.542 -1.179 -20.083 1.00 95.56 460 TYR A O 1
ATOM 3560 N N . ILE A 1 461 ? 23.418 -1.382 -22.312 1.00 93.62 461 ILE A N 1
ATOM 3561 C CA . ILE A 1 461 ? 22.088 -0.766 -22.411 1.00 93.62 461 ILE A CA 1
ATOM 3562 C C . ILE A 1 461 ? 21.032 -1.617 -21.704 1.00 93.62 461 ILE A C 1
ATOM 3564 O O . ILE A 1 461 ? 20.146 -1.069 -21.049 1.00 93.62 461 ILE A O 1
ATOM 3568 N N . ALA A 1 462 ? 21.140 -2.944 -21.793 1.00 94.50 462 ALA A N 1
ATOM 3569 C CA . ALA A 1 462 ? 20.221 -3.848 -21.119 1.00 94.50 462 ALA A CA 1
ATOM 3570 C C . ALA A 1 462 ? 20.219 -3.664 -19.596 1.00 94.50 462 ALA A C 1
ATOM 3572 O O . ALA A 1 462 ? 19.144 -3.579 -19.004 1.00 94.50 462 ALA A O 1
ATOM 3573 N N . GLY A 1 463 ? 21.392 -3.543 -18.969 1.00 94.62 463 GLY A N 1
ATOM 3574 C CA . GLY A 1 463 ? 21.496 -3.285 -17.532 1.00 94.62 463 GLY A CA 1
ATOM 3575 C C . GLY A 1 463 ? 20.891 -1.936 -17.133 1.00 94.62 463 GLY A C 1
ATOM 3576 O O . GLY A 1 463 ? 20.040 -1.891 -16.247 1.00 94.62 463 GLY A O 1
ATOM 3577 N N . LEU A 1 464 ? 21.250 -0.856 -17.833 1.00 93.94 464 LEU A N 1
ATOM 3578 C CA . LEU A 1 464 ? 20.746 0.494 -17.548 1.00 93.94 464 LEU A CA 1
ATOM 3579 C C . LEU A 1 464 ? 19.216 0.600 -17.631 1.00 93.94 464 LEU A C 1
ATOM 3581 O O . LEU A 1 464 ? 18.546 1.017 -16.689 1.00 93.94 464 LEU A O 1
ATOM 3585 N N . TYR A 1 465 ? 18.630 0.169 -18.750 1.00 91.50 465 TYR A N 1
ATOM 3586 C CA . TYR A 1 465 ? 17.185 0.304 -18.965 1.00 91.50 465 TYR A CA 1
ATOM 3587 C C . TYR A 1 465 ? 16.356 -0.678 -18.129 1.00 91.50 465 TYR A C 1
ATOM 3589 O O . TYR A 1 465 ? 15.155 -0.465 -17.954 1.00 91.50 465 TYR A O 1
ATOM 3597 N N . THR A 1 466 ? 16.991 -1.713 -17.573 1.00 92.12 466 THR A N 1
ATOM 3598 C CA . THR A 1 466 ? 16.378 -2.593 -16.571 1.00 92.12 466 THR A CA 1
ATOM 3599 C C . THR A 1 466 ? 16.424 -1.983 -15.169 1.00 92.12 466 THR A C 1
ATOM 3601 O O . THR A 1 466 ? 15.448 -2.084 -14.426 1.00 92.12 466 THR A O 1
ATOM 3604 N N . ALA A 1 467 ? 17.521 -1.317 -14.799 1.00 93.56 467 ALA A N 1
ATOM 3605 C CA . ALA A 1 467 ? 17.679 -0.705 -13.482 1.00 93.56 467 ALA A CA 1
ATOM 3606 C C . ALA A 1 467 ? 16.700 0.463 -13.254 1.00 93.56 467 ALA A C 1
ATOM 3608 O O . ALA A 1 467 ? 16.106 0.546 -12.176 1.00 93.56 467 ALA A O 1
ATOM 3609 N N . LEU A 1 468 ? 16.457 1.299 -14.270 1.00 90.62 468 LEU A N 1
ATOM 3610 C CA . LEU A 1 468 ? 15.572 2.471 -14.194 1.00 90.62 468 LEU A CA 1
ATOM 3611 C C . LEU A 1 468 ? 14.193 2.189 -13.555 1.00 90.62 468 LEU A C 1
ATOM 3613 O O . LEU A 1 468 ? 13.865 2.809 -12.533 1.00 90.62 468 LEU A O 1
ATOM 3617 N N . PRO A 1 469 ? 13.358 1.279 -14.102 1.00 88.25 469 PRO A N 1
ATOM 3618 C CA . PRO A 1 469 ? 12.055 0.980 -13.514 1.00 88.25 469 PRO A CA 1
ATOM 3619 C C . PRO A 1 469 ? 12.166 0.323 -12.138 1.00 88.25 469 PRO A C 1
ATOM 3621 O O . PRO A 1 469 ? 11.358 0.624 -11.258 1.00 88.25 469 PRO A O 1
ATOM 3624 N N . LEU A 1 470 ? 13.171 -0.527 -11.912 1.00 90.00 470 LEU A N 1
ATOM 3625 C CA . LEU A 1 470 ? 13.369 -1.180 -10.618 1.00 90.00 470 LEU A CA 1
ATOM 3626 C C . LEU A 1 470 ? 13.693 -0.166 -9.514 1.00 90.00 470 LEU A C 1
ATOM 3628 O O . LEU A 1 470 ? 13.164 -0.285 -8.409 1.00 90.00 470 LEU A O 1
ATOM 3632 N N . ILE A 1 471 ? 14.494 0.864 -9.810 1.00 93.00 471 ILE A N 1
ATOM 3633 C CA . ILE A 1 471 ? 14.812 1.945 -8.866 1.00 93.00 471 ILE A CA 1
ATOM 3634 C C . ILE A 1 471 ? 13.555 2.750 -8.517 1.00 93.00 471 ILE A C 1
ATOM 3636 O O . ILE A 1 471 ? 13.318 3.034 -7.339 1.00 93.00 471 ILE A O 1
ATOM 3640 N N . LEU A 1 472 ? 12.724 3.105 -9.505 1.00 89.06 472 LEU A N 1
ATOM 3641 C CA . LEU A 1 472 ? 11.474 3.839 -9.258 1.00 89.06 472 LEU A CA 1
ATOM 3642 C C . LEU A 1 472 ? 10.477 3.011 -8.444 1.00 89.06 472 LEU A C 1
ATOM 3644 O O . LEU A 1 472 ? 9.862 3.539 -7.514 1.00 89.06 472 LEU A O 1
ATOM 3648 N N . ASN A 1 473 ? 10.360 1.718 -8.752 1.00 84.06 473 ASN A N 1
ATOM 3649 C CA . ASN A 1 473 ? 9.513 0.806 -7.996 1.00 84.06 473 ASN A CA 1
ATOM 3650 C C . ASN A 1 473 ? 10.004 0.699 -6.540 1.00 84.06 473 ASN A C 1
ATOM 3652 O O . ASN A 1 473 ? 9.252 0.997 -5.612 1.00 84.06 473 ASN A O 1
ATOM 3656 N N . TRP A 1 474 ? 11.302 0.446 -6.332 1.00 88.94 474 TRP A N 1
ATOM 3657 C CA . TRP A 1 474 ? 11.903 0.358 -4.996 1.00 88.94 474 TRP A CA 1
ATOM 3658 C C . TRP A 1 474 ? 11.764 1.656 -4.185 1.00 88.94 474 TRP A C 1
ATOM 3660 O O . TRP A 1 474 ? 11.496 1.624 -2.984 1.00 88.94 474 TRP A O 1
ATOM 3670 N N . THR A 1 475 ? 11.866 2.814 -4.844 1.00 88.38 475 THR A N 1
ATOM 3671 C CA . THR A 1 475 ? 11.614 4.124 -4.221 1.00 88.38 475 THR A CA 1
ATOM 3672 C C . THR A 1 475 ? 10.193 4.203 -3.655 1.00 88.38 475 THR A C 1
ATOM 3674 O O . THR A 1 475 ? 9.991 4.683 -2.538 1.00 88.38 475 THR A O 1
ATOM 3677 N N . SER A 1 476 ? 9.204 3.733 -4.421 1.00 80.69 476 SER A N 1
ATOM 3678 C CA . SER A 1 476 ? 7.789 3.777 -4.042 1.00 80.69 476 SER A CA 1
ATOM 3679 C C . SER A 1 476 ? 7.438 2.825 -2.891 1.00 80.69 476 SER A C 1
ATOM 3681 O O . SER A 1 476 ? 6.509 3.099 -2.131 1.00 80.69 476 SER A O 1
ATOM 3683 N N . GLU A 1 477 ? 8.210 1.751 -2.729 1.00 77.19 477 GLU A N 1
ATOM 3684 C CA . GLU A 1 477 ? 8.066 0.787 -1.638 1.00 77.19 477 GLU A CA 1
ATOM 3685 C C . GLU A 1 477 ? 8.719 1.275 -0.348 1.00 77.19 477 GLU A C 1
ATOM 3687 O O . GLU A 1 477 ? 8.108 1.222 0.717 1.00 77.19 477 GLU A O 1
ATOM 3692 N N . VAL A 1 478 ? 9.945 1.805 -0.431 1.00 79.88 478 VAL A N 1
ATOM 3693 C CA . VAL A 1 478 ? 10.650 2.336 0.748 1.00 79.88 478 VAL A CA 1
ATOM 3694 C C . VAL A 1 478 ? 9.958 3.586 1.290 1.00 79.88 478 VAL A C 1
ATOM 3696 O O . VAL A 1 478 ? 9.982 3.843 2.496 1.00 79.88 478 VAL A O 1
ATOM 3699 N N . ILE A 1 479 ? 9.340 4.376 0.412 1.00 81.31 479 ILE A N 1
ATOM 3700 C CA . ILE A 1 479 ? 8.556 5.557 0.775 1.00 81.31 479 ILE A CA 1
ATOM 3701 C C . ILE A 1 479 ? 7.095 5.258 0.448 1.00 81.31 479 ILE A C 1
ATOM 3703 O O . ILE A 1 479 ? 6.488 5.890 -0.409 1.00 81.31 479 ILE A O 1
ATOM 3707 N N . SER A 1 480 ? 6.537 4.262 1.133 1.00 64.25 480 SER A N 1
ATOM 3708 C CA . SER A 1 480 ? 5.158 3.814 0.933 1.00 64.25 480 SER A CA 1
ATOM 3709 C C . SER A 1 480 ? 4.123 4.823 1.440 1.00 64.25 480 SER A C 1
ATOM 3711 O O . SER A 1 480 ? 3.050 4.956 0.846 1.00 64.25 480 SER A O 1
ATOM 3713 N N . LEU A 1 481 ? 4.459 5.567 2.502 1.00 61.00 481 LEU A N 1
ATOM 3714 C CA . LEU A 1 481 ? 3.528 6.417 3.244 1.00 61.00 481 LEU A CA 1
ATOM 3715 C C . LEU A 1 481 ? 4.115 7.801 3.587 1.00 61.00 481 LEU A C 1
ATOM 3717 O O . LEU A 1 481 ? 5.319 7.929 3.849 1.00 61.00 481 LEU A O 1
ATOM 3721 N N . PRO A 1 482 ? 3.268 8.848 3.657 1.00 70.38 482 PRO A N 1
ATOM 3722 C CA . PRO A 1 482 ? 1.896 8.936 3.122 1.00 70.38 482 PRO A CA 1
ATOM 3723 C C . PRO A 1 482 ? 1.842 8.897 1.582 1.00 70.38 482 PRO A C 1
ATOM 3725 O O . PRO A 1 482 ? 2.824 9.249 0.923 1.00 70.38 482 PRO A O 1
ATOM 3728 N N . ALA A 1 483 ? 0.704 8.524 0.984 1.00 65.81 483 ALA A N 1
ATOM 3729 C CA . ALA A 1 483 ? 0.590 8.357 -0.472 1.00 65.81 483 ALA A CA 1
ATOM 3730 C C . ALA A 1 483 ? 0.913 9.638 -1.269 1.00 65.81 483 ALA A C 1
ATOM 3732 O O . ALA A 1 483 ? 1.547 9.566 -2.324 1.00 65.81 483 ALA A O 1
ATOM 3733 N N . GLU A 1 484 ? 0.544 10.819 -0.760 1.00 77.88 484 GLU A N 1
ATOM 3734 C CA . GLU A 1 484 ? 0.879 12.100 -1.391 1.00 77.88 484 GLU A CA 1
ATOM 3735 C C . GLU A 1 484 ? 2.389 12.356 -1.370 1.00 77.88 484 GLU A C 1
ATOM 3737 O O . GLU A 1 484 ? 2.955 12.809 -2.364 1.00 77.88 484 GLU A O 1
ATOM 3742 N N . LYS A 1 485 ? 3.063 12.024 -0.261 1.00 82.12 485 LYS A N 1
ATOM 3743 C CA . LYS A 1 485 ? 4.525 12.107 -0.160 1.00 82.12 485 LYS A CA 1
ATOM 3744 C C . LYS A 1 485 ? 5.174 11.145 -1.149 1.00 82.12 485 LYS A C 1
ATOM 3746 O O . LYS A 1 485 ? 6.065 11.568 -1.877 1.00 82.12 485 LYS A O 1
ATOM 3751 N N . ARG A 1 486 ? 4.714 9.891 -1.216 1.00 81.69 486 ARG A N 1
ATOM 3752 C CA . ARG A 1 486 ? 5.204 8.894 -2.180 1.00 81.69 486 ARG A CA 1
ATOM 3753 C C . ARG A 1 486 ? 5.118 9.409 -3.612 1.00 81.69 486 ARG A C 1
ATOM 3755 O O . ARG A 1 486 ? 6.111 9.372 -4.333 1.00 81.69 486 ARG A O 1
ATOM 3762 N N . ALA A 1 487 ? 3.957 9.934 -4.005 1.00 79.19 487 ALA A N 1
ATOM 3763 C CA . ALA A 1 487 ? 3.746 10.482 -5.342 1.00 79.19 487 ALA A CA 1
ATOM 3764 C C . ALA A 1 487 ? 4.710 11.642 -5.642 1.00 79.19 487 ALA A C 1
ATOM 3766 O O . ALA A 1 487 ? 5.344 11.659 -6.697 1.00 79.19 487 ALA A O 1
ATOM 3767 N N . VAL A 1 488 ? 4.878 12.576 -4.696 1.00 88.44 488 VAL A N 1
ATOM 3768 C CA . VAL A 1 488 ? 5.825 13.691 -4.845 1.00 88.44 488 VAL A CA 1
ATOM 3769 C C . VAL A 1 488 ? 7.268 13.194 -4.916 1.00 88.44 488 VAL A C 1
ATOM 3771 O O . VAL A 1 488 ? 8.040 13.709 -5.718 1.00 88.44 488 VAL A O 1
ATOM 3774 N N . VAL A 1 489 ? 7.645 12.188 -4.125 1.00 88.69 489 VAL A N 1
ATOM 3775 C CA . VAL A 1 489 ? 8.999 11.627 -4.150 1.00 88.69 489 VAL A CA 1
ATOM 3776 C C . VAL A 1 489 ? 9.302 10.959 -5.487 1.00 88.69 489 VAL A C 1
ATOM 3778 O O . VAL A 1 489 ? 10.330 11.272 -6.080 1.00 88.69 489 VAL A O 1
ATOM 3781 N N . VAL A 1 490 ? 8.419 10.097 -5.994 1.00 87.25 490 VAL A N 1
ATOM 3782 C CA . VAL A 1 490 ? 8.613 9.449 -7.303 1.00 87.25 490 VAL A CA 1
ATOM 3783 C C . VAL A 1 490 ? 8.726 10.503 -8.410 1.00 87.25 490 VAL A C 1
ATOM 3785 O O . VAL A 1 490 ? 9.625 10.426 -9.248 1.00 87.25 490 VAL A O 1
ATOM 3788 N N . ALA A 1 491 ? 7.884 11.542 -8.373 1.00 89.25 491 ALA A N 1
ATOM 3789 C CA . ALA A 1 491 ? 7.965 12.657 -9.313 1.00 89.25 491 ALA A CA 1
ATOM 3790 C C . ALA A 1 491 ? 9.290 13.430 -9.196 1.00 89.25 491 ALA A C 1
ATOM 3792 O O . ALA A 1 491 ? 9.885 13.777 -10.216 1.00 89.25 491 ALA A O 1
ATOM 3793 N N . LEU A 1 492 ? 9.771 13.683 -7.976 1.00 92.44 492 LEU A N 1
ATOM 3794 C CA . LEU A 1 492 ? 11.016 14.404 -7.714 1.00 92.44 492 LEU A CA 1
ATOM 3795 C C . LEU A 1 492 ? 12.241 13.609 -8.184 1.00 92.44 492 LEU A C 1
ATOM 3797 O O . LEU A 1 492 ? 13.099 14.170 -8.862 1.00 92.44 492 LEU A O 1
ATOM 3801 N N . VAL A 1 493 ? 12.294 12.310 -7.871 1.00 93.12 493 VAL A N 1
ATOM 3802 C CA . VAL A 1 493 ? 13.353 11.388 -8.315 1.00 93.12 493 VAL A CA 1
ATOM 3803 C C . VAL A 1 493 ? 13.424 11.369 -9.839 1.00 93.12 493 VAL A C 1
ATOM 3805 O O . VAL A 1 493 ? 14.488 11.625 -10.401 1.00 93.12 493 VAL A O 1
ATOM 3808 N N . ASN A 1 494 ? 12.284 11.181 -10.511 1.00 91.12 494 ASN A N 1
ATOM 3809 C CA . ASN A 1 494 ? 12.236 11.178 -11.969 1.00 91.12 494 ASN A CA 1
ATOM 3810 C C . ASN A 1 494 ? 12.638 12.540 -12.571 1.00 91.12 494 ASN A C 1
ATOM 3812 O O . ASN A 1 494 ? 13.448 12.607 -13.495 1.00 91.12 494 ASN A O 1
ATOM 3816 N N . SER A 1 495 ? 12.116 13.646 -12.033 1.00 91.56 495 SER A N 1
ATOM 3817 C CA . SER A 1 495 ? 12.357 14.994 -12.577 1.00 91.56 495 SER A CA 1
ATOM 3818 C C . SER A 1 495 ? 13.814 15.434 -12.431 1.00 91.56 495 SER A C 1
ATOM 3820 O O . SER A 1 495 ? 14.401 15.936 -13.387 1.00 91.56 495 SER A O 1
ATOM 3822 N N . ILE A 1 496 ? 14.419 15.223 -11.257 1.00 93.00 496 ILE A N 1
ATOM 3823 C CA . ILE A 1 496 ? 15.832 15.557 -11.026 1.00 93.00 496 ILE A CA 1
ATOM 3824 C C . ILE A 1 496 ? 16.734 14.634 -11.845 1.00 93.00 496 ILE A C 1
ATOM 3826 O O . ILE A 1 496 ? 17.710 15.105 -12.423 1.00 93.00 496 ILE A O 1
ATOM 3830 N N . GLY A 1 497 ? 16.386 13.349 -11.959 1.00 89.31 497 GLY A N 1
ATOM 3831 C CA . GLY A 1 497 ? 17.091 12.418 -12.834 1.00 89.31 497 GLY A CA 1
ATOM 3832 C C . GLY A 1 497 ? 17.205 12.934 -14.269 1.00 89.31 497 GLY A C 1
ATOM 3833 O O . GLY A 1 497 ? 18.281 12.879 -14.862 1.00 89.31 497 GLY A O 1
ATOM 3834 N N . ASN A 1 498 ? 16.126 13.500 -14.817 1.00 89.38 498 ASN A N 1
ATOM 3835 C CA . ASN A 1 498 ? 16.101 14.029 -16.184 1.00 89.38 498 ASN A CA 1
ATOM 3836 C C . ASN A 1 498 ? 17.003 15.262 -16.397 1.00 89.38 498 ASN A C 1
ATOM 3838 O O . ASN A 1 498 ? 17.353 15.567 -17.538 1.00 89.38 498 ASN A O 1
ATOM 3842 N N . LEU A 1 499 ? 17.478 15.929 -15.332 1.00 88.88 499 LEU A N 1
ATOM 3843 C CA . LEU A 1 499 ? 18.513 16.971 -15.451 1.00 88.88 499 LEU A CA 1
ATOM 3844 C C . LEU A 1 499 ? 19.839 16.418 -15.994 1.00 88.88 499 LEU A C 1
ATOM 3846 O O . LEU A 1 499 ? 20.678 17.186 -16.469 1.00 88.88 499 LEU A O 1
ATOM 3850 N N . SER A 1 500 ? 20.014 15.094 -15.991 1.00 87.38 500 SER A N 1
ATOM 3851 C CA . SER A 1 500 ? 21.139 14.426 -16.642 1.00 87.38 500 SER A CA 1
ATOM 3852 C C . SER A 1 500 ? 21.296 14.749 -18.125 1.00 87.38 500 SER A C 1
ATOM 3854 O O . SER A 1 500 ? 22.423 14.789 -18.620 1.00 87.38 500 SER A O 1
ATOM 3856 N N . ALA A 1 501 ? 20.211 15.082 -18.830 1.00 85.00 501 ALA A N 1
ATOM 3857 C CA . ALA A 1 501 ? 20.271 15.484 -20.232 1.00 85.00 501 ALA A CA 1
ATOM 3858 C C . ALA A 1 501 ? 21.148 16.734 -20.463 1.00 85.00 501 ALA A C 1
ATOM 3860 O O . ALA A 1 501 ? 21.766 16.862 -21.521 1.00 85.00 501 ALA A O 1
ATOM 3861 N N . VAL A 1 502 ? 21.259 17.629 -19.467 1.00 85.94 502 VAL A N 1
ATOM 3862 C CA . VAL A 1 502 ? 22.020 18.889 -19.566 1.00 85.94 502 VAL A CA 1
ATOM 3863 C C . VAL A 1 502 ? 23.522 18.643 -19.704 1.00 85.94 502 VAL A C 1
ATOM 3865 O O . VAL A 1 502 ? 24.185 19.300 -20.507 1.00 85.94 502 VAL A O 1
ATOM 3868 N N . TYR A 1 503 ? 24.077 17.714 -18.921 1.00 83.62 503 TYR A N 1
ATOM 3869 C CA . TYR A 1 503 ? 25.493 17.349 -19.024 1.00 83.62 503 TYR A CA 1
ATOM 3870 C C . TYR A 1 503 ? 25.719 16.178 -19.989 1.00 83.62 503 TYR A C 1
ATOM 3872 O O . TYR A 1 503 ? 26.792 16.086 -20.585 1.00 83.62 503 TYR A O 1
ATOM 3880 N N . GLY A 1 504 ? 24.704 15.332 -20.200 1.00 82.56 504 GLY A N 1
ATOM 3881 C CA . GLY A 1 504 ? 24.734 14.177 -21.095 1.00 82.56 504 GLY A CA 1
ATOM 3882 C C . GLY A 1 504 ? 25.129 14.518 -22.527 1.00 82.56 504 GLY A C 1
ATOM 3883 O O . GLY A 1 504 ? 25.938 13.819 -23.131 1.00 82.56 504 GLY A O 1
ATOM 3884 N N . SER A 1 505 ? 24.647 15.651 -23.047 1.00 80.50 505 SER A N 1
ATOM 3885 C CA . SER A 1 505 ? 24.986 16.102 -24.404 1.00 80.50 505 SER A CA 1
ATOM 3886 C C . SER A 1 505 ? 26.475 16.421 -24.602 1.00 80.50 505 SER A C 1
ATOM 3888 O O . SER A 1 505 ? 26.954 16.436 -25.734 1.00 80.50 505 SER A O 1
ATOM 3890 N N . ARG A 1 506 ? 27.222 16.663 -23.515 1.00 84.31 506 ARG A N 1
ATOM 3891 C CA . ARG A 1 506 ? 28.655 17.002 -23.537 1.00 84.31 506 ARG A CA 1
ATOM 3892 C C . ARG A 1 506 ? 29.574 15.823 -23.206 1.00 84.31 506 ARG A C 1
ATOM 3894 O O . ARG A 1 506 ? 30.794 15.981 -23.272 1.00 84.31 506 ARG A O 1
ATOM 3901 N N . LEU A 1 507 ? 29.016 14.667 -22.838 1.00 84.38 507 LEU A N 1
ATOM 3902 C CA . LEU A 1 507 ? 29.789 13.471 -22.480 1.00 84.38 507 LEU A CA 1
ATOM 3903 C C . LEU A 1 507 ? 30.379 12.746 -23.696 1.00 84.38 507 LEU A C 1
ATOM 3905 O O . LEU A 1 507 ? 31.380 12.050 -23.550 1.00 84.38 507 LEU A O 1
ATOM 3909 N N . TRP A 1 508 ? 29.801 12.947 -24.883 1.00 83.62 508 TRP A N 1
ATOM 3910 C CA . TRP A 1 508 ? 30.124 12.190 -26.097 1.00 83.62 508 TRP A CA 1
ATOM 3911 C C . TRP A 1 508 ? 30.531 13.108 -27.263 1.00 83.62 508 TRP A C 1
ATOM 3913 O O . TRP A 1 508 ? 29.830 13.177 -28.276 1.00 83.62 508 TRP A O 1
ATOM 3923 N N . PRO A 1 509 ? 31.633 13.873 -27.146 1.00 80.19 509 PRO A N 1
ATOM 3924 C CA . PRO A 1 509 ? 32.080 14.730 -28.237 1.00 80.19 509 PRO A CA 1
ATOM 3925 C C . PRO A 1 509 ? 32.540 13.883 -29.432 1.00 80.19 509 PRO A C 1
ATOM 3927 O O . PRO A 1 509 ? 33.215 12.869 -29.280 1.00 80.19 509 PRO A O 1
ATOM 3930 N N . VAL A 1 510 ? 32.216 14.335 -30.647 1.00 74.56 510 VAL A N 1
ATOM 3931 C CA . VAL A 1 510 ? 32.546 13.620 -31.897 1.00 74.56 510 VAL A CA 1
ATOM 3932 C C . VAL A 1 510 ? 34.062 13.428 -32.074 1.00 74.56 510 VAL A C 1
ATOM 3934 O O . VAL A 1 510 ? 34.488 12.451 -32.682 1.00 74.56 510 VAL A O 1
ATOM 3937 N N . GLY A 1 511 ? 34.874 14.327 -31.503 1.00 78.06 511 GLY A N 1
ATOM 3938 C CA . GLY A 1 511 ? 36.339 14.257 -31.540 1.00 78.06 511 GLY A CA 1
ATOM 3939 C C . GLY A 1 511 ? 36.966 13.143 -30.692 1.00 78.06 511 GLY A C 1
ATOM 3940 O O . GLY A 1 511 ? 38.119 12.810 -30.932 1.00 78.06 511 GLY A O 1
ATOM 3941 N N . ASP A 1 512 ? 36.222 12.540 -29.756 1.00 80.75 512 ASP A N 1
ATOM 3942 C CA . ASP A 1 512 ? 36.714 11.421 -28.930 1.00 80.75 512 ASP A CA 1
ATOM 3943 C C . ASP A 1 512 ? 36.519 10.053 -29.618 1.00 80.75 512 ASP A C 1
ATOM 3945 O O . ASP A 1 512 ? 36.905 9.009 -29.079 1.00 80.75 512 ASP A O 1
ATOM 3949 N N . GLY A 1 513 ? 35.906 10.029 -30.807 1.00 75.62 513 GLY A N 1
ATOM 3950 C CA . GLY A 1 513 ? 35.817 8.825 -31.629 1.00 75.62 513 GLY A CA 1
ATOM 3951 C C . GLY A 1 513 ? 37.205 8.363 -32.107 1.00 75.62 513 GLY A C 1
ATOM 3952 O O . GLY A 1 513 ? 38.072 9.197 -32.361 1.00 75.62 513 GLY A O 1
ATOM 3953 N N . PRO A 1 514 ? 37.448 7.047 -32.264 1.00 74.38 514 PRO A N 1
ATOM 3954 C CA . PRO A 1 514 ? 36.469 5.959 -32.219 1.00 74.38 514 PRO A CA 1
ATOM 3955 C C . PRO A 1 514 ? 36.222 5.362 -30.825 1.00 74.38 514 PRO A C 1
ATOM 3957 O O . PRO A 1 514 ? 35.263 4.611 -30.671 1.00 74.38 514 PRO A O 1
ATOM 3960 N N . ASN A 1 515 ? 37.049 5.690 -29.830 1.00 77.25 515 ASN A N 1
ATOM 3961 C CA . ASN A 1 515 ? 37.069 4.983 -28.545 1.00 77.25 515 ASN A CA 1
ATOM 3962 C C . ASN A 1 515 ? 36.133 5.586 -27.486 1.00 77.25 515 ASN A C 1
ATOM 3964 O O . ASN A 1 515 ? 35.817 4.904 -26.518 1.00 77.25 515 ASN A O 1
ATOM 3968 N N . PHE A 1 516 ? 35.708 6.849 -27.633 1.00 86.38 516 PHE A N 1
ATOM 3969 C CA . PHE A 1 516 ? 34.763 7.540 -26.740 1.00 86.38 516 PHE A CA 1
ATOM 3970 C C . PHE A 1 516 ? 35.061 7.367 -25.236 1.00 86.38 516 PHE A C 1
ATOM 3972 O O . PHE A 1 516 ? 34.154 7.252 -24.408 1.00 86.38 516 PHE A O 1
ATOM 3979 N N . ILE A 1 517 ? 36.352 7.362 -24.877 1.00 87.56 517 ILE A N 1
ATOM 3980 C CA . ILE A 1 517 ? 36.835 6.989 -23.538 1.00 87.56 517 ILE A CA 1
ATOM 3981 C C . ILE A 1 517 ? 36.208 7.872 -22.460 1.00 87.56 517 ILE A C 1
ATOM 3983 O O . ILE A 1 517 ? 35.800 7.370 -21.420 1.00 87.56 517 ILE A O 1
ATOM 3987 N N . LYS A 1 518 ? 36.083 9.179 -22.708 1.00 89.25 518 LYS A N 1
ATOM 3988 C CA . LYS A 1 518 ? 35.512 10.129 -21.747 1.00 89.25 518 LYS A CA 1
ATOM 3989 C C . LYS A 1 518 ? 34.074 9.773 -21.361 1.00 89.25 518 LYS A C 1
ATOM 3991 O O . LYS A 1 518 ? 33.744 9.761 -20.174 1.00 89.25 518 LYS A O 1
ATOM 3996 N N . GLY A 1 519 ? 33.236 9.471 -22.353 1.00 89.75 519 GLY A N 1
ATOM 3997 C CA . GLY A 1 519 ? 31.843 9.080 -22.148 1.00 89.75 519 GLY A CA 1
ATOM 3998 C C . GLY A 1 519 ? 31.738 7.747 -21.411 1.00 89.75 519 GLY A C 1
ATOM 3999 O O . GLY A 1 519 ? 31.069 7.662 -20.380 1.00 89.75 519 GLY A O 1
ATOM 4000 N N . LEU A 1 520 ? 32.470 6.731 -21.877 1.00 91.12 520 LEU A N 1
ATOM 4001 C CA . LEU A 1 520 ? 32.460 5.393 -21.277 1.00 91.12 520 LEU A CA 1
ATOM 4002 C C . LEU A 1 520 ? 33.036 5.368 -19.855 1.00 91.12 520 LEU A C 1
ATOM 4004 O O . LEU A 1 520 ? 32.464 4.729 -18.983 1.00 91.12 520 LEU A O 1
ATOM 4008 N N . ALA A 1 521 ? 34.124 6.091 -19.585 1.00 91.44 521 ALA A N 1
ATOM 4009 C CA . ALA A 1 521 ? 34.723 6.151 -18.254 1.00 91.44 521 ALA A CA 1
ATOM 4010 C C . ALA A 1 521 ? 33.825 6.892 -17.254 1.00 91.44 521 ALA A C 1
ATOM 4012 O O . ALA A 1 521 ? 33.688 6.461 -16.112 1.00 91.44 521 ALA A O 1
ATOM 4013 N N . THR A 1 522 ? 33.178 7.983 -17.678 1.00 92.31 522 THR A N 1
ATOM 4014 C CA . THR A 1 522 ? 32.284 8.750 -16.795 1.00 92.31 522 THR A CA 1
ATOM 4015 C C . THR A 1 522 ? 31.023 7.957 -16.459 1.00 92.31 522 THR A C 1
ATOM 4017 O O . THR A 1 522 ? 30.637 7.861 -15.298 1.00 92.31 522 THR A O 1
ATOM 4020 N N . THR A 1 523 ? 30.398 7.347 -17.465 1.00 92.81 523 THR A N 1
ATOM 4021 C CA . THR A 1 523 ? 29.196 6.525 -17.266 1.00 92.81 523 THR A CA 1
ATOM 4022 C C . THR A 1 523 ? 29.508 5.192 -16.574 1.00 92.81 523 THR A C 1
ATOM 4024 O O . THR A 1 523 ? 28.715 4.709 -15.767 1.00 92.81 523 THR A O 1
ATOM 4027 N N . GLY A 1 524 ? 30.703 4.636 -16.785 1.00 94.31 524 GLY A N 1
ATOM 4028 C CA . GLY A 1 524 ? 31.243 3.538 -15.985 1.00 94.31 524 GLY A CA 1
ATOM 4029 C C . GLY A 1 524 ? 31.381 3.924 -14.511 1.00 94.31 524 GLY A C 1
ATOM 4030 O O . GLY A 1 524 ? 30.874 3.231 -13.636 1.00 94.31 524 GLY A O 1
ATOM 4031 N N . ALA A 1 525 ? 31.973 5.081 -14.206 1.00 95.19 525 ALA A N 1
ATOM 4032 C CA . ALA A 1 525 ? 32.068 5.559 -12.826 1.00 95.19 525 ALA A CA 1
ATOM 4033 C C . ALA A 1 525 ? 30.686 5.748 -12.171 1.00 95.19 525 ALA A C 1
ATOM 4035 O O . ALA A 1 525 ? 30.510 5.397 -11.005 1.00 95.19 525 ALA A O 1
ATOM 4036 N N . PHE A 1 526 ? 29.698 6.252 -12.917 1.00 95.69 526 PHE A N 1
ATOM 4037 C CA . PHE A 1 526 ? 28.325 6.395 -12.426 1.00 95.69 526 PHE A CA 1
ATOM 4038 C C . PHE A 1 526 ? 27.667 5.048 -12.132 1.00 95.69 526 PHE A C 1
ATOM 4040 O O . PHE A 1 526 ? 27.114 4.876 -11.050 1.00 95.69 526 PHE A O 1
ATOM 4047 N N . THR A 1 527 ? 27.752 4.083 -13.049 1.00 96.06 527 THR A N 1
ATOM 4048 C CA . THR A 1 527 ? 27.177 2.742 -12.846 1.00 96.06 527 THR A CA 1
ATOM 4049 C C . THR A 1 527 ? 27.861 1.985 -11.712 1.00 96.06 527 THR A C 1
ATOM 4051 O O . THR A 1 527 ? 27.167 1.444 -10.856 1.00 96.06 527 THR A O 1
ATOM 4054 N N . GLY A 1 528 ? 29.193 2.029 -11.618 1.00 96.69 528 GLY A N 1
ATOM 4055 C CA . GLY A 1 528 ? 29.937 1.412 -10.516 1.00 96.69 528 GLY A CA 1
ATOM 4056 C C . GLY A 1 528 ? 29.608 2.039 -9.156 1.00 96.69 528 GLY A C 1
ATOM 4057 O O . GLY A 1 528 ? 29.333 1.331 -8.186 1.00 96.69 528 GLY A O 1
ATOM 4058 N N . PHE A 1 529 ? 29.553 3.374 -9.071 1.00 97.31 529 PHE A N 1
ATOM 4059 C CA . PHE A 1 529 ? 29.118 4.052 -7.845 1.00 97.31 529 PHE A CA 1
ATOM 4060 C C . PHE A 1 529 ? 27.645 3.761 -7.523 1.00 97.31 529 PHE A C 1
ATOM 4062 O O . PHE A 1 529 ? 27.304 3.521 -6.366 1.00 97.31 529 PHE A O 1
ATOM 4069 N N . GLY A 1 530 ? 26.774 3.734 -8.533 1.00 96.56 530 GLY A N 1
ATOM 4070 C CA . GLY A 1 530 ? 25.362 3.388 -8.396 1.00 96.56 530 GLY A CA 1
ATOM 4071 C C . GLY A 1 530 ? 25.153 1.969 -7.864 1.00 96.56 530 GLY A C 1
ATOM 4072 O O . GLY A 1 530 ? 24.322 1.777 -6.980 1.00 96.56 530 GLY A O 1
ATOM 4073 N N . ALA A 1 531 ? 25.940 0.994 -8.323 1.00 97.19 531 ALA A N 1
ATOM 4074 C CA . ALA A 1 531 ? 25.880 -0.384 -7.846 1.00 97.19 531 ALA A CA 1
ATOM 4075 C C . ALA A 1 531 ? 26.277 -0.501 -6.366 1.00 97.19 531 ALA A C 1
ATOM 4077 O O . ALA A 1 531 ? 25.544 -1.099 -5.570 1.00 97.19 531 ALA A O 1
ATOM 4078 N N . LEU A 1 532 ? 27.382 0.150 -5.974 1.00 96.62 532 LEU A N 1
ATOM 4079 C CA . LEU A 1 532 ? 27.825 0.246 -4.577 1.00 96.62 532 LEU A CA 1
ATOM 4080 C C . LEU A 1 532 ? 26.791 0.961 -3.699 1.00 96.62 532 LEU A C 1
ATOM 4082 O O . LEU A 1 532 ? 26.508 0.534 -2.572 1.00 96.62 532 LEU A O 1
ATOM 4086 N N . LEU A 1 533 ? 26.197 2.041 -4.211 1.00 96.00 533 LEU A N 1
ATOM 4087 C CA . LEU A 1 533 ? 25.144 2.765 -3.517 1.00 96.00 533 LEU A CA 1
ATOM 4088 C C . LEU A 1 533 ? 23.932 1.853 -3.315 1.00 96.00 533 LEU A C 1
ATOM 4090 O O . LEU A 1 533 ? 23.556 1.628 -2.171 1.00 96.00 533 LEU A O 1
ATOM 4094 N N . ALA A 1 534 ? 23.388 1.246 -4.373 1.00 95.25 534 ALA A N 1
ATOM 4095 C CA . ALA A 1 534 ? 22.260 0.314 -4.296 1.00 95.25 534 ALA A CA 1
ATOM 4096 C C . ALA A 1 534 ? 22.517 -0.829 -3.298 1.00 95.25 534 ALA A C 1
ATOM 4098 O O . ALA A 1 534 ? 21.659 -1.135 -2.465 1.00 95.25 534 ALA A O 1
ATOM 4099 N N . ALA A 1 535 ? 23.729 -1.391 -3.294 1.00 95.25 535 ALA A N 1
ATOM 4100 C CA . ALA A 1 535 ? 24.114 -2.438 -2.358 1.00 95.25 535 ALA A CA 1
ATOM 4101 C C . ALA A 1 535 ? 24.146 -1.952 -0.896 1.00 95.25 535 ALA A C 1
ATOM 4103 O O . ALA A 1 535 ? 23.877 -2.746 0.008 1.00 95.25 535 ALA A O 1
ATOM 4104 N N . SER A 1 536 ? 24.449 -0.675 -0.647 1.00 93.12 536 SER A N 1
ATOM 4105 C CA . SER A 1 536 ? 24.571 -0.085 0.694 1.00 93.12 536 SER A CA 1
ATOM 4106 C C . SER A 1 536 ? 23.288 0.572 1.222 1.00 93.12 536 SER A C 1
ATOM 4108 O O . SER A 1 536 ? 23.177 0.763 2.435 1.00 93.12 536 SER A O 1
ATOM 4110 N N . ILE A 1 537 ? 22.283 0.844 0.376 1.00 91.75 537 ILE A N 1
ATOM 4111 C CA . ILE A 1 537 ? 21.010 1.480 0.775 1.00 91.75 537 ILE A CA 1
ATOM 4112 C C . ILE A 1 537 ? 20.370 0.832 2.015 1.00 91.75 537 ILE A C 1
ATOM 4114 O O . ILE A 1 537 ? 20.058 1.575 2.944 1.00 91.75 537 ILE A O 1
ATOM 4118 N N . PRO A 1 538 ? 20.207 -0.503 2.132 1.00 86.56 538 PRO A N 1
ATOM 4119 C CA . PRO A 1 538 ? 19.581 -1.094 3.319 1.00 86.56 538 PRO A CA 1
ATOM 4120 C C . PRO A 1 538 ? 20.329 -0.796 4.624 1.00 86.56 538 PRO A C 1
ATOM 4122 O O . PRO A 1 538 ? 19.715 -0.705 5.683 1.00 86.56 538 PRO A O 1
ATOM 4125 N N . ILE A 1 539 ? 21.653 -0.635 4.556 1.00 87.69 539 ILE A N 1
ATOM 4126 C CA . ILE A 1 539 ? 22.490 -0.271 5.702 1.00 87.69 539 ILE A CA 1
ATOM 4127 C C . ILE A 1 539 ? 22.310 1.218 6.007 1.00 87.69 539 ILE A C 1
ATOM 4129 O O . ILE A 1 539 ? 22.035 1.579 7.148 1.00 87.69 539 ILE A O 1
ATOM 4133 N N . LEU A 1 540 ? 22.385 2.078 4.988 1.00 86.75 540 LEU A N 1
ATOM 4134 C CA . LEU A 1 540 ? 22.199 3.525 5.129 1.00 86.75 540 LEU A CA 1
ATOM 4135 C C . LEU A 1 540 ? 20.815 3.877 5.692 1.00 86.75 540 LEU A C 1
ATOM 4137 O O . LEU A 1 540 ? 20.692 4.765 6.533 1.00 86.75 540 LEU A O 1
ATOM 4141 N N . LEU A 1 541 ? 19.774 3.148 5.284 1.00 84.44 541 LEU A N 1
ATOM 4142 C CA . LEU A 1 541 ? 18.411 3.347 5.770 1.00 84.44 541 LEU A CA 1
ATOM 4143 C C . LEU A 1 541 ? 18.253 3.040 7.265 1.00 84.44 541 LEU A C 1
ATOM 4145 O O . LEU A 1 541 ? 17.400 3.665 7.891 1.00 84.44 541 LEU A O 1
ATOM 4149 N N . LYS A 1 542 ? 19.078 2.157 7.855 1.00 82.69 542 LYS A N 1
ATOM 4150 C CA . LYS A 1 542 ? 19.073 1.901 9.311 1.00 82.69 542 LYS A CA 1
ATOM 4151 C C . LYS A 1 542 ? 19.548 3.108 10.119 1.00 82.69 542 LYS A C 1
ATOM 4153 O O . LYS A 1 542 ? 19.080 3.313 11.231 1.00 82.69 542 LYS A O 1
ATOM 4158 N N . PHE A 1 543 ? 20.464 3.901 9.565 1.00 82.31 543 PHE A N 1
ATOM 4159 C CA . PHE A 1 543 ? 21.006 5.094 10.224 1.00 82.31 543 PHE A CA 1
ATOM 4160 C C . PHE A 1 543 ? 20.164 6.349 9.985 1.00 82.31 543 PHE A C 1
ATOM 4162 O O . PHE A 1 543 ? 20.343 7.358 10.666 1.00 82.31 543 PHE A O 1
ATOM 4169 N N . LEU A 1 544 ? 19.248 6.309 9.016 1.00 80.44 544 LEU A N 1
ATOM 4170 C CA . LEU A 1 544 ? 18.364 7.425 8.718 1.00 80.44 544 LEU A CA 1
ATOM 4171 C C . LEU A 1 544 ? 17.030 7.277 9.453 1.00 80.44 544 LEU A C 1
ATOM 4173 O O . LEU A 1 544 ? 16.402 6.222 9.344 1.00 80.44 544 LEU A O 1
ATOM 4177 N N . PRO A 1 545 ? 16.534 8.340 10.111 1.00 68.81 545 PRO A N 1
ATOM 4178 C CA . PRO A 1 545 ? 15.281 8.285 10.852 1.00 68.81 545 PRO A CA 1
ATOM 4179 C C . PRO A 1 545 ? 14.118 7.834 9.960 1.00 68.81 545 PRO A C 1
ATOM 4181 O O . PRO A 1 545 ? 13.974 8.283 8.817 1.00 68.81 545 PRO A O 1
ATOM 4184 N N . THR A 1 546 ? 13.317 6.915 10.498 1.00 59.72 546 THR A N 1
ATOM 4185 C CA . THR A 1 546 ? 12.218 6.224 9.807 1.00 59.72 546 THR A CA 1
ATOM 4186 C C . THR A 1 546 ? 10.925 7.028 9.773 1.00 59.72 546 THR A C 1
ATOM 4188 O O . THR A 1 546 ? 10.096 6.790 8.901 1.00 59.72 546 THR A O 1
ATOM 4191 N N . GLU A 1 547 ? 10.773 8.025 10.645 1.00 54.78 547 GLU A N 1
ATOM 4192 C CA . GLU A 1 547 ? 9.457 8.575 10.973 1.00 54.78 547 GLU A CA 1
ATOM 4193 C C . GLU A 1 547 ? 9.326 10.091 10.800 1.00 54.78 547 GLU A C 1
ATOM 4195 O O . GLU A 1 547 ? 10.202 10.878 11.170 1.00 54.78 547 GLU A O 1
ATOM 4200 N N . GLY A 1 548 ? 8.155 10.469 10.272 1.00 58.53 548 GLY A N 1
ATOM 4201 C CA . GLY A 1 548 ? 7.442 11.726 10.498 1.00 58.53 548 GLY A CA 1
ATOM 4202 C C . GLY A 1 548 ? 8.298 12.959 10.748 1.00 58.53 548 GLY A C 1
ATOM 4203 O O . GLY A 1 548 ? 8.332 13.473 11.868 1.00 58.53 548 GLY A O 1
ATOM 4204 N N . ARG A 1 549 ? 8.975 13.489 9.724 1.00 61.03 549 ARG A N 1
ATOM 4205 C CA . ARG A 1 549 ? 9.797 14.701 9.905 1.00 61.03 549 ARG A CA 1
ATOM 4206 C C . ARG A 1 549 ? 8.922 15.935 10.126 1.00 61.03 549 ARG A C 1
ATOM 4208 O O . ARG A 1 549 ? 9.339 16.900 10.762 1.00 61.03 549 ARG A O 1
ATOM 4215 N N . THR A 1 550 ? 7.696 15.901 9.606 1.00 62.97 550 THR A N 1
ATOM 4216 C CA . THR A 1 550 ? 6.715 16.974 9.775 1.00 62.97 550 THR A CA 1
ATOM 4217 C C . THR A 1 550 ? 5.658 16.598 10.811 1.00 62.97 550 THR A C 1
ATOM 4219 O O . THR A 1 550 ? 5.239 15.447 10.906 1.00 62.97 550 THR A O 1
ATOM 4222 N N . LYS A 1 551 ? 5.168 17.592 11.565 1.00 66.94 551 LYS A N 1
ATOM 4223 C CA . LYS A 1 551 ? 4.061 17.403 12.524 1.00 66.94 551 LYS A CA 1
ATOM 4224 C C . LYS A 1 551 ? 2.811 16.798 11.868 1.00 66.94 551 LYS A C 1
ATOM 4226 O O . LYS A 1 551 ? 2.069 16.087 12.529 1.00 66.94 551 LYS A O 1
ATOM 4231 N N . ALA A 1 552 ? 2.576 17.089 10.588 1.00 66.62 552 ALA A N 1
ATOM 4232 C CA . ALA A 1 552 ? 1.449 16.546 9.833 1.00 66.62 552 ALA A CA 1
ATOM 4233 C C . ALA A 1 552 ? 1.626 15.049 9.528 1.00 66.62 552 ALA A C 1
ATOM 4235 O O . ALA A 1 552 ? 0.680 14.287 9.659 1.00 66.62 552 ALA A O 1
ATOM 4236 N N . GLU A 1 553 ? 2.844 14.626 9.192 1.00 70.44 553 GLU A N 1
ATOM 4237 C CA . GLU A 1 553 ? 3.174 13.223 8.931 1.00 70.44 553 GLU A CA 1
ATOM 4238 C C . GLU A 1 553 ? 3.114 12.377 10.210 1.00 70.44 553 GLU A C 1
ATOM 4240 O O . GLU A 1 553 ? 2.531 11.301 10.182 1.00 70.44 553 GLU A O 1
ATOM 4245 N N . ARG A 1 554 ? 3.606 12.892 11.349 1.00 71.19 554 ARG A N 1
ATOM 4246 C CA . ARG A 1 554 ? 3.463 12.208 12.651 1.00 71.19 554 ARG A CA 1
ATOM 4247 C C . ARG A 1 554 ? 2.005 11.983 13.031 1.00 71.19 554 ARG A C 1
ATOM 4249 O O . ARG A 1 554 ? 1.652 10.876 13.385 1.00 71.19 554 ARG A O 1
ATOM 4256 N N . ARG A 1 555 ? 1.143 12.989 12.855 1.00 67.38 555 ARG A N 1
ATOM 4257 C CA . ARG A 1 555 ? -0.300 12.861 13.133 1.00 67.38 555 ARG A CA 1
ATOM 4258 C C . ARG A 1 555 ? -0.989 11.794 12.281 1.00 67.38 555 ARG A C 1
ATOM 4260 O O . ARG A 1 555 ? -1.938 11.177 12.747 1.00 67.38 555 ARG A O 1
ATOM 4267 N N . ILE A 1 556 ? -0.546 11.615 11.035 1.00 65.88 556 ILE A N 1
ATOM 4268 C CA . ILE A 1 556 ? -1.072 10.574 10.142 1.00 65.88 556 ILE A CA 1
ATOM 4269 C C . ILE A 1 556 ? -0.583 9.198 10.607 1.00 65.88 556 ILE A C 1
ATOM 4271 O O . ILE A 1 556 ? -1.400 8.296 10.752 1.00 65.88 556 ILE A O 1
ATOM 4275 N N . LEU A 1 557 ? 0.714 9.062 10.903 1.00 63.25 557 LEU A N 1
ATOM 4276 C CA . LEU A 1 557 ? 1.317 7.806 11.361 1.00 63.25 557 LEU A CA 1
ATOM 4277 C C . LEU A 1 557 ? 0.791 7.369 12.739 1.00 63.25 557 LEU A C 1
ATOM 4279 O O . LEU A 1 557 ? 0.460 6.206 12.915 1.00 63.25 557 LEU A O 1
ATOM 4283 N N . GLU A 1 558 ? 0.623 8.297 13.683 1.00 64.56 558 GLU A N 1
ATOM 4284 C CA . GLU A 1 558 ? 0.039 8.044 15.010 1.00 64.56 558 GLU A CA 1
ATOM 4285 C C . GLU A 1 558 ? -1.411 7.542 14.900 1.00 64.56 558 GLU A C 1
ATOM 4287 O O . GLU A 1 558 ? -1.817 6.632 15.620 1.00 64.56 558 GLU A O 1
ATOM 4292 N N . GLN A 1 559 ? -2.207 8.093 13.973 1.00 59.78 559 GLN A N 1
ATOM 4293 C CA . GLN A 1 559 ? -3.553 7.577 13.697 1.00 59.78 559 GLN A CA 1
ATOM 4294 C C . GLN A 1 559 ? -3.520 6.194 13.040 1.00 59.78 559 GLN A C 1
ATOM 4296 O O . GLN A 1 559 ? -4.384 5.367 13.323 1.00 59.78 559 GLN A O 1
ATOM 4301 N N . GLU A 1 560 ? -2.536 5.924 12.184 1.00 53.59 560 GLU A N 1
ATOM 4302 C CA . GLU A 1 560 ? -2.368 4.625 11.534 1.00 53.59 560 GLU A CA 1
ATOM 4303 C C . GLU A 1 560 ? -1.922 3.544 12.532 1.00 53.59 560 GLU A C 1
ATOM 4305 O O . GLU A 1 560 ? -2.457 2.439 12.506 1.00 53.59 560 GLU A O 1
ATOM 4310 N N . GLU A 1 561 ? -1.047 3.870 13.488 1.00 53.62 561 GLU A N 1
ATOM 4311 C CA . GLU A 1 561 ? -0.697 2.994 14.614 1.00 53.62 561 GLU A CA 1
ATOM 4312 C C . GLU A 1 561 ? -1.896 2.690 15.514 1.00 53.62 561 GLU A C 1
ATOM 4314 O O . GLU A 1 561 ? -2.055 1.554 15.960 1.00 53.62 561 GLU A O 1
ATOM 4319 N N . VAL A 1 562 ? -2.787 3.662 15.739 1.00 50.56 562 VAL A N 1
ATOM 4320 C CA . VAL A 1 562 ? -4.046 3.427 16.465 1.00 50.56 562 VAL A CA 1
ATOM 4321 C C . VAL A 1 562 ? -4.930 2.426 15.708 1.00 50.56 562 VAL A C 1
ATOM 4323 O O . VAL A 1 562 ? -5.452 1.494 16.317 1.00 50.56 562 VAL A O 1
ATOM 4326 N N . VAL A 1 563 ? -5.043 2.558 14.381 1.00 46.88 563 VAL A N 1
ATOM 4327 C CA . VAL A 1 563 ? -5.780 1.608 13.523 1.00 46.88 563 VAL A CA 1
ATOM 4328 C C . VAL A 1 563 ? -5.113 0.223 13.509 1.00 46.88 563 VAL A C 1
ATOM 4330 O O . VAL A 1 563 ? -5.792 -0.803 13.481 1.00 46.88 563 VAL A O 1
ATOM 4333 N N . LEU A 1 564 ? -3.783 0.165 13.546 1.00 41.03 564 LEU A N 1
ATOM 4334 C CA . LEU A 1 564 ? -3.016 -1.080 13.569 1.00 41.03 564 LEU A CA 1
ATOM 4335 C C . LEU A 1 564 ? -3.102 -1.798 14.918 1.00 41.03 564 LEU A C 1
ATOM 4337 O O . LEU A 1 564 ? -3.218 -3.025 14.933 1.00 41.03 564 LEU A O 1
ATOM 4341 N N . GLY A 1 565 ? -3.129 -1.054 16.023 1.00 38.66 565 GLY A N 1
ATOM 4342 C CA . GLY A 1 565 ? -3.352 -1.579 17.369 1.00 38.66 565 GLY A CA 1
ATOM 4343 C C . GLY A 1 565 ? -4.700 -2.292 17.511 1.00 38.66 565 GLY A C 1
ATOM 4344 O O . GLY A 1 565 ? -4.748 -3.375 18.092 1.00 38.66 565 GLY A O 1
ATOM 4345 N N . GLU A 1 566 ? -5.766 -1.764 16.891 1.00 40.25 566 GLU A N 1
ATOM 4346 C CA . GLU A 1 566 ? -7.075 -2.439 16.810 1.00 40.25 566 GLU A CA 1
ATOM 4347 C C . GLU A 1 566 ? -6.974 -3.811 16.110 1.00 40.25 566 GLU A C 1
ATOM 4349 O O . GLU A 1 566 ? -7.612 -4.775 16.527 1.00 40.25 566 GLU A O 1
ATOM 4354 N N . THR A 1 567 ? -6.138 -3.932 15.071 1.00 36.72 567 THR A N 1
ATOM 4355 C CA . THR A 1 567 ? -5.956 -5.193 14.322 1.00 36.72 567 THR A CA 1
ATOM 4356 C C . THR A 1 567 ? -4.976 -6.183 14.964 1.00 36.72 567 THR A C 1
ATOM 4358 O O . THR A 1 567 ? -5.135 -7.385 14.782 1.00 36.72 567 THR A O 1
ATOM 4361 N N . ASP A 1 568 ? -3.954 -5.727 15.702 1.00 32.28 568 ASP A N 1
ATOM 4362 C CA . ASP A 1 568 ? -3.033 -6.615 16.440 1.00 32.28 568 ASP A CA 1
ATOM 4363 C C . ASP A 1 568 ? -3.686 -7.221 17.681 1.00 32.28 568 ASP A C 1
ATOM 4365 O O . ASP A 1 568 ? -3.486 -8.402 17.963 1.00 32.28 568 ASP A O 1
ATOM 4369 N N . ALA A 1 569 ? -4.499 -6.441 18.397 1.00 36.59 569 ALA A N 1
ATOM 4370 C CA . ALA A 1 569 ? -5.281 -6.953 19.518 1.00 36.59 569 ALA A CA 1
ATOM 4371 C C . ALA A 1 569 ? -6.284 -8.029 19.063 1.00 36.59 569 ALA A C 1
ATOM 4373 O O . ALA A 1 569 ? -6.517 -8.986 19.791 1.00 36.59 569 ALA A O 1
ATOM 4374 N N . ALA A 1 570 ? -6.812 -7.900 17.841 1.00 34.56 570 ALA A N 1
ATOM 4375 C CA . ALA A 1 570 ? -7.714 -8.858 17.207 1.00 34.56 570 ALA A CA 1
ATOM 4376 C C . ALA A 1 570 ? -7.057 -10.173 16.761 1.00 34.56 570 ALA A C 1
ATOM 4378 O O . ALA A 1 570 ? -7.744 -11.180 16.665 1.00 34.56 570 ALA A O 1
ATOM 4379 N N . ALA A 1 571 ? -5.763 -10.158 16.427 1.00 30.92 571 ALA A N 1
ATOM 4380 C CA . ALA A 1 571 ? -5.035 -11.334 15.939 1.00 30.92 571 ALA A CA 1
ATOM 4381 C C . ALA A 1 571 ? -4.409 -12.169 17.071 1.00 30.92 571 ALA A C 1
ATOM 4383 O O . ALA A 1 571 ? -3.926 -13.273 16.830 1.00 30.92 571 ALA A O 1
ATOM 4384 N N . ARG A 1 572 ? -4.369 -11.622 18.294 1.00 30.88 572 ARG A N 1
ATOM 4385 C CA . ARG A 1 572 ? -3.867 -12.291 19.508 1.00 30.88 572 ARG A CA 1
ATOM 4386 C C . ARG A 1 572 ? -4.982 -12.844 20.408 1.00 30.88 572 ARG A C 1
ATOM 4388 O O . ARG A 1 572 ? -4.675 -13.420 21.447 1.00 30.88 572 ARG A O 1
ATOM 4395 N N . THR A 1 573 ? -6.237 -12.656 20.012 1.00 31.50 573 THR A N 1
ATOM 4396 C CA . THR A 1 573 ? -7.437 -13.322 20.546 1.00 31.50 573 THR A CA 1
ATOM 4397 C C . THR A 1 573 ? -7.925 -14.331 19.531 1.00 31.50 573 THR A C 1
ATOM 4399 O O . THR A 1 573 ? -8.322 -15.437 19.949 1.00 31.50 573 THR A O 1
#

Radius of gyration: 33.44 Å; chains: 1; bounding box: 75×48×112 Å

Sequence (573 aa):
MNREKTTQIVFESLGAPAFYLAKQSVLALYASGRASGIVFSCGYGQSFAVPVYEGFALQHAVSRLDIGGCDLTDFFNRLIGERAYAISTNAEIADGSKCKTEVCYVAENYGRELFRLSAPGMSVETPFELPDEKTVHVDKERFMVPEALFNLSMISFEAGGAHYTLQRSISKCDAEIRRLLHQNIVPAGGSTKYPGFLERLRYEMVSINPPSASINVISSPDPSKSAWVGGSVVASLSTFKDMCISAQEYEETGKRFSIFFTASVFSGALSGLLAGAITGNMEGVQGIRGWRWLYLIEGCCTIAFAICLKFSLLDFPESSKRLCLGERQLAVVRMLHDRQTTVARHSLKLTHWQAIKAALAARTYIFIILFVMDLGSCTISYFIPTIVKSMGYTSVMAQYMTIPIWMVGAVFLVILSYTADATGDRRWHITGCLDLSFICTIVCVTVGNAKVQYAMLCFYIAGLYTALPLILNWTSEVISLPAEKRAVVVALVNSIGNLSAVYGSRLWPVGDGPNFIKGLATTGAFTGFGALLAASIPILLKFLPTEGRTKAERRILEQEEVVLGETDAAART

Secondary structure (DSSP, 8-state):
--HHHHHHIIIIIT--SEE----HHHHHHHHTT-SSEEEEEE-SS-EEEEEEETTEE-GGG-EEES--HHHHHHHHHHHHHHHT----SHHHHHHHHHHHHHH----SSHHHHHHHTTSTT----EEEE-TTSPEEEESTHHHHHHHTTTBGGGTT--SB-HHHHHHHHHHTS-HHHHHHHHT-EEEESGGGGSTTHHHHHHHHHHHTS-TT----B---S-TTTHHHHHHHHHHTSTTHHHHSEEHHHHHHHHHHHHHHHHHHHHHHHHHHHHHHHHHHH-TTGGG--HHHHHHHHHHHHHHHHHHHHHHHSPP-TTT-TTS-HHHHHHHHHHHHHHHHHHHTT-SSPPPHHHHHHHHS-HHHHHHHHHHHHHHHHGGGGGGHHHHHHHTT--HHHHHHTHHHHHHHHHHHHHHHHHHHHHH--HHHHHHHHHHHHHHHHHHHHH---HHHHHHHHHHHHHHHHHHHHHHHHHHHHHT-SSHHHHHHHHHHHHHHHHTHHHHHTTSS-GGGTTT-HHHHHHHHHHHHHHHHHHHHHHHHHHHS--S-SSHHHHHHHHHHHHHHHHHHHHH--